Protein AF-A0A7J6KFY4-F1 (afdb_monomer)

Radius of gyration: 64.36 Å; Cα contacts (8 Å, |Δi|>4): 20; chains: 1; bounding box: 101×99×225 Å

Foldseek 3Di:
DDDDDDDDDDDDDDDDDDDDDDDDDDDDDDDDDDDDDDDDDDPDDVVPDPPVPDPPDDDDDDDDDDPPDPPDPVVVVVCPPPDPVNVVVVVVVVVVCVVPPPPPDCVVVDDDDDDPPDDDDDDPPDPPDDPPPDDDDDDPDDDPDDPPDDDPPDPDDDDDDPDDDDDDDDDPPNPDDPVVVCVVVCCVVVVVVVVVVVVVVVVVVVVVVVVVVVVVVVVVVVVVVVVVVVVVVVVVVVVVVVVVVVVVVVVVVVVVVVVVVVVVVVVVVVVCCVVCVVVVVVCCVVVPVPPPDPVVVVVCVVPPVPPVVVVVVVVVVVVPVVVVVVVVVVVVVVVVVVVVVVVVVVVVVVVVVVVVVVVVVVVVVVVVVVVVVVVVVVVVVVVVVVVVVVVVVVVVVVVVVVVVVVVVVVVVVVVVVPPPPPDPDD

Secondary structure (DSSP, 8-state):
---PPPP----------------PPPPPPPPPP----------SSGGG--GGG-TT----S-----------THHHHHTTS-SHHHHHHHHHHHHHHHHTS-S--GGGSSPPPPPTT--------S-------S------------TT-PPPPPPPP-PPP--------PPTTTT--HHHHHHHHHHHHHHHHHHHHHHHHHHHHHHHHHHHHHHHHHHHHHHHHHHHHHHHHHHHHHHHHHHHHHHHHHHHHHHHHHHHHHHHHHHHHHHHHHHHHHHHHHHHHHHSTTS--HHHHHHHHTTSTTHHHHHHHHHHHTTHHHHHHHHHHHHHHHHHHHHHHHHHHHHHHHHHHHHHHHHHHHHHHHHHHHHHHHHHHHHHHHHHHHHHHHHHHHHHHHHHHHHHHHHHHHHHHHTTSSSSS-----

InterPro domains:
  IPR009290 Radial spoke 3 [PF06098] (114-294)
  IPR009290 Radial spoke 3 [PTHR21648] (41-414)

Solvent-accessible surface area (backbone atoms only — not comparable to full-atom values): 27171 Å² total; per-residue (Å²): 135,91,83,85,88,82,89,81,85,85,81,89,83,88,87,86,80,90,84,92,78,92,79,81,90,82,82,83,79,81,82,84,83,76,92,77,80,95,76,84,88,86,83,88,68,80,88,69,65,64,68,92,72,40,94,86,59,91,71,84,93,80,80,84,74,89,74,76,74,80,86,52,78,70,61,66,64,56,61,74,49,91,46,75,65,38,55,51,51,51,51,52,52,47,53,48,51,60,73,68,49,63,95,75,50,73,80,76,75,49,80,76,81,63,58,91,96,54,78,85,75,89,74,86,80,67,86,82,78,78,79,76,88,67,78,77,82,83,74,90,75,85,75,85,79,66,95,80,70,81,77,77,81,79,78,82,88,72,80,80,80,86,72,87,84,81,88,86,81,87,57,95,70,76,81,70,52,67,81,66,66,45,48,66,58,49,50,51,53,53,50,51,52,51,52,49,54,53,52,52,53,50,51,52,52,51,52,53,52,51,51,53,52,51,52,52,49,51,51,51,50,51,52,52,51,53,52,49,55,54,50,50,56,52,48,50,52,51,49,54,48,50,51,52,51,49,52,51,51,52,55,50,49,52,51,49,54,53,50,50,52,51,49,52,50,50,52,49,50,52,53,47,49,56,50,49,52,54,49,49,52,47,49,44,50,72,78,35,85,75,77,47,60,75,77,55,48,61,62,46,60,80,73,50,75,71,65,56,63,56,55,50,52,58,63,59,59,66,54,50,64,58,50,50,49,54,51,49,52,52,49,52,51,52,50,52,55,53,50,52,54,52,53,49,53,50,49,54,52,50,51,53,53,52,48,53,49,51,61,49,51,55,50,52,52,49,55,54,49,54,54,52,51,51,50,52,51,48,53,52,51,51,53,51,50,54,52,52,52,52,53,50,52,51,50,52,51,51,54,51,52,51,54,51,49,50,52,50,51,54,49,58,57,56,66,63,73,75,75,80,83,84,87,86,89,135

pLDDT: mean 71.97, std 19.94, range [31.88, 98.62]

Structure (mmCIF, N/CA/C/O backbone):
data_AF-A0A7J6KFY4-F1
#
_entry.id   AF-A0A7J6KFY4-F1
#
loop_
_atom_site.group_PDB
_atom_site.id
_atom_site.type_symbol
_atom_site.label_atom_id
_atom_site.label_alt_id
_atom_site.label_comp_id
_atom_site.label_asym_id
_atom_site.label_entity_id
_atom_site.label_seq_id
_atom_site.pdbx_PDB_ins_code
_atom_site.Cartn_x
_atom_site.Cartn_y
_atom_site.Cartn_z
_atom_site.occupancy
_atom_site.B_iso_or_equiv
_atom_site.auth_seq_id
_atom_site.auth_comp_id
_atom_site.auth_asym_id
_atom_site.auth_atom_id
_atom_site.pdbx_PDB_model_num
ATOM 1 N N . MET A 1 1 ? 10.165 49.748 -43.721 1.00 38.38 1 MET A N 1
ATOM 2 C CA . MET A 1 1 ? 11.042 50.764 -43.099 1.00 38.38 1 MET A CA 1
ATOM 3 C C . MET A 1 1 ? 11.227 50.404 -41.637 1.00 38.38 1 MET A C 1
ATOM 5 O O . MET A 1 1 ? 10.241 50.209 -40.942 1.00 38.38 1 MET A O 1
ATOM 9 N N . TYR A 1 2 ? 12.480 50.231 -41.225 1.00 40.00 2 TYR A N 1
ATOM 10 C CA . TYR A 1 2 ? 12.904 49.868 -39.872 1.00 40.00 2 TYR A CA 1
ATOM 11 C C . TYR A 1 2 ? 12.446 50.881 -38.814 1.00 40.00 2 TYR A C 1
ATOM 13 O O . TYR A 1 2 ? 12.588 52.084 -39.029 1.00 40.00 2 TYR A O 1
ATOM 21 N N . ARG A 1 3 ? 12.060 50.402 -37.624 1.00 37.38 3 ARG A N 1
ATOM 22 C CA . ARG A 1 3 ? 12.378 51.102 -36.370 1.00 37.38 3 ARG A CA 1
ATOM 23 C C . ARG A 1 3 ? 12.471 50.133 -35.188 1.00 37.38 3 ARG A C 1
ATOM 25 O O . ARG A 1 3 ? 11.569 49.344 -34.943 1.00 37.38 3 ARG A O 1
ATOM 32 N N . GLN A 1 4 ? 13.621 50.200 -34.523 1.00 40.97 4 GLN A N 1
ATOM 33 C CA . GLN A 1 4 ? 14.041 49.423 -33.356 1.00 40.97 4 GLN A CA 1
ATOM 34 C C . GLN A 1 4 ? 13.293 49.843 -32.074 1.00 40.97 4 GLN A C 1
ATOM 36 O O . GLN A 1 4 ? 12.854 50.994 -31.994 1.00 40.97 4 GLN A O 1
ATOM 41 N N . PRO A 1 5 ? 13.224 48.982 -31.041 1.00 49.00 5 PRO A N 1
ATOM 42 C CA . PRO A 1 5 ? 12.802 49.374 -29.701 1.00 49.00 5 PRO A CA 1
ATOM 43 C C . PRO A 1 5 ? 13.987 49.904 -28.872 1.00 49.00 5 PRO A C 1
ATOM 45 O O . PRO A 1 5 ? 15.062 49.305 -28.849 1.00 49.00 5 PRO A O 1
ATOM 48 N N . GLN A 1 6 ? 13.781 51.029 -28.179 1.00 43.06 6 GLN A N 1
ATOM 49 C CA . GLN A 1 6 ? 14.731 51.582 -27.211 1.00 43.06 6 GLN A CA 1
ATOM 50 C C . GLN A 1 6 ? 14.418 51.114 -25.786 1.00 43.06 6 GLN A C 1
ATOM 52 O O . GLN A 1 6 ? 13.265 51.094 -25.356 1.00 43.06 6 GLN A O 1
ATOM 57 N N . TYR A 1 7 ? 15.480 50.767 -25.061 1.00 39.88 7 TYR A N 1
ATOM 58 C CA . TYR A 1 7 ? 15.482 50.442 -23.639 1.00 39.88 7 TYR A CA 1
ATOM 59 C C . TYR A 1 7 ? 15.285 51.706 -22.791 1.00 39.88 7 TYR A C 1
ATOM 61 O O . TYR A 1 7 ? 16.017 52.681 -22.948 1.00 39.88 7 TYR A O 1
ATOM 69 N N . GLY A 1 8 ? 14.322 51.669 -21.868 1.00 39.16 8 GLY A N 1
ATOM 70 C CA . GLY A 1 8 ? 14.077 52.714 -20.873 1.00 39.16 8 GLY A CA 1
ATOM 71 C C . GLY A 1 8 ? 14.492 52.263 -19.473 1.00 39.16 8 GLY A C 1
ATOM 72 O O . GLY A 1 8 ? 13.906 51.348 -18.898 1.00 39.16 8 GLY A O 1
ATOM 73 N N . THR A 1 9 ? 15.508 52.925 -18.930 1.00 41.81 9 THR A N 1
ATOM 74 C CA . THR A 1 9 ? 16.041 52.799 -17.569 1.00 41.81 9 THR A CA 1
ATOM 75 C C . THR A 1 9 ? 15.045 53.300 -16.518 1.00 41.81 9 THR A C 1
ATOM 77 O O . THR A 1 9 ? 14.577 54.435 -16.607 1.00 41.81 9 THR A O 1
ATOM 80 N N . ARG A 1 10 ? 14.753 52.500 -15.482 1.00 39.12 10 ARG A N 1
ATOM 81 C CA . ARG A 1 10 ? 13.972 52.939 -14.311 1.00 39.12 10 ARG A CA 1
ATOM 82 C C . ARG A 1 10 ? 14.882 53.536 -13.237 1.00 39.12 10 ARG A C 1
ATOM 84 O O . ARG A 1 10 ? 15.698 52.836 -12.642 1.00 39.12 10 ARG A O 1
ATOM 91 N N . GLY A 1 11 ? 14.697 54.833 -12.998 1.00 36.47 11 GLY A N 1
ATOM 92 C CA . GLY A 1 11 ? 15.251 55.579 -11.874 1.00 36.47 11 GLY A CA 1
ATOM 93 C C . GLY A 1 11 ? 14.524 55.292 -10.557 1.00 36.47 11 GLY A C 1
ATOM 94 O O . GLY A 1 11 ? 13.346 54.937 -10.533 1.00 36.47 11 GLY A O 1
ATOM 95 N N . LYS A 1 12 ? 15.267 55.454 -9.460 1.00 40.50 12 LYS A N 1
ATOM 96 C CA . LYS A 1 12 ? 14.772 55.475 -8.081 1.00 40.50 12 LYS A CA 1
ATOM 97 C C . LYS A 1 12 ? 14.278 56.880 -7.723 1.00 40.50 12 LYS A C 1
ATOM 99 O O . LYS A 1 12 ? 14.956 57.856 -8.029 1.00 40.50 12 LYS A O 1
ATOM 104 N N . GLY A 1 13 ? 13.172 56.961 -6.990 1.00 31.88 13 GLY A N 1
ATOM 105 C CA . GLY A 1 13 ? 12.715 58.162 -6.289 1.00 31.88 13 GLY A CA 1
ATOM 106 C C . GLY A 1 13 ? 11.472 57.868 -5.435 1.00 31.88 13 GLY A C 1
ATOM 107 O O . GLY A 1 13 ? 10.737 56.952 -5.791 1.00 31.88 13 GLY A O 1
ATOM 108 N N . PRO A 1 14 ? 11.282 58.552 -4.291 1.00 54.41 14 PRO A N 1
ATOM 109 C CA . PRO A 1 14 ? 10.673 58.003 -3.075 1.00 54.41 14 PRO A CA 1
ATOM 110 C C . PRO A 1 14 ? 9.254 58.548 -2.814 1.00 54.41 14 PRO A C 1
ATOM 112 O O . PRO A 1 14 ? 8.714 59.256 -3.652 1.00 54.41 14 PRO A O 1
ATOM 115 N N . TRP A 1 15 ? 8.718 58.241 -1.626 1.00 35.22 15 TRP A N 1
ATOM 116 C CA . TRP A 1 15 ? 7.489 58.721 -0.962 1.00 35.22 15 TRP A CA 1
ATOM 117 C C . TRP A 1 15 ? 6.371 57.678 -0.888 1.00 35.22 15 TRP A C 1
ATOM 119 O O . TRP A 1 15 ? 5.811 57.232 -1.885 1.00 35.22 15 TRP A O 1
ATOM 129 N N . GLY A 1 16 ? 6.105 57.260 0.353 1.00 34.91 16 GLY A N 1
ATOM 130 C CA . GLY A 1 16 ? 5.068 56.303 0.715 1.00 34.91 16 GLY A CA 1
ATOM 131 C C . GLY A 1 16 ? 3.692 56.948 0.837 1.00 34.91 16 GLY A C 1
ATOM 132 O O . GLY A 1 16 ? 3.618 58.157 0.999 1.00 34.91 16 GLY A O 1
ATOM 133 N N . VAL A 1 17 ? 2.646 56.114 0.847 1.00 33.38 17 VAL A N 1
ATOM 134 C CA . VAL A 1 17 ? 1.502 56.164 1.778 1.00 33.38 17 VAL A CA 1
ATOM 135 C C . VAL A 1 17 ? 0.825 54.780 1.795 1.00 33.38 17 VAL A C 1
ATOM 137 O O . VAL A 1 17 ? 0.537 54.199 0.757 1.00 33.38 17 VAL A O 1
ATOM 140 N N . SER A 1 18 ? 0.627 54.282 3.018 1.00 38.62 18 SER A N 1
ATOM 141 C CA . SER A 1 18 ? -0.426 53.394 3.539 1.00 38.62 18 SER A CA 1
ATOM 142 C C . SER A 1 18 ? -1.333 52.626 2.562 1.00 38.62 18 SER A C 1
ATOM 144 O O . SER A 1 18 ? -2.162 53.213 1.873 1.00 38.62 18 SER A O 1
ATOM 146 N N . SER A 1 19 ? -1.336 51.295 2.682 1.00 35.75 19 SER A N 1
ATOM 147 C CA . SER A 1 19 ? -2.587 50.529 2.640 1.00 35.75 19 SER A CA 1
ATOM 148 C C . SER A 1 19 ? -2.515 49.353 3.613 1.00 35.75 19 SER A C 1
ATOM 150 O O . SER A 1 19 ? -1.509 48.653 3.730 1.00 35.75 19 SER A O 1
ATOM 152 N N . LYS A 1 20 ? -3.586 49.223 4.389 1.00 44.66 20 LYS A N 1
ATOM 153 C CA . LYS A 1 20 ? -3.815 48.231 5.427 1.00 44.66 20 LYS A 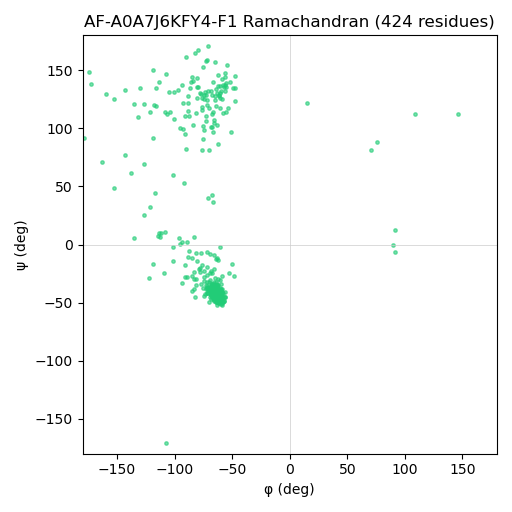CA 1
ATOM 154 C C . LYS A 1 20 ? -5.050 47.462 4.983 1.00 44.66 20 LYS A C 1
ATOM 156 O O . LYS A 1 20 ? -6.153 47.923 5.235 1.00 44.66 20 LYS A O 1
ATOM 161 N N . ALA A 1 21 ? -4.844 46.372 4.259 1.00 42.97 21 ALA A N 1
ATOM 162 C CA . ALA A 1 21 ? -5.786 45.278 4.046 1.00 42.97 21 ALA A CA 1
ATOM 163 C C . ALA A 1 21 ? -5.026 44.165 3.307 1.00 42.97 21 ALA A C 1
ATOM 165 O O . ALA A 1 21 ? -4.238 44.453 2.412 1.00 42.97 21 ALA A O 1
ATOM 166 N N . ASP A 1 22 ? -5.264 42.928 3.732 1.00 48.41 22 ASP A N 1
ATOM 167 C CA . ASP A 1 22 ? -4.882 41.665 3.091 1.00 48.41 22 ASP A CA 1
ATOM 168 C C . ASP A 1 22 ? -3.410 41.215 3.181 1.00 48.41 22 ASP A C 1
ATOM 170 O O . ASP A 1 22 ? -2.590 41.406 2.285 1.00 48.41 22 ASP A O 1
ATOM 174 N N . GLN A 1 23 ? -3.102 40.486 4.263 1.00 42.72 23 GLN A N 1
ATOM 175 C CA . GLN A 1 23 ? -2.054 39.459 4.271 1.00 42.72 23 GLN A CA 1
ATOM 176 C C . GLN A 1 23 ? -2.597 38.142 4.867 1.00 42.72 23 GLN A C 1
ATOM 178 O O . GLN A 1 23 ? -3.244 38.184 5.917 1.00 42.72 23 GLN A O 1
ATOM 183 N N . PRO A 1 24 ? -2.327 36.979 4.240 1.00 48.06 24 PRO A N 1
ATOM 184 C CA . PRO A 1 24 ? -2.677 35.658 4.768 1.00 48.06 24 PRO A CA 1
ATOM 185 C C . PRO A 1 24 ? -1.779 35.257 5.961 1.00 48.06 24 PRO A C 1
ATOM 187 O O . PRO A 1 24 ? -0.670 35.785 6.101 1.00 48.06 24 PRO A O 1
ATOM 190 N N . PRO A 1 25 ? -2.216 34.325 6.835 1.00 44.72 25 PRO A N 1
ATOM 191 C CA . PRO A 1 25 ? -1.468 33.958 8.037 1.00 44.72 25 PRO A CA 1
ATOM 192 C C . PRO A 1 25 ? -0.115 33.305 7.709 1.00 44.72 25 PRO A C 1
ATOM 194 O O . PRO A 1 25 ? -0.006 32.418 6.865 1.00 44.72 25 PRO A O 1
ATOM 197 N N . SER A 1 26 ? 0.931 33.755 8.410 1.00 36.41 26 SER A N 1
ATOM 198 C CA . SER A 1 26 ? 2.316 33.328 8.217 1.00 36.41 26 SER A CA 1
ATOM 199 C C . SER A 1 26 ? 2.623 31.988 8.896 1.00 36.41 26 SER A C 1
ATOM 201 O O . SER A 1 26 ? 2.450 31.802 10.102 1.00 36.41 26 SER A O 1
ATOM 203 N N . ILE A 1 27 ? 3.141 31.053 8.101 1.00 43.16 27 ILE A N 1
ATOM 204 C CA . ILE A 1 27 ? 3.706 29.779 8.551 1.00 43.16 27 ILE A CA 1
ATOM 205 C C . ILE A 1 27 ? 5.052 30.054 9.236 1.00 43.16 27 ILE A C 1
ATOM 207 O O . ILE A 1 27 ? 5.961 30.664 8.664 1.00 43.16 27 ILE A O 1
ATOM 211 N N . LYS A 1 28 ? 5.190 29.608 10.488 1.00 39.12 28 LYS A N 1
ATOM 212 C CA . LYS A 1 28 ? 6.434 29.707 11.261 1.00 39.12 28 LYS A CA 1
ATOM 213 C C . LYS A 1 28 ? 7.483 28.756 10.674 1.00 39.12 28 LYS A C 1
ATOM 215 O O . LYS A 1 28 ? 7.311 27.544 10.701 1.00 39.12 28 LYS A O 1
ATOM 220 N N . ARG A 1 29 ? 8.593 29.321 10.187 1.00 34.44 29 ARG A N 1
ATOM 221 C CA . ARG A 1 29 ? 9.814 28.590 9.815 1.00 34.44 29 ARG A CA 1
ATOM 222 C C . ARG A 1 29 ? 10.447 27.937 11.048 1.00 34.44 29 ARG A C 1
ATOM 224 O O . ARG A 1 29 ? 10.783 28.627 12.012 1.00 34.44 29 ARG A O 1
ATOM 231 N N . VAL A 1 30 ? 10.644 26.623 10.980 1.00 37.16 30 VAL A N 1
ATOM 232 C CA . VAL A 1 30 ? 11.525 25.861 11.874 1.00 37.16 30 VAL A CA 1
ATOM 233 C C . VAL A 1 30 ? 12.972 26.268 11.580 1.00 37.16 30 VAL A C 1
ATOM 235 O O . VAL A 1 30 ? 13.373 26.387 10.423 1.00 37.16 30 VAL A O 1
ATOM 238 N N . ARG A 1 31 ? 13.736 26.564 12.636 1.00 31.94 31 ARG A N 1
ATOM 239 C CA . ARG A 1 31 ? 15.144 26.970 12.558 1.00 31.94 31 ARG A CA 1
ATOM 240 C C . ARG A 1 31 ? 16.021 25.759 12.238 1.00 31.94 31 ARG A C 1
ATOM 242 O O . ARG A 1 31 ? 15.953 24.761 12.948 1.00 31.94 31 ARG A O 1
ATOM 249 N N . ALA A 1 32 ? 16.862 25.897 11.219 1.00 34.94 32 ALA A N 1
ATOM 250 C CA . ALA A 1 32 ? 17.987 25.013 10.958 1.00 34.94 32 ALA A CA 1
ATOM 251 C C . ALA A 1 32 ? 19.118 25.271 11.976 1.00 34.94 32 ALA A C 1
ATOM 253 O O . ALA A 1 32 ? 19.501 26.419 12.203 1.00 34.94 32 ALA A O 1
ATOM 254 N N . PHE A 1 33 ? 19.630 24.197 12.573 1.00 33.19 33 PHE A N 1
ATOM 255 C CA . PHE A 1 33 ? 21.019 24.044 13.023 1.00 33.19 33 PHE A CA 1
ATOM 256 C C . PHE A 1 33 ? 21.672 23.200 11.914 1.00 33.19 33 PHE A C 1
ATOM 258 O O . PHE A 1 33 ? 21.049 22.236 11.486 1.00 33.19 33 PHE A O 1
ATOM 265 N N . GLY A 1 34 ? 22.824 23.478 11.321 1.00 35.28 34 GLY A N 1
ATOM 266 C CA . GLY A 1 34 ? 24.022 24.200 11.719 1.00 35.28 34 GLY A CA 1
ATOM 267 C C . GLY A 1 34 ? 25.146 23.437 11.010 1.00 35.28 34 GLY A C 1
ATOM 268 O O . GLY A 1 34 ? 25.336 22.257 11.296 1.00 35.28 34 GLY A O 1
ATOM 269 N N . ASP A 1 35 ? 25.795 24.069 10.034 1.00 34.47 35 ASP A N 1
ATOM 270 C CA . ASP A 1 35 ? 26.927 23.501 9.301 1.00 34.47 35 ASP A CA 1
ATOM 271 C C . ASP A 1 35 ? 28.067 23.189 10.280 1.00 34.47 35 ASP A C 1
ATOM 273 O O . ASP A 1 35 ? 28.413 24.035 11.108 1.00 34.47 35 ASP A O 1
ATOM 277 N N . ASN A 1 36 ? 28.651 21.990 10.198 1.00 36.66 36 ASN A N 1
ATOM 278 C CA . ASN A 1 36 ? 29.903 21.684 10.881 1.00 36.66 36 ASN A CA 1
ATOM 279 C C . ASN A 1 36 ? 30.940 21.259 9.843 1.00 36.66 36 ASN A C 1
ATOM 281 O O . ASN A 1 36 ? 30.796 20.240 9.165 1.00 36.66 36 ASN A O 1
ATOM 285 N N . GLU A 1 37 ? 31.955 22.104 9.716 1.00 31.98 37 GLU A N 1
ATOM 286 C CA . GLU A 1 37 ? 33.152 21.865 8.934 1.00 31.98 37 GLU A CA 1
ATOM 287 C C . GLU A 1 37 ? 33.965 20.695 9.504 1.00 31.98 37 GLU A C 1
ATOM 289 O O . GLU A 1 37 ? 33.883 20.316 10.674 1.00 31.98 37 GLU A O 1
ATOM 294 N N . VAL A 1 38 ? 34.762 20.128 8.609 1.00 37.91 38 VAL A N 1
ATOM 295 C CA . VAL A 1 38 ? 35.663 18.997 8.785 1.00 37.91 38 VAL A CA 1
ATOM 296 C C . VAL A 1 38 ? 36.629 19.222 9.952 1.00 37.91 38 VAL A C 1
ATOM 298 O O . VAL A 1 38 ? 37.512 20.068 9.875 1.00 37.91 38 VAL A O 1
ATOM 301 N N . ASN A 1 39 ? 36.539 18.374 10.975 1.00 31.92 39 ASN A N 1
ATOM 302 C CA . ASN A 1 39 ? 37.688 17.966 11.777 1.00 31.92 39 ASN A CA 1
ATOM 303 C C . ASN A 1 39 ? 37.621 16.452 11.974 1.00 31.92 39 ASN A C 1
ATOM 305 O O . ASN A 1 39 ? 36.622 15.905 12.438 1.00 31.92 39 ASN A O 1
ATOM 309 N N . GLY A 1 40 ? 38.674 15.784 11.506 1.00 35.72 40 GLY A N 1
ATOM 310 C CA . GLY A 1 40 ? 38.828 14.341 11.562 1.00 35.72 40 GLY A CA 1
ATOM 311 C C . GLY A 1 40 ? 39.083 13.817 12.973 1.00 35.72 40 GLY A C 1
ATOM 312 O O . GLY A 1 40 ? 39.363 14.569 13.898 1.00 35.72 40 GLY A O 1
ATOM 313 N N . SER A 1 41 ? 39.025 12.487 13.045 1.00 42.38 41 SER A N 1
ATOM 314 C CA . SER A 1 41 ? 39.258 11.605 14.192 1.00 42.38 41 SER A CA 1
ATOM 315 C C . SER A 1 41 ? 38.200 11.641 15.292 1.00 42.38 41 SER A C 1
ATOM 317 O O . SER A 1 41 ? 38.412 12.239 16.334 1.00 42.38 41 SER A O 1
ATOM 319 N N . GLU A 1 42 ? 37.110 10.904 15.070 1.00 32.16 42 GLU A N 1
ATOM 320 C CA . GLU A 1 42 ? 36.465 10.067 16.095 1.00 32.16 42 GLU A CA 1
ATOM 321 C C . GLU A 1 42 ? 35.525 9.070 15.393 1.00 32.16 42 GLU A C 1
ATOM 323 O O . GLU A 1 42 ? 34.300 9.179 15.385 1.00 32.16 42 GLU A O 1
ATOM 328 N N . SER A 1 43 ? 36.127 8.097 14.705 1.00 37.34 43 SER A N 1
ATOM 329 C CA . SER A 1 43 ? 35.425 6.911 14.226 1.00 37.34 43 SER A CA 1
ATOM 330 C C . SER A 1 43 ? 35.375 5.842 15.325 1.00 37.34 43 SER A C 1
ATOM 332 O O . SER A 1 43 ? 36.337 5.634 16.061 1.00 37.34 43 SER A O 1
ATOM 334 N N . ALA A 1 44 ? 34.249 5.123 15.350 1.00 36.88 44 ALA A N 1
ATOM 335 C CA . ALA A 1 44 ? 34.083 3.757 15.862 1.00 36.88 44 ALA A CA 1
ATOM 336 C C . ALA A 1 44 ? 33.677 3.495 17.332 1.00 36.88 44 ALA A C 1
ATOM 338 O O . ALA A 1 44 ? 33.679 2.332 17.724 1.00 36.88 44 ALA A O 1
ATOM 339 N N . THR A 1 45 ? 33.217 4.473 18.125 1.00 43.28 45 THR A N 1
ATOM 340 C CA . THR A 1 45 ? 32.655 4.178 19.475 1.00 43.28 45 THR A CA 1
ATOM 341 C C . THR A 1 45 ? 31.189 4.575 19.687 1.00 43.28 45 THR A C 1
ATOM 343 O O . THR A 1 45 ? 30.546 4.038 20.583 1.00 43.28 45 THR A O 1
ATOM 346 N N . SER A 1 46 ? 30.607 5.430 18.836 1.00 44.41 46 SER A N 1
ATOM 347 C CA . SER A 1 46 ? 29.182 5.819 18.935 1.00 44.41 46 SER A CA 1
ATOM 348 C C . SER A 1 46 ? 28.211 4.778 18.341 1.00 44.41 46 SER A C 1
ATOM 350 O O . SER A 1 46 ? 27.016 4.800 18.614 1.00 44.41 46 SER A O 1
ATOM 352 N N . ALA A 1 47 ? 28.724 3.816 17.564 1.00 44.75 47 ALA A N 1
ATOM 353 C CA . ALA A 1 47 ? 27.937 2.737 16.954 1.00 44.75 47 ALA A CA 1
ATOM 354 C C . ALA A 1 47 ? 27.669 1.541 17.896 1.00 44.75 47 ALA A C 1
ATOM 356 O O . ALA A 1 47 ? 27.115 0.535 17.467 1.00 44.75 47 ALA A O 1
ATOM 357 N N . LEU A 1 48 ? 28.052 1.644 19.174 1.00 49.84 48 LEU A N 1
ATOM 358 C CA . LEU A 1 48 ? 27.730 0.674 20.227 1.00 49.84 48 LEU A CA 1
ATOM 359 C C . LEU A 1 48 ? 26.875 1.323 21.328 1.00 49.84 48 LEU A C 1
ATOM 361 O O . LEU A 1 48 ? 27.122 1.143 22.519 1.00 49.84 48 LEU A O 1
ATOM 365 N N . SER A 1 49 ? 25.865 2.109 20.950 1.00 52.69 49 SER A N 1
ATOM 366 C CA . SER A 1 49 ? 24.777 2.424 21.875 1.00 52.69 49 SER A CA 1
ATOM 367 C C . SER A 1 49 ? 23.881 1.188 22.007 1.00 52.69 49 SER A C 1
ATOM 369 O O . SER A 1 49 ? 23.435 0.605 21.021 1.00 52.69 49 SER A O 1
ATOM 371 N N . ASN A 1 50 ? 23.662 0.734 23.243 1.00 58.09 50 ASN A N 1
ATOM 372 C CA . ASN A 1 50 ? 22.844 -0.445 23.518 1.00 58.09 50 ASN A CA 1
ATOM 373 C C . ASN A 1 50 ? 21.424 -0.251 22.959 1.00 58.09 50 ASN A C 1
ATOM 375 O O . ASN A 1 50 ? 20.653 0.553 23.487 1.00 58.09 50 ASN A O 1
ATOM 379 N N . LEU A 1 51 ? 21.069 -1.050 21.948 1.00 57.84 51 LEU A N 1
ATOM 380 C CA . LEU A 1 51 ? 19.735 -1.117 21.327 1.00 57.84 51 LEU A CA 1
ATOM 381 C C . LEU A 1 51 ? 18.603 -1.335 22.351 1.00 57.84 51 LEU A C 1
ATOM 383 O O . LEU A 1 51 ? 17.480 -0.904 22.124 1.00 57.84 51 LEU A O 1
ATOM 387 N N . LEU A 1 52 ? 18.910 -1.920 23.516 1.00 50.47 52 LEU A N 1
ATOM 388 C CA . LEU A 1 52 ? 17.985 -2.085 24.650 1.00 50.47 52 LEU A CA 1
ATOM 389 C C . LEU A 1 52 ? 17.539 -0.773 25.322 1.00 50.47 52 LEU A C 1
ATOM 391 O O . LEU A 1 52 ? 16.672 -0.803 26.189 1.00 50.47 52 LEU A O 1
ATOM 395 N N . THR A 1 53 ? 18.142 0.365 24.977 1.00 51.66 53 THR A N 1
ATOM 396 C CA . THR A 1 53 ? 17.766 1.689 25.512 1.00 51.66 53 THR A CA 1
ATOM 397 C C . THR A 1 53 ? 17.205 2.627 24.447 1.00 51.66 53 THR A C 1
ATOM 399 O O . THR A 1 53 ? 16.971 3.805 24.726 1.00 51.66 53 THR A O 1
ATOM 402 N N . ASP A 1 54 ? 16.981 2.120 23.232 1.00 56.62 54 ASP A N 1
ATOM 403 C CA . ASP A 1 54 ? 16.368 2.898 22.167 1.00 56.62 54 ASP A CA 1
ATOM 404 C C . ASP A 1 54 ? 14.853 3.014 22.391 1.00 56.62 54 ASP A C 1
ATOM 406 O O . ASP A 1 54 ? 14.138 2.039 22.607 1.00 56.62 54 ASP A O 1
ATOM 410 N N . LYS A 1 55 ? 14.359 4.246 22.318 1.00 54.81 55 LYS A N 1
ATOM 411 C CA . LYS A 1 55 ? 12.965 4.648 22.561 1.00 54.81 55 LYS A CA 1
ATOM 412 C C . LYS A 1 55 ? 11.964 4.066 21.556 1.00 54.81 55 LYS A C 1
ATOM 414 O O . LYS A 1 55 ? 10.764 4.195 21.771 1.00 54.81 55 LYS A O 1
ATOM 419 N N . HIS A 1 56 ? 12.444 3.491 20.455 1.00 56.12 56 HIS A N 1
ATOM 420 C CA . HIS A 1 56 ? 11.614 2.867 19.422 1.00 56.12 56 HIS A CA 1
ATOM 421 C C . HIS A 1 56 ? 11.573 1.333 19.521 1.00 56.12 56 HIS A C 1
ATOM 423 O O . HIS A 1 56 ? 10.879 0.697 18.732 1.00 56.12 56 HIS A O 1
ATOM 429 N N . VAL A 1 57 ? 12.300 0.732 20.470 1.00 57.25 57 VAL A N 1
ATOM 430 C CA . VAL A 1 57 ? 12.338 -0.721 20.672 1.00 57.25 57 VAL A CA 1
ATOM 431 C C . VAL A 1 57 ? 11.428 -1.085 21.844 1.00 57.25 57 VAL A C 1
ATOM 433 O O . VAL A 1 57 ? 11.745 -0.823 23.002 1.00 57.25 57 VAL A O 1
ATOM 436 N N . TYR A 1 58 ? 10.287 -1.704 21.544 1.00 48.03 58 TYR A N 1
ATOM 437 C CA . TYR A 1 58 ? 9.363 -2.243 22.542 1.00 48.03 58 TYR A CA 1
ATOM 438 C C . TYR A 1 58 ? 9.699 -3.718 22.796 1.00 48.03 58 TYR A C 1
ATOM 440 O O . TYR A 1 58 ? 9.344 -4.589 22.008 1.00 48.03 58 TYR A O 1
ATOM 448 N N . GLY A 1 59 ? 10.433 -3.992 23.877 1.00 49.44 59 GLY A N 1
ATOM 449 C CA . GLY A 1 59 ? 10.733 -5.345 24.357 1.00 49.44 59 GLY A CA 1
ATOM 450 C C . GLY A 1 59 ? 9.951 -5.684 25.629 1.00 49.44 59 GLY A C 1
ATOM 451 O O . GLY A 1 59 ? 9.695 -4.808 26.455 1.00 49.44 59 GLY A O 1
ATOM 452 N N . SER A 1 60 ? 9.583 -6.958 25.788 1.00 45.25 60 SER A N 1
ATOM 453 C CA . SER A 1 60 ? 8.852 -7.509 26.938 1.00 45.25 60 SER A CA 1
ATOM 454 C C . SER A 1 60 ? 9.500 -7.163 28.290 1.00 45.25 60 SER A C 1
ATOM 456 O O . SER A 1 60 ? 10.720 -7.208 28.457 1.00 45.25 60 SER A O 1
ATOM 458 N N . SER A 1 61 ? 8.660 -6.850 29.272 1.00 49.50 61 SER A N 1
ATOM 459 C CA . SER A 1 61 ? 8.898 -6.073 30.496 1.00 49.50 61 SER A CA 1
ATOM 460 C C . SER A 1 61 ? 9.759 -6.699 31.615 1.00 49.50 61 SER A C 1
ATOM 462 O O . SER A 1 61 ? 9.434 -6.525 32.789 1.00 49.50 61 SER A O 1
ATOM 464 N N . LEU A 1 62 ? 10.858 -7.403 31.322 1.00 41.34 62 LEU A N 1
ATOM 465 C CA . LEU A 1 62 ? 11.652 -8.098 32.361 1.00 41.34 62 LEU A CA 1
ATOM 466 C C . LEU A 1 62 ? 13.072 -7.561 32.608 1.00 41.34 62 LEU A C 1
ATOM 468 O O . LEU A 1 62 ? 13.825 -8.152 33.378 1.00 41.34 62 LEU A O 1
ATOM 472 N N . ILE A 1 63 ? 13.447 -6.407 32.047 1.00 46.06 63 ILE A N 1
ATOM 473 C CA . ILE A 1 63 ? 14.730 -5.750 32.364 1.00 46.06 63 ILE A CA 1
ATOM 474 C C . ILE A 1 63 ? 14.485 -4.297 32.789 1.00 46.06 63 ILE A C 1
ATOM 476 O O . ILE A 1 63 ? 14.855 -3.347 32.107 1.00 46.06 63 ILE A O 1
ATOM 480 N N . SER A 1 64 ? 13.877 -4.113 33.961 1.00 39.72 64 SER A N 1
ATOM 481 C CA . SER A 1 64 ? 13.905 -2.830 34.671 1.00 39.72 64 SER A CA 1
ATOM 482 C C . SER A 1 64 ? 15.109 -2.818 35.610 1.00 39.72 64 SER A C 1
ATOM 484 O O . SER A 1 64 ? 15.047 -3.333 36.723 1.00 39.72 64 SER A O 1
ATOM 486 N N . ARG A 1 65 ? 16.238 -2.251 35.167 1.00 40.38 65 ARG A N 1
ATOM 487 C CA . ARG A 1 65 ? 17.315 -1.855 36.089 1.00 40.38 65 ARG A CA 1
ATOM 488 C C . ARG A 1 65 ? 17.046 -0.439 36.574 1.00 40.38 65 ARG A C 1
ATOM 490 O O . ARG A 1 65 ? 17.013 0.493 35.776 1.00 40.38 65 ARG A O 1
ATOM 497 N N . ASP A 1 66 ? 16.940 -0.294 37.891 1.00 37.03 66 ASP A N 1
ATOM 498 C CA . ASP A 1 66 ? 16.988 0.976 38.610 1.00 37.03 66 ASP A CA 1
ATOM 499 C C . ASP A 1 66 ? 18.217 1.802 38.198 1.00 37.03 66 ASP A C 1
ATOM 501 O O . ASP A 1 66 ? 19.316 1.656 38.738 1.00 37.03 66 ASP A O 1
ATOM 505 N N . THR A 1 67 ? 18.043 2.734 37.263 1.00 39.28 67 THR A N 1
ATOM 506 C CA . THR A 1 67 ? 18.998 3.823 37.067 1.00 39.28 67 THR A CA 1
ATOM 507 C C . THR A 1 67 ? 18.566 4.991 37.939 1.00 39.28 67 THR A C 1
ATOM 509 O O . THR A 1 67 ? 17.929 5.934 37.470 1.00 39.28 67 THR A O 1
ATOM 512 N N . ARG A 1 68 ? 18.919 4.960 39.229 1.00 34.78 68 ARG A N 1
ATOM 513 C CA . ARG A 1 68 ? 18.915 6.192 40.030 1.00 34.78 68 ARG A CA 1
ATOM 514 C C . ARG A 1 68 ? 19.909 7.156 39.371 1.00 34.78 68 ARG A C 1
ATOM 516 O O . ARG A 1 68 ? 21.096 6.824 39.297 1.00 34.78 68 ARG A O 1
ATOM 523 N N . PRO A 1 69 ? 19.484 8.327 38.864 1.00 43.91 69 PRO A N 1
ATOM 524 C CA . PRO A 1 69 ? 20.429 9.270 38.298 1.00 43.91 69 PRO A CA 1
ATOM 525 C C . PRO A 1 69 ? 21.340 9.749 39.428 1.00 43.91 69 PRO A C 1
ATOM 527 O O . PRO A 1 69 ? 20.865 10.181 40.480 1.00 43.91 69 PRO A O 1
ATOM 530 N N . LYS A 1 70 ? 22.661 9.662 39.228 1.00 39.78 70 LYS A N 1
ATOM 531 C CA . LYS A 1 70 ? 23.631 10.282 40.137 1.00 39.78 70 LYS A CA 1
ATOM 532 C C . LYS A 1 70 ? 23.272 11.762 40.231 1.00 39.78 70 LYS A C 1
ATOM 534 O O . LYS A 1 70 ? 23.327 12.483 39.234 1.00 39.78 70 LYS A O 1
ATOM 539 N N . PHE A 1 71 ? 22.849 12.175 41.422 1.00 37.72 71 PHE A N 1
ATOM 540 C CA . PHE A 1 71 ? 22.428 13.530 41.751 1.00 37.72 71 PHE A CA 1
ATOM 541 C C . PHE A 1 71 ? 23.618 14.478 41.565 1.00 37.72 71 PHE A C 1
ATOM 543 O O . PHE A 1 71 ? 24.408 14.706 42.478 1.00 37.72 71 PHE A O 1
ATOM 550 N N . SER A 1 72 ? 23.812 14.973 40.342 1.00 48.22 72 SER A N 1
ATOM 551 C CA . SER A 1 72 ? 24.851 15.957 40.069 1.00 48.22 72 SER A CA 1
ATOM 552 C C . SER A 1 72 ? 24.347 17.334 40.488 1.00 48.22 72 SER A C 1
ATOM 554 O O . SER A 1 72 ? 23.229 17.740 40.159 1.00 48.22 72 SER A O 1
ATOM 556 N N . GLN A 1 73 ? 25.212 18.080 41.173 1.00 51.19 73 GLN A N 1
ATOM 557 C CA . GLN A 1 73 ? 25.014 19.476 41.582 1.00 51.19 73 GLN A CA 1
ATOM 558 C C . GLN A 1 73 ? 24.565 20.397 40.421 1.00 51.19 73 GLN A C 1
ATOM 560 O O . GLN A 1 73 ? 23.995 21.459 40.651 1.00 51.19 73 GLN A O 1
ATOM 565 N N . SER A 1 74 ? 24.737 19.965 39.163 1.00 50.25 74 SER A N 1
ATOM 566 C CA . SER A 1 74 ? 24.302 20.682 37.959 1.00 50.25 74 SER A CA 1
ATOM 567 C C . SER A 1 74 ? 22.776 20.764 37.767 1.00 50.25 74 SER A C 1
ATOM 569 O O . SER A 1 74 ? 22.304 21.671 37.078 1.00 50.25 74 SER A O 1
ATOM 571 N N . PHE A 1 75 ? 21.988 19.860 38.368 1.00 50.44 75 PHE A N 1
ATOM 572 C CA . PHE A 1 75 ? 20.523 19.863 38.234 1.00 50.44 75 PHE A CA 1
ATOM 573 C C . PHE A 1 75 ? 19.868 20.967 39.077 1.00 50.44 75 PHE A C 1
ATOM 575 O O . PHE A 1 75 ? 18.948 21.641 38.614 1.00 50.44 75 PHE A O 1
ATOM 582 N N . LEU A 1 76 ? 20.397 21.227 40.277 1.00 50.16 76 LEU A N 1
ATOM 583 C CA . LEU A 1 76 ? 19.904 22.288 41.162 1.00 50.16 76 LEU A CA 1
ATOM 584 C C . LEU A 1 76 ? 20.127 23.690 40.566 1.00 50.16 76 LEU A C 1
ATOM 586 O O . LEU A 1 76 ? 19.259 24.552 40.695 1.00 50.16 76 LEU A O 1
ATOM 590 N N . SER A 1 77 ? 21.213 23.903 39.815 1.00 52.62 77 SER A N 1
ATOM 591 C CA . SER A 1 77 ? 21.496 25.192 39.159 1.00 52.62 77 SER A CA 1
ATOM 592 C C . SER A 1 77 ? 20.511 25.547 38.032 1.00 52.62 77 SER A C 1
ATOM 594 O O . SER A 1 77 ? 20.292 26.729 37.753 1.00 52.62 77 SER A O 1
ATOM 596 N N . ARG A 1 78 ? 19.858 24.553 37.407 1.00 51.44 78 ARG A N 1
ATOM 597 C CA . ARG A 1 78 ? 18.856 24.785 36.346 1.00 51.44 78 ARG A CA 1
ATOM 598 C C . ARG A 1 78 ? 17.484 25.197 36.887 1.00 51.44 78 ARG A C 1
ATOM 600 O O . ARG A 1 78 ? 16.722 25.826 36.160 1.00 51.44 78 ARG A O 1
ATOM 607 N N . LEU A 1 79 ? 17.176 24.914 38.156 1.00 49.38 79 LEU A N 1
ATOM 608 C CA . LEU A 1 79 ? 15.912 25.332 38.780 1.00 49.38 79 LEU A CA 1
ATOM 609 C C . LEU A 1 79 ? 15.872 26.822 39.159 1.00 49.38 79 LEU A C 1
ATOM 611 O O . LEU A 1 79 ? 14.781 27.360 39.358 1.00 49.38 79 LEU A O 1
ATOM 615 N N . ASN A 1 80 ? 17.027 27.490 39.235 1.00 54.59 80 ASN A N 1
ATOM 616 C CA . ASN A 1 80 ? 17.123 28.895 39.646 1.00 54.59 80 ASN A CA 1
ATOM 617 C C . ASN A 1 80 ? 16.894 29.896 38.500 1.00 54.59 80 ASN A C 1
ATOM 619 O O . ASN A 1 80 ? 16.681 31.079 38.754 1.00 54.59 80 ASN A O 1
ATOM 623 N N . HIS A 1 81 ? 16.876 29.444 37.242 1.00 55.03 81 HIS A N 1
ATOM 624 C CA . HIS A 1 81 ? 16.583 30.300 36.094 1.00 55.03 81 HIS A CA 1
ATOM 625 C C . HIS A 1 81 ? 15.073 30.271 35.824 1.00 55.03 81 HIS A C 1
ATOM 627 O O . HIS A 1 81 ? 14.521 29.248 35.425 1.00 55.03 81 HIS A O 1
ATOM 633 N N . GLY A 1 82 ? 14.394 31.395 36.081 1.00 56.00 82 GLY A N 1
ATOM 634 C CA . GLY A 1 82 ? 12.931 31.566 36.085 1.00 56.00 82 GLY A CA 1
ATOM 635 C C . GLY A 1 82 ? 12.201 31.418 34.738 1.00 56.00 82 GLY A C 1
ATOM 636 O O . GLY A 1 82 ? 11.235 32.137 34.485 1.00 56.00 82 GLY A O 1
ATOM 637 N N . GLY A 1 83 ? 12.635 30.499 33.876 1.00 66.00 83 GLY A N 1
ATOM 638 C CA . GLY A 1 83 ? 12.012 30.184 32.594 1.00 66.00 83 GLY A CA 1
ATOM 639 C C . GLY A 1 83 ? 10.778 29.276 32.699 1.00 66.00 83 GLY A C 1
ATOM 640 O O . GLY A 1 83 ? 10.497 28.652 33.727 1.00 66.00 83 GLY A O 1
ATOM 641 N N . ALA A 1 84 ? 10.034 29.174 31.593 1.00 61.75 84 ALA A N 1
ATOM 642 C CA . ALA A 1 84 ? 8.835 28.336 31.469 1.00 61.75 84 ALA A CA 1
ATOM 643 C C . ALA A 1 84 ? 9.104 26.837 31.725 1.00 61.75 84 ALA A C 1
ATOM 645 O O . ALA A 1 84 ? 8.224 26.112 32.194 1.00 61.75 84 ALA A O 1
ATOM 646 N N . GLU A 1 85 ? 10.332 26.385 31.472 1.00 61.28 85 GLU A N 1
ATOM 647 C CA . GLU A 1 85 ? 10.772 25.003 31.666 1.00 61.28 85 GLU A CA 1
ATOM 648 C C . GLU A 1 85 ? 10.892 24.633 33.156 1.00 61.28 85 GLU A C 1
ATOM 650 O O . GLU A 1 85 ? 10.373 23.602 33.583 1.00 61.28 85 GLU A O 1
ATOM 655 N N . ALA A 1 86 ? 11.427 25.535 33.989 1.00 67.56 86 ALA A N 1
ATOM 656 C CA . ALA A 1 86 ? 11.486 25.357 35.443 1.00 67.56 86 ALA A CA 1
ATOM 657 C C . ALA A 1 86 ? 10.083 25.277 36.076 1.00 67.56 86 ALA A C 1
ATOM 659 O O . ALA A 1 86 ? 9.854 24.504 37.007 1.00 67.56 86 ALA A O 1
ATOM 660 N N . ARG A 1 87 ? 9.105 26.025 35.537 1.00 71.12 87 ARG A N 1
ATOM 661 C CA . ARG A 1 87 ? 7.697 25.955 35.976 1.00 71.12 87 ARG A CA 1
ATOM 662 C C . ARG A 1 87 ? 7.043 24.622 35.604 1.00 71.12 87 ARG A C 1
ATOM 664 O O . ARG A 1 87 ? 6.294 24.075 36.411 1.00 71.12 87 ARG A O 1
ATOM 671 N N . ARG A 1 88 ? 7.344 24.076 34.417 1.00 73.81 88 ARG A N 1
ATOM 672 C CA . ARG A 1 88 ? 6.884 22.736 34.006 1.00 73.81 88 ARG A CA 1
ATOM 673 C C . ARG A 1 88 ? 7.469 21.645 34.898 1.00 73.81 88 ARG A C 1
ATOM 675 O O . ARG A 1 88 ? 6.719 20.785 35.349 1.00 73.81 88 ARG A O 1
ATOM 682 N N . ILE A 1 89 ? 8.764 21.714 35.207 1.00 71.19 89 ILE A N 1
ATOM 683 C CA . ILE A 1 89 ? 9.436 20.751 36.092 1.00 71.19 89 ILE A CA 1
ATOM 684 C C . ILE A 1 89 ? 8.850 20.815 37.511 1.00 71.19 89 ILE A C 1
ATOM 686 O O . ILE A 1 89 ? 8.536 19.772 38.081 1.00 71.19 89 ILE A O 1
ATOM 690 N N . LYS A 1 90 ? 8.594 22.018 38.051 1.00 73.94 90 LYS A N 1
ATOM 691 C CA . LYS A 1 90 ? 7.917 22.185 39.351 1.00 73.94 90 LYS A CA 1
ATOM 692 C C . LYS A 1 90 ? 6.507 21.584 39.370 1.00 73.94 90 LYS A C 1
ATOM 694 O O . LYS A 1 90 ? 6.192 20.866 40.311 1.00 73.94 90 LYS A O 1
ATOM 699 N N . ARG A 1 91 ? 5.687 21.802 38.330 1.00 76.31 91 ARG A N 1
ATOM 700 C CA . ARG A 1 91 ? 4.351 21.173 38.232 1.00 76.31 91 ARG A CA 1
ATOM 701 C C . ARG A 1 91 ? 4.428 19.651 38.164 1.00 76.31 91 ARG A C 1
ATOM 703 O O . ARG A 1 91 ? 3.600 18.976 38.760 1.00 76.31 91 ARG A O 1
ATOM 710 N N . ARG A 1 92 ? 5.416 19.111 37.445 1.00 75.25 92 ARG A N 1
ATOM 711 C CA . ARG A 1 92 ? 5.608 17.661 37.312 1.00 75.25 92 ARG A CA 1
ATOM 712 C C . ARG A 1 92 ? 6.018 17.028 38.645 1.00 75.25 92 ARG A C 1
ATOM 714 O O . ARG A 1 92 ? 5.482 15.990 39.005 1.00 75.25 92 ARG A O 1
ATOM 721 N N . LEU A 1 93 ? 6.892 17.696 39.403 1.00 74.00 93 LEU A N 1
ATOM 722 C CA . LEU A 1 93 ? 7.268 17.303 40.765 1.00 74.00 93 LEU A CA 1
ATOM 723 C C . LEU A 1 93 ? 6.109 17.432 41.766 1.00 74.00 93 LEU A C 1
ATOM 725 O O . LEU A 1 93 ? 5.998 16.593 42.651 1.00 74.00 93 LEU A O 1
ATOM 729 N N . GLN A 1 94 ? 5.245 18.445 41.633 1.00 74.50 94 GLN A N 1
ATOM 730 C CA . GLN A 1 94 ? 4.036 18.575 42.458 1.00 74.50 94 GLN A CA 1
ATOM 731 C C . GLN A 1 94 ? 3.035 17.450 42.179 1.00 74.50 94 GLN A C 1
ATOM 733 O O . GLN A 1 94 ? 2.646 16.772 43.118 1.00 74.50 94 GLN A O 1
ATOM 738 N N . LYS A 1 95 ? 2.720 17.169 40.906 1.00 74.31 95 LYS A N 1
ATOM 739 C CA . LYS A 1 95 ? 1.857 16.034 40.535 1.00 74.31 95 LYS A CA 1
ATOM 740 C C . LYS A 1 95 ? 2.424 14.686 40.981 1.00 74.31 95 LYS A C 1
ATOM 742 O O . LYS A 1 95 ? 1.669 13.831 41.416 1.00 74.31 95 LYS A O 1
ATOM 747 N N . ALA A 1 96 ? 3.742 14.496 40.894 1.00 69.75 96 ALA A N 1
ATOM 748 C CA . ALA A 1 96 ? 4.384 13.283 41.399 1.00 69.75 96 ALA A CA 1
ATOM 749 C C . ALA A 1 96 ? 4.272 13.178 42.930 1.00 69.75 96 ALA A C 1
ATOM 751 O O . ALA A 1 96 ? 3.946 12.116 43.437 1.00 69.75 96 ALA A O 1
ATOM 752 N N . LYS A 1 97 ? 4.463 14.282 43.668 1.00 67.81 97 LYS A N 1
ATOM 753 C CA . LYS A 1 97 ? 4.242 14.316 45.123 1.00 67.81 97 LYS A CA 1
ATOM 754 C C . LYS A 1 97 ? 2.786 14.071 45.519 1.00 67.81 97 LYS A C 1
ATOM 756 O O . LYS A 1 97 ? 2.561 13.462 46.552 1.00 67.81 97 LYS A O 1
ATOM 761 N N . GLU A 1 98 ? 1.825 14.546 44.731 1.00 65.50 98 GLU A N 1
ATOM 762 C CA . GLU A 1 98 ? 0.396 14.278 44.937 1.00 65.50 98 GLU A CA 1
ATOM 763 C C . GLU A 1 98 ? 0.047 12.814 44.632 1.00 65.50 98 GLU A C 1
ATOM 765 O O . GLU A 1 98 ? -0.735 12.222 45.362 1.00 65.50 98 GLU A O 1
ATOM 770 N N . ALA A 1 99 ? 0.669 12.210 43.614 1.00 62.59 99 ALA A N 1
ATOM 771 C CA . ALA A 1 99 ? 0.464 10.804 43.257 1.00 62.59 99 ALA A CA 1
ATOM 772 C C . ALA A 1 99 ? 1.148 9.813 44.220 1.00 62.59 99 ALA A C 1
ATOM 774 O O . ALA A 1 99 ? 0.688 8.688 44.358 1.00 62.59 99 ALA A O 1
ATOM 775 N N . THR A 1 100 ? 2.244 10.214 44.876 1.00 57.78 100 THR A N 1
ATOM 776 C CA . THR A 1 100 ? 2.930 9.430 45.928 1.00 57.78 100 THR A CA 1
ATOM 777 C C . THR A 1 100 ? 2.493 9.840 47.340 1.00 57.78 100 THR A C 1
ATOM 779 O O . THR A 1 100 ? 3.070 9.384 48.321 1.00 57.78 100 THR A O 1
ATOM 782 N N . ALA A 1 101 ? 1.510 10.733 47.477 1.00 59.31 101 ALA A N 1
ATOM 783 C CA . ALA A 1 101 ? 0.908 10.997 48.774 1.00 59.31 101 ALA A CA 1
ATOM 784 C C . ALA A 1 101 ? 0.040 9.790 49.139 1.00 59.31 101 ALA A C 1
ATOM 786 O O . ALA A 1 101 ? -0.984 9.552 48.501 1.00 59.31 101 ALA A O 1
ATOM 787 N N . ASP A 1 102 ? 0.468 9.030 50.146 1.00 55.06 102 ASP A N 1
ATOM 788 C CA . ASP A 1 102 ? -0.281 7.887 50.658 1.00 55.06 102 ASP A CA 1
ATOM 789 C C . ASP A 1 102 ? -1.751 8.275 50.931 1.00 55.06 102 ASP A C 1
ATOM 791 O O . ASP A 1 102 ? -2.011 9.313 51.556 1.00 55.06 102 ASP A O 1
ATOM 795 N N . PRO A 1 103 ? -2.736 7.449 50.526 1.00 57.28 103 PRO A N 1
ATOM 796 C CA . PRO A 1 103 ? -4.155 7.694 50.812 1.00 57.28 103 PRO A CA 1
ATOM 797 C C . PRO A 1 103 ? -4.475 7.669 52.322 1.00 57.28 103 PRO A C 1
ATOM 799 O O . PRO A 1 103 ? -5.548 8.116 52.742 1.00 57.28 103 PRO A O 1
ATOM 802 N N . PHE A 1 104 ? -3.521 7.213 53.140 1.00 51.41 104 PHE A N 1
ATOM 803 C CA . PHE A 1 104 ? -3.544 7.183 54.600 1.00 51.41 104 PHE A CA 1
ATOM 804 C C . PHE A 1 104 ? -2.724 8.327 55.208 1.00 51.41 104 PHE A C 1
ATOM 806 O O . PHE A 1 104 ? -1.781 8.119 55.970 1.00 51.41 104 PHE A O 1
ATOM 813 N N . LYS A 1 105 ? -3.089 9.574 54.894 1.00 55.69 105 LYS A N 1
ATOM 814 C CA . LYS A 1 105 ? -2.603 10.717 55.678 1.00 55.69 105 LYS A CA 1
ATOM 815 C C . LYS A 1 105 ? -2.955 10.520 57.165 1.00 55.69 105 LYS A C 1
ATOM 817 O O . LYS A 1 105 ? -4.101 10.171 57.461 1.00 55.69 105 LYS A O 1
ATOM 822 N N . PRO A 1 106 ? -2.051 10.851 58.107 1.00 52.34 106 PRO A N 1
ATOM 823 C CA . PRO A 1 106 ? -2.317 10.748 59.546 1.00 52.34 106 PRO A CA 1
ATOM 824 C C . PRO A 1 106 ? -3.459 11.663 60.023 1.00 52.34 106 PRO A C 1
ATOM 826 O O . PRO A 1 106 ? -3.991 11.462 61.106 1.00 52.34 106 PRO A O 1
ATOM 829 N N . GLU A 1 107 ? -3.898 12.626 59.205 1.00 54.41 107 GLU A N 1
ATOM 830 C CA . GLU A 1 107 ? -5.069 13.473 59.478 1.00 54.41 107 GLU A CA 1
ATOM 831 C C . GLU A 1 107 ? -6.401 12.698 59.492 1.00 54.41 107 GLU A C 1
ATOM 833 O O . GLU A 1 107 ? -7.355 13.169 60.101 1.00 54.41 107 GLU A O 1
ATOM 838 N N . ARG A 1 108 ? -6.484 11.510 58.867 1.00 49.75 108 ARG A N 1
ATOM 839 C CA . ARG A 1 108 ? -7.684 10.645 58.920 1.00 49.75 108 ARG A CA 1
ATOM 840 C C . ARG A 1 108 ? -7.699 9.667 60.098 1.00 49.75 108 ARG A C 1
ATOM 842 O O . ARG A 1 108 ? -8.731 9.059 60.348 1.00 49.75 108 ARG A O 1
ATOM 849 N N . LEU A 1 109 ? -6.581 9.520 60.812 1.00 50.16 109 LEU A N 1
ATOM 850 C CA . LEU A 1 109 ? -6.489 8.708 62.033 1.00 50.16 109 LEU A CA 1
ATOM 851 C C . LEU A 1 109 ? -6.722 9.537 63.306 1.00 50.16 109 LEU A C 1
ATOM 853 O O . LEU A 1 109 ? -6.617 9.012 64.412 1.00 50.16 109 LEU A O 1
ATOM 857 N N . LEU A 1 110 ? -7.021 10.832 63.168 1.00 63.47 110 LEU A N 1
ATOM 858 C CA . LEU A 1 110 ? -7.411 11.669 64.294 1.00 63.47 110 LEU A CA 1
ATOM 859 C C . LEU A 1 110 ? -8.887 11.460 64.624 1.00 63.47 110 LEU A C 1
ATOM 861 O O . LEU A 1 110 ? -9.730 11.320 63.737 1.00 63.47 110 LEU A O 1
ATOM 865 N N . THR A 1 111 ? -9.192 11.496 65.922 1.00 62.94 111 THR A N 1
ATOM 866 C CA . THR A 1 111 ? -10.562 11.623 66.413 1.00 62.94 111 THR A CA 1
ATOM 867 C C . THR A 1 111 ? -11.270 12.760 65.661 1.00 62.94 111 THR A C 1
ATOM 869 O O . THR A 1 111 ? -10.667 13.821 65.465 1.00 62.94 111 THR A O 1
ATOM 872 N N . PRO A 1 112 ? -12.519 12.550 65.200 1.00 74.06 112 PRO A N 1
ATOM 873 C CA . PRO A 1 112 ? -13.247 13.529 64.391 1.00 74.06 112 PRO A CA 1
ATOM 874 C C . PRO A 1 112 ? -13.317 14.887 65.100 1.00 74.06 112 PRO A C 1
ATOM 876 O O . PRO A 1 112 ? -13.229 14.952 66.319 1.00 74.06 112 PRO A O 1
ATOM 879 N N . ALA A 1 113 ? -13.456 15.993 64.367 1.00 69.44 113 ALA A N 1
ATOM 880 C CA . ALA A 1 113 ? -13.481 17.318 64.989 1.00 69.44 113 ALA A CA 1
ATOM 881 C C . ALA A 1 113 ? -14.677 17.478 65.962 1.00 69.44 113 ALA A C 1
ATOM 883 O O . ALA A 1 113 ? -15.758 16.949 65.683 1.00 69.44 113 ALA A O 1
ATOM 884 N N . PRO A 1 114 ? -14.525 18.235 67.068 1.00 76.25 114 PRO A N 1
ATOM 885 C CA . PRO A 1 114 ? -15.629 18.517 67.975 1.00 76.25 114 PRO A CA 1
ATOM 886 C C . PRO A 1 114 ? -16.801 19.177 67.253 1.00 76.25 114 PRO A C 1
ATOM 888 O O . PRO A 1 114 ? -16.623 20.123 66.483 1.00 76.25 114 PRO A O 1
ATOM 891 N N . VAL A 1 115 ? -18.013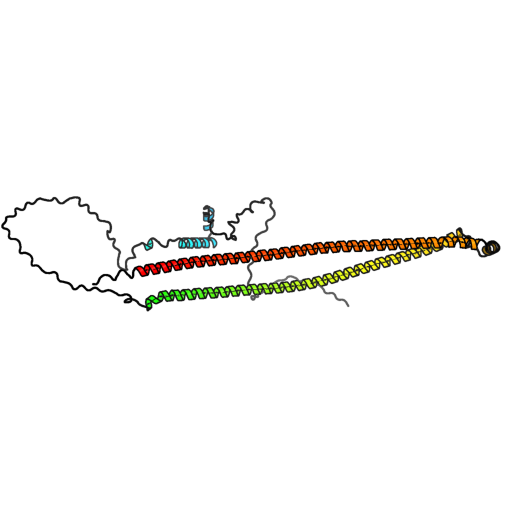 18.709 67.552 1.00 77.25 115 VAL A N 1
ATOM 892 C CA . VAL A 1 115 ? -19.254 19.344 67.092 1.00 77.25 115 VAL A CA 1
ATOM 893 C C . VAL A 1 115 ? -19.271 20.809 67.541 1.00 77.25 115 VAL A C 1
ATOM 895 O O . VAL A 1 115 ? -18.912 21.117 68.680 1.00 77.25 115 VAL A O 1
ATOM 898 N N . SER A 1 116 ? -19.696 21.711 66.648 1.00 66.44 116 SER A N 1
ATOM 899 C CA . SER A 1 116 ? -19.724 23.160 66.889 1.00 66.44 116 SER A CA 1
ATOM 900 C C . SER A 1 116 ? -20.352 23.503 68.248 1.00 66.44 116 SER A C 1
ATOM 902 O O . SER A 1 116 ? -21.474 23.096 68.547 1.00 66.44 116 SER A O 1
ATOM 904 N N . GLY A 1 117 ? -19.605 24.230 69.086 1.00 79.25 117 GLY A N 1
ATOM 905 C CA . GLY A 1 117 ? -20.017 24.611 70.442 1.00 79.25 117 GLY A CA 1
ATOM 906 C C . GLY A 1 117 ? -19.638 23.624 71.555 1.00 79.25 117 GLY A C 1
ATOM 907 O O . GLY A 1 117 ? -19.920 23.904 72.718 1.00 79.25 117 GLY A O 1
ATOM 908 N N . ARG A 1 118 ? -18.979 22.500 71.244 1.00 77.94 118 ARG A N 1
ATOM 909 C CA . ARG A 1 118 ? -18.448 21.544 72.231 1.00 77.94 118 ARG A CA 1
ATOM 910 C C . ARG A 1 118 ? -16.928 21.428 72.110 1.00 77.94 118 ARG A C 1
ATOM 912 O O . ARG A 1 118 ? -16.370 21.606 71.034 1.00 77.94 118 ARG A O 1
ATOM 919 N N . GLN A 1 119 ? -16.255 21.135 73.220 1.00 78.31 119 GLN A N 1
ATOM 920 C CA . GLN A 1 119 ? -14.815 20.868 73.253 1.00 78.31 119 GLN A CA 1
ATOM 921 C C . GLN A 1 119 ? -14.586 19.407 73.634 1.00 78.31 119 GLN A C 1
ATOM 923 O O . GLN A 1 119 ? -15.295 18.866 74.482 1.00 78.31 119 GLN A O 1
ATOM 928 N N . HIS A 1 120 ? -13.615 18.761 72.995 1.00 81.19 120 HIS A N 1
ATOM 929 C CA . HIS A 1 120 ? -13.209 17.410 73.367 1.00 81.19 120 HIS A CA 1
ATOM 930 C C . HIS A 1 120 ? -12.468 17.433 74.702 1.00 81.19 120 HIS A C 1
ATOM 932 O O . HIS A 1 120 ? -11.567 18.246 74.900 1.00 81.19 120 HIS A O 1
ATOM 938 N N . ILE A 1 121 ? -12.849 16.531 75.604 1.00 79.19 121 ILE A N 1
ATOM 939 C CA . ILE A 1 121 ? -12.176 16.307 76.883 1.00 79.19 121 ILE A CA 1
ATOM 940 C C . ILE A 1 121 ? -11.390 15.006 76.759 1.00 79.19 121 ILE A C 1
ATOM 942 O O . ILE A 1 121 ? -11.920 13.999 76.292 1.00 79.19 121 ILE A O 1
ATOM 946 N N . GLN A 1 122 ? -10.124 15.033 77.162 1.00 74.69 122 GLN A N 1
ATOM 947 C CA . GLN A 1 122 ? -9.304 13.830 77.248 1.00 74.69 122 GLN A CA 1
ATOM 948 C C . GLN A 1 122 ? -9.727 13.048 78.495 1.00 74.69 122 GLN A C 1
ATOM 950 O O . GLN A 1 122 ? -9.613 13.550 79.612 1.00 74.69 122 GLN A O 1
ATOM 955 N N . LEU A 1 123 ? -10.262 11.844 78.297 1.00 76.56 123 LEU A N 1
ATOM 956 C CA . LEU A 1 123 ? -10.509 10.897 79.381 1.00 76.56 123 LEU A CA 1
ATOM 957 C C . LEU A 1 123 ? -9.233 10.093 79.618 1.00 76.56 123 LEU A C 1
ATOM 959 O O . LEU A 1 123 ? -8.555 9.711 78.665 1.00 76.56 123 LEU A O 1
ATOM 963 N N . GLN A 1 124 ? -8.904 9.833 80.881 1.00 76.31 124 GLN A N 1
ATOM 964 C CA . GLN A 1 124 ? -7.763 8.993 81.220 1.00 76.31 124 GLN A CA 1
ATOM 965 C C . GLN A 1 124 ? -8.129 7.529 80.959 1.00 76.31 124 GLN A C 1
ATOM 967 O O . GLN A 1 124 ? -8.702 6.858 81.808 1.00 76.31 124 GLN A O 1
ATOM 972 N N . THR A 1 125 ? -7.853 7.069 79.740 1.00 67.94 125 THR A N 1
ATOM 973 C CA . THR A 1 125 ? -7.999 5.668 79.309 1.00 67.94 125 THR A CA 1
ATOM 974 C C . THR A 1 125 ? -6.740 4.841 79.557 1.00 67.94 125 THR A C 1
ATOM 976 O O . THR A 1 125 ? -6.692 3.673 79.185 1.00 67.94 125 THR A O 1
ATOM 979 N N . GLU A 1 126 ? -5.709 5.440 80.153 1.00 75.38 126 GLU A N 1
ATOM 980 C CA . GLU A 1 126 ? -4.553 4.700 80.650 1.00 75.38 126 GLU A CA 1
ATOM 981 C C . GLU A 1 126 ? -4.990 3.813 81.821 1.00 75.38 126 GLU A C 1
ATOM 983 O O . GLU A 1 126 ? -5.810 4.215 82.649 1.00 75.38 126 GLU A O 1
ATOM 988 N N . GLU A 1 127 ? -4.462 2.594 81.870 1.00 73.19 127 GLU A N 1
ATOM 989 C CA . GLU A 1 127 ? -4.761 1.631 82.923 1.00 73.19 127 GLU A CA 1
ATOM 990 C C . GLU A 1 127 ? -4.277 2.180 84.276 1.00 73.19 127 GLU A C 1
ATOM 992 O O . GLU A 1 127 ? -3.084 2.198 84.581 1.00 73.19 127 GLU A O 1
ATOM 997 N N . HIS A 1 128 ? -5.211 2.684 85.087 1.00 70.00 128 HIS A N 1
ATOM 998 C CA . HIS A 1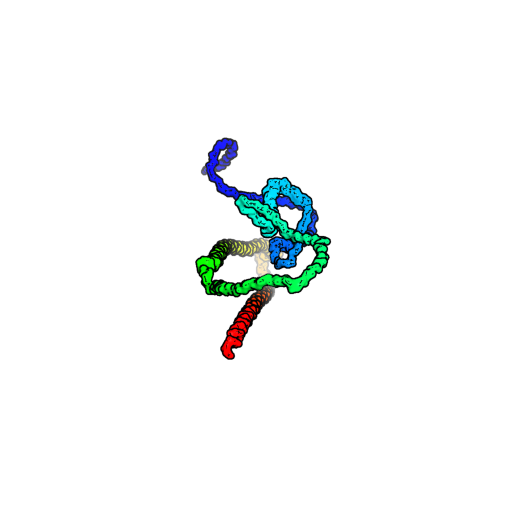 128 ? -4.941 3.176 86.439 1.00 70.00 128 HIS A CA 1
ATOM 999 C C . HIS A 1 128 ? -4.763 1.999 87.401 1.00 70.00 128 HIS A C 1
ATOM 1001 O O . HIS A 1 128 ? -5.681 1.604 88.122 1.00 70.00 128 HIS A O 1
ATOM 1007 N N . LEU A 1 129 ? -3.565 1.421 87.404 1.00 74.25 129 LEU A N 1
ATOM 1008 C CA . LEU A 1 129 ? -3.171 0.395 88.364 1.00 74.25 129 LEU A CA 1
ATOM 1009 C C . LEU A 1 129 ? -2.880 1.051 89.720 1.00 74.25 129 LEU A C 1
ATOM 1011 O O . LEU A 1 129 ? -1.824 1.641 89.939 1.00 74.25 129 LEU A O 1
ATOM 1015 N N . ILE A 1 130 ? -3.832 0.949 90.649 1.00 72.75 130 ILE A N 1
ATOM 1016 C CA . ILE A 1 130 ? -3.597 1.277 92.057 1.00 72.75 130 ILE A CA 1
ATOM 1017 C C . ILE A 1 130 ? -2.986 0.041 92.712 1.00 72.75 130 ILE A C 1
ATOM 1019 O O . ILE A 1 130 ? -3.684 -0.921 93.034 1.00 72.75 130 ILE A O 1
ATOM 1023 N N . GLU A 1 131 ? -1.676 0.066 92.929 1.00 71.25 131 GLU A N 1
ATOM 1024 C CA . GLU A 1 131 ? -1.008 -0.943 93.742 1.00 71.25 131 GLU A CA 1
ATOM 1025 C C . GLU A 1 131 ? -1.490 -0.816 95.198 1.00 71.25 131 GLU A C 1
ATOM 1027 O O . GLU A 1 131 ? -1.111 0.101 95.933 1.00 71.25 131 GLU A O 1
ATOM 1032 N N . LEU A 1 132 ? -2.355 -1.738 95.634 1.00 71.56 132 LEU A N 1
ATOM 1033 C CA . LEU A 1 132 ? -2.746 -1.879 97.039 1.00 71.56 132 LEU A CA 1
ATOM 1034 C C . LEU A 1 132 ? -1.550 -2.416 97.841 1.00 71.56 132 LEU A C 1
ATOM 1036 O O . LEU A 1 132 ? -1.437 -3.607 98.113 1.00 71.56 132 LEU A O 1
ATOM 1040 N N . THR A 1 133 ? -0.636 -1.524 98.219 1.00 68.44 133 THR A N 1
ATOM 1041 C CA . THR A 1 133 ? 0.620 -1.859 98.919 1.00 68.44 133 THR A CA 1
ATOM 1042 C C . THR A 1 133 ? 0.432 -2.278 100.382 1.00 68.44 133 THR A C 1
ATOM 1044 O O . THR A 1 133 ? 1.385 -2.715 101.025 1.00 68.44 133 THR A O 1
ATOM 1047 N N . GLN A 1 134 ? -0.786 -2.184 100.924 1.00 68.75 134 GLN A N 1
ATOM 1048 C CA . GLN A 1 134 ? -1.106 -2.578 102.295 1.00 68.75 134 GLN A CA 1
ATOM 1049 C C . GLN A 1 134 ? -2.359 -3.454 102.314 1.00 68.75 134 GLN A C 1
ATOM 1051 O O . GLN A 1 134 ? -3.469 -2.975 102.091 1.00 68.75 134 GLN A O 1
ATOM 1056 N N . HIS A 1 135 ? -2.195 -4.744 102.611 1.00 67.38 135 HIS A N 1
ATOM 1057 C CA . HIS A 1 135 ? -3.320 -5.557 103.061 1.00 67.38 135 HIS A CA 1
ATOM 1058 C C . HIS A 1 135 ? -3.855 -4.961 104.366 1.00 67.38 135 HIS A C 1
ATOM 1060 O O . HIS A 1 135 ? -3.089 -4.694 105.298 1.00 67.38 135 HIS A O 1
ATOM 1066 N N . ALA A 1 136 ? -5.166 -4.710 104.418 1.00 68.75 136 ALA A N 1
ATOM 1067 C CA . ALA A 1 136 ? -5.822 -4.274 105.641 1.00 68.75 136 ALA A CA 1
ATOM 1068 C C . ALA A 1 136 ? -5.534 -5.306 106.738 1.00 68.75 136 ALA A C 1
ATOM 1070 O O . ALA A 1 136 ? -5.638 -6.509 106.515 1.00 68.75 136 ALA A O 1
ATOM 1071 N N . ARG A 1 137 ? -5.116 -4.838 107.916 1.00 69.44 137 ARG A N 1
ATOM 1072 C CA . ARG A 1 137 ? -4.758 -5.718 109.029 1.00 69.44 137 ARG A CA 1
ATOM 1073 C C . ARG A 1 137 ? -6.014 -6.454 109.491 1.00 69.44 137 ARG A C 1
ATOM 1075 O O . ARG A 1 137 ? -6.893 -5.849 110.098 1.00 69.44 137 ARG A O 1
ATOM 1082 N N . GLU A 1 138 ? -6.098 -7.741 109.184 1.00 68.38 138 GLU A N 1
ATOM 1083 C CA . GLU A 1 138 ? -7.170 -8.604 109.666 1.00 68.38 138 GLU A CA 1
ATOM 1084 C C . GLU A 1 138 ? -7.025 -8.751 111.186 1.00 68.38 138 GLU A C 1
ATOM 1086 O O . GLU A 1 138 ? -6.029 -9.274 111.691 1.00 68.38 138 GLU A O 1
ATOM 1091 N N . PHE A 1 139 ? -7.992 -8.223 111.934 1.00 70.44 139 PHE A N 1
ATOM 1092 C CA . PHE A 1 139 ? -8.092 -8.462 113.368 1.00 70.44 139 PHE A CA 1
ATOM 1093 C C . PHE A 1 139 ? -9.009 -9.663 113.584 1.00 70.44 139 PHE A C 1
ATOM 1095 O O . PHE A 1 139 ? -10.171 -9.639 113.183 1.00 70.44 139 PHE A O 1
ATOM 1102 N N . MET A 1 140 ? -8.496 -10.700 114.244 1.00 59.03 140 MET A N 1
ATOM 1103 C CA . MET A 1 140 ? -9.326 -11.773 114.787 1.00 59.03 140 MET A CA 1
ATOM 1104 C C . MET A 1 140 ? -10.148 -11.189 115.939 1.00 59.03 140 MET A C 1
ATOM 1106 O O . MET A 1 140 ? -9.631 -10.955 117.030 1.00 59.03 140 MET A O 1
ATOM 1110 N N . ALA A 1 141 ? -11.415 -10.885 115.670 1.00 70.56 141 ALA A N 1
ATOM 1111 C CA . ALA A 1 141 ? -12.401 -10.575 116.692 1.00 70.56 141 ALA A CA 1
ATOM 1112 C C . ALA A 1 141 ? -13.165 -11.865 117.002 1.00 70.56 141 ALA A C 1
ATOM 1114 O O . ALA A 1 141 ? -14.047 -12.271 116.249 1.00 70.56 141 ALA A O 1
ATOM 1115 N N . GLU A 1 142 ? -12.804 -12.531 118.095 1.00 67.62 142 GLU A N 1
ATOM 1116 C CA . GLU A 1 142 ? -13.586 -13.648 118.617 1.00 67.62 142 GLU A CA 1
ATOM 1117 C C . GLU A 1 142 ? -14.868 -13.084 119.241 1.00 67.62 142 GLU A C 1
ATOM 1119 O O . GLU A 1 142 ? -14.848 -12.447 120.294 1.00 67.62 142 GLU A O 1
ATOM 1124 N N . THR A 1 143 ? -16.003 -13.261 118.571 1.00 65.00 143 THR A N 1
ATOM 1125 C CA . THR A 1 143 ? -17.317 -12.942 119.130 1.00 65.00 143 THR A CA 1
ATOM 1126 C C . THR A 1 143 ? -17.837 -14.148 119.905 1.00 65.00 143 THR A C 1
ATOM 1128 O O . THR A 1 143 ? -18.189 -15.173 119.328 1.00 65.00 143 THR A O 1
ATOM 1131 N N . GLN A 1 144 ? -17.903 -14.028 121.233 1.00 67.50 144 GLN A N 1
ATOM 1132 C CA . GLN A 1 144 ? -18.569 -15.005 122.094 1.00 67.50 144 GLN A CA 1
ATOM 1133 C C . GLN A 1 144 ? -20.080 -14.970 121.817 1.00 67.50 144 GLN A C 1
ATOM 1135 O O . GLN A 1 144 ? -20.805 -14.104 122.305 1.00 67.50 144 GLN A O 1
ATOM 1140 N N . THR A 1 145 ? -20.557 -15.888 120.979 1.00 57.06 145 THR A N 1
ATOM 1141 C CA . THR A 1 145 ? -21.982 -16.089 120.706 1.00 57.06 145 THR A CA 1
ATOM 1142 C C . THR A 1 145 ? -22.633 -16.790 121.894 1.00 57.06 145 THR A C 1
ATOM 1144 O O . THR A 1 145 ? -22.539 -18.009 122.031 1.00 57.06 145 THR A O 1
ATOM 1147 N N . GLU A 1 146 ? -23.289 -16.024 122.765 1.00 69.50 146 GLU A N 1
ATOM 1148 C CA . GLU A 1 146 ? -24.170 -16.579 123.793 1.00 69.50 146 GLU A CA 1
ATOM 1149 C C . GLU A 1 146 ? -25.363 -17.302 123.115 1.00 69.50 146 GLU A C 1
ATOM 1151 O O . GLU A 1 146 ? -26.001 -16.704 122.243 1.00 69.50 146 GLU A O 1
ATOM 1156 N N . PRO A 1 147 ? -25.712 -18.554 123.486 1.00 68.12 147 PRO A N 1
ATOM 1157 C CA . PRO A 1 147 ? -26.726 -19.385 122.804 1.00 68.12 147 PRO A CA 1
ATOM 1158 C C . PRO A 1 147 ? -28.164 -18.839 122.756 1.00 68.12 147 PRO A C 1
ATOM 1160 O O . PRO A 1 147 ? -29.049 -19.490 122.207 1.00 68.12 147 PRO A O 1
ATOM 1163 N N . TRP A 1 148 ? -28.415 -17.681 123.363 1.00 61.53 148 TRP A N 1
ATOM 1164 C CA . TRP A 1 148 ? -29.747 -17.147 123.652 1.00 61.53 148 TRP A CA 1
ATOM 1165 C C . TRP A 1 148 ? -30.126 -15.949 122.771 1.00 61.53 148 TRP A C 1
ATOM 1167 O O . TRP A 1 148 ? -31.101 -15.262 123.065 1.00 61.53 148 TRP A O 1
ATOM 1177 N N . MET A 1 149 ? -29.360 -15.650 121.716 1.00 68.12 149 MET A N 1
ATOM 1178 C CA . MET A 1 149 ? -29.767 -14.634 120.744 1.00 68.12 149 MET A CA 1
ATOM 1179 C C . MET A 1 149 ? -30.750 -15.221 119.727 1.00 68.12 149 MET A C 1
ATOM 1181 O O . MET A 1 149 ? -30.385 -16.060 118.903 1.00 68.12 149 MET A O 1
ATOM 1185 N N . ASP A 1 150 ? -31.995 -14.744 119.776 1.00 73.81 150 ASP A N 1
ATOM 1186 C CA . ASP A 1 150 ? -33.037 -15.103 118.817 1.00 73.81 150 ASP A CA 1
ATOM 1187 C C . ASP A 1 150 ? -32.639 -14.693 117.393 1.00 73.81 150 ASP A C 1
ATOM 1189 O O . ASP A 1 150 ? -32.249 -13.554 117.116 1.00 73.81 150 ASP A O 1
ATOM 1193 N N . LYS A 1 151 ? -32.760 -15.645 116.462 1.00 75.50 151 LYS A N 1
ATOM 1194 C CA . LYS A 1 151 ? -32.516 -15.414 115.036 1.00 75.50 151 LYS A CA 1
ATOM 1195 C C . LYS A 1 151 ? -33.529 -14.381 114.513 1.00 75.50 151 LYS A C 1
ATOM 1197 O O . LYS A 1 151 ? -34.717 -14.513 114.818 1.00 75.50 151 LYS A O 1
ATOM 1202 N N . PRO A 1 152 ? -33.119 -13.390 113.695 1.00 78.12 152 PRO A N 1
ATOM 1203 C CA . PRO A 1 152 ? -34.075 -12.486 113.067 1.00 78.12 152 PRO A CA 1
ATOM 1204 C C . PRO A 1 152 ? -35.108 -13.287 112.255 1.00 78.12 152 PRO A C 1
ATOM 1206 O O . PRO A 1 152 ? -34.770 -14.345 111.705 1.00 78.12 152 PRO A O 1
ATOM 1209 N N . PRO A 1 153 ? -36.363 -12.807 112.171 1.00 81.62 153 PRO A N 1
ATOM 1210 C CA . PRO A 1 153 ? -37.414 -13.504 111.444 1.00 81.62 153 PRO A CA 1
ATOM 1211 C C . PRO A 1 153 ? -36.973 -13.747 110.001 1.00 81.62 153 PRO A C 1
ATOM 1213 O O . PRO A 1 153 ? -36.391 -12.875 109.352 1.00 81.62 153 PRO A O 1
ATOM 1216 N N . THR A 1 154 ? -37.219 -14.960 109.507 1.00 79.00 154 THR A N 1
ATOM 1217 C CA . THR A 1 154 ? -36.814 -15.351 108.154 1.00 79.00 154 THR A CA 1
ATOM 1218 C C . THR A 1 154 ? -37.532 -14.442 107.149 1.00 79.00 154 THR A C 1
ATOM 1220 O O . THR A 1 154 ? -38.748 -14.271 107.273 1.00 79.00 154 THR A O 1
ATOM 1223 N N . PRO A 1 155 ? -36.822 -13.811 106.192 1.00 81.44 155 PRO A N 1
ATOM 1224 C CA . PRO A 1 155 ? -37.449 -12.894 105.246 1.00 81.44 155 PRO A CA 1
ATOM 1225 C C . PRO A 1 155 ? -38.550 -13.615 104.462 1.00 81.44 155 PRO A C 1
ATOM 1227 O O . PRO A 1 155 ? -38.369 -14.756 104.037 1.00 81.44 155 PRO A O 1
ATOM 1230 N N . MET A 1 156 ? -39.699 -12.956 104.280 1.00 80.19 156 MET A N 1
ATOM 1231 C CA . MET A 1 156 ? -40.824 -13.544 103.550 1.00 80.19 156 MET A CA 1
ATOM 1232 C C . MET A 1 156 ? -40.420 -13.873 102.108 1.00 80.19 156 MET A C 1
ATOM 1234 O O . MET A 1 156 ? -39.947 -13.000 101.376 1.00 80.19 156 MET A O 1
ATOM 1238 N N . PHE A 1 157 ? -40.634 -15.127 101.702 1.00 80.25 157 PHE A N 1
ATOM 1239 C CA . PHE A 1 157 ? -40.400 -15.584 100.336 1.00 80.25 157 PHE A CA 1
ATOM 1240 C C . PHE A 1 157 ? -41.341 -14.856 99.368 1.00 80.25 157 PHE A C 1
ATOM 1242 O O . PHE A 1 157 ? -42.563 -14.962 99.478 1.00 80.25 157 PHE A O 1
ATOM 1249 N N . ARG A 1 158 ? -40.767 -14.112 98.418 1.00 79.19 158 ARG A N 1
ATOM 1250 C CA . ARG A 1 158 ? -41.478 -13.566 97.257 1.00 79.19 158 ARG A CA 1
ATOM 1251 C C . ARG A 1 158 ? -41.098 -14.409 96.034 1.00 79.19 158 ARG A C 1
ATOM 1253 O O . ARG A 1 158 ? -39.927 -14.365 95.660 1.00 79.19 158 ARG A O 1
ATOM 1260 N N . PRO A 1 159 ? -42.038 -15.153 95.421 1.00 82.25 159 PRO A N 1
ATOM 1261 C CA . PRO A 1 159 ? -41.790 -15.825 94.149 1.00 82.25 159 PRO A CA 1
ATOM 1262 C C . PRO A 1 159 ? -41.330 -14.814 93.091 1.00 82.25 159 PRO A C 1
ATOM 1264 O O . PRO A 1 159 ? -41.790 -13.666 93.093 1.00 82.25 159 PRO A O 1
ATOM 1267 N N . HIS A 1 160 ? -40.424 -15.228 92.206 1.00 75.31 160 HIS A N 1
ATOM 1268 C CA . HIS A 1 160 ? -40.013 -14.414 91.063 1.00 75.31 160 HIS A CA 1
ATOM 1269 C C . HIS A 1 160 ? -41.239 -14.130 90.182 1.00 75.31 160 HIS A C 1
ATOM 1271 O O . HIS A 1 160 ? -42.061 -15.020 89.969 1.00 75.31 160 HIS A O 1
ATOM 1277 N N . ARG A 1 161 ? -41.405 -12.886 89.718 1.00 66.88 161 ARG A N 1
ATOM 1278 C CA . ARG A 1 161 ? -42.458 -12.572 88.745 1.00 66.88 161 ARG A CA 1
ATOM 1279 C C . ARG A 1 161 ? -42.034 -13.181 87.412 1.00 66.88 161 ARG A C 1
ATOM 1281 O O . ARG A 1 161 ? -40.977 -12.823 86.914 1.00 66.88 161 ARG A O 1
ATOM 1288 N N . GLU A 1 162 ? -42.831 -14.091 86.863 1.00 67.88 162 GLU A N 1
ATOM 1289 C CA . GLU A 1 162 ? -42.660 -14.562 85.487 1.00 67.88 162 GLU A CA 1
ATOM 1290 C C . GLU A 1 162 ? -42.996 -13.393 84.551 1.00 67.88 162 GLU A C 1
ATOM 1292 O O . GLU A 1 162 ? -44.160 -13.025 84.380 1.00 67.88 162 GLU A O 1
ATOM 1297 N N . GLU A 1 163 ? -41.972 -12.724 84.028 1.00 69.50 163 GLU A N 1
ATOM 1298 C CA . GLU A 1 163 ? -42.146 -11.719 82.984 1.00 69.50 163 GLU A CA 1
ATOM 1299 C C . GLU A 1 163 ? -42.354 -12.443 81.650 1.00 69.50 163 GLU A C 1
ATOM 1301 O O . GLU A 1 163 ? -41.615 -13.362 81.305 1.00 69.50 163 GLU A O 1
ATOM 1306 N N . VAL A 1 164 ? -43.397 -12.064 80.907 1.00 77.69 164 VAL A N 1
ATOM 1307 C CA . VAL A 1 164 ? -43.700 -12.668 79.604 1.00 77.69 164 VAL A CA 1
ATOM 1308 C C . VAL A 1 164 ? -42.592 -12.289 78.623 1.00 77.69 164 VAL A C 1
ATOM 1310 O O . VAL A 1 164 ? -42.460 -11.124 78.250 1.00 77.69 164 VAL A O 1
ATOM 1313 N N . HIS A 1 165 ? -41.797 -13.269 78.203 1.00 74.19 165 HIS A N 1
ATOM 1314 C CA . HIS A 1 165 ? -40.772 -13.077 77.183 1.00 74.19 165 HIS A CA 1
ATOM 1315 C C . HIS A 1 165 ? -41.419 -13.006 75.790 1.00 74.19 165 HIS A C 1
ATOM 1317 O O . HIS A 1 165 ? -42.170 -13.899 75.403 1.00 74.19 165 HIS A O 1
ATOM 1323 N N . VAL A 1 166 ? -41.126 -11.941 75.037 1.00 82.62 166 VAL A N 1
ATOM 1324 C CA . VAL A 1 166 ? -41.565 -11.750 73.645 1.00 82.62 166 VAL A CA 1
ATOM 1325 C C . VAL A 1 166 ? -40.318 -11.684 72.770 1.00 82.62 166 VAL A C 1
ATOM 1327 O O . VAL A 1 166 ? -39.470 -10.818 72.978 1.00 82.62 166 VAL A O 1
ATOM 1330 N N . ALA A 1 167 ? -40.201 -12.598 71.808 1.00 81.81 167 ALA A N 1
ATOM 1331 C CA . ALA A 1 167 ? -39.176 -12.543 70.773 1.00 81.81 167 ALA A CA 1
ATOM 1332 C C . ALA A 1 167 ? -39.767 -11.902 69.513 1.00 81.81 167 ALA A C 1
ATOM 1334 O O . ALA A 1 167 ? -40.864 -12.256 69.085 1.00 81.81 167 ALA A O 1
ATOM 1335 N N . THR A 1 168 ? -39.040 -10.957 68.924 1.00 82.38 168 THR A N 1
ATOM 1336 C CA . THR A 1 168 ? -39.372 -10.344 67.634 1.00 82.38 168 THR A CA 1
ATOM 1337 C C . THR A 1 168 ? -38.270 -10.690 66.645 1.00 82.38 168 THR A C 1
ATOM 1339 O O . THR A 1 168 ? -37.121 -10.316 66.876 1.00 82.38 168 THR A O 1
ATOM 1342 N N . GLN A 1 169 ? -38.619 -11.392 65.569 1.00 89.50 169 GLN A N 1
ATOM 1343 C CA . GLN A 1 169 ? -37.708 -11.757 64.486 1.00 89.50 169 GLN A CA 1
ATOM 1344 C C . GLN A 1 169 ? -38.176 -11.087 63.193 1.00 89.50 169 GLN A C 1
ATOM 1346 O O . GLN A 1 169 ? -39.365 -11.115 62.886 1.00 89.50 169 GLN A O 1
ATOM 1351 N N . ILE A 1 170 ? -37.236 -10.504 62.451 1.00 89.75 170 ILE A N 1
ATOM 1352 C CA . ILE A 1 170 ? -37.461 -10.014 61.089 1.00 89.75 170 ILE A CA 1
ATOM 1353 C C . ILE A 1 170 ? -37.185 -11.187 60.148 1.00 89.75 170 ILE A C 1
ATOM 1355 O O . ILE A 1 170 ? -36.149 -11.847 60.279 1.00 89.75 170 ILE A O 1
ATOM 1359 N N . LEU A 1 171 ? -38.139 -11.480 59.268 1.00 89.44 171 LEU A N 1
ATOM 1360 C CA . LEU A 1 171 ? -38.042 -12.566 58.295 1.00 89.44 171 LEU A CA 1
ATOM 1361 C C . LEU A 1 171 ? -37.410 -12.066 56.993 1.00 89.44 171 LEU A C 1
ATOM 1363 O O . LEU A 1 171 ? -37.395 -10.865 56.710 1.00 89.44 171 LEU A O 1
ATOM 1367 N N . ASP A 1 172 ? -36.911 -12.996 56.187 1.00 88.19 172 ASP A N 1
ATOM 1368 C CA . ASP A 1 172 ? -36.314 -12.669 54.896 1.00 88.19 172 ASP A CA 1
ATOM 1369 C C . ASP A 1 172 ? -37.334 -11.956 53.995 1.00 88.19 172 ASP A C 1
ATOM 1371 O O . ASP A 1 172 ? -38.446 -12.435 53.770 1.00 88.19 172 ASP A O 1
ATOM 1375 N N . GLY A 1 173 ? -36.955 -10.774 53.501 1.00 85.94 173 GLY A N 1
ATOM 1376 C CA . GLY A 1 173 ? -37.798 -9.928 52.652 1.00 85.94 173 GLY A CA 1
ATOM 1377 C C . GLY A 1 173 ? -38.663 -8.892 53.382 1.00 85.94 173 GLY A C 1
ATOM 1378 O O . GLY A 1 173 ? -39.236 -8.038 52.714 1.00 85.94 173 GLY A O 1
ATOM 1379 N N . ASP A 1 174 ? -38.719 -8.890 54.718 1.00 85.50 174 ASP A N 1
ATOM 1380 C CA . ASP A 1 174 ? -39.549 -7.944 55.495 1.00 85.50 174 ASP A CA 1
ATOM 1381 C C . ASP A 1 174 ? -38.999 -6.496 55.482 1.00 85.50 174 ASP A C 1
ATOM 1383 O O . ASP A 1 174 ? -39.728 -5.533 55.711 1.00 85.50 174 ASP A O 1
ATOM 1387 N N . LEU A 1 175 ? -37.710 -6.323 55.158 1.00 88.81 175 LEU A N 1
ATOM 1388 C CA . LEU A 1 175 ? -37.035 -5.020 55.024 1.00 88.81 175 LEU A CA 1
ATOM 1389 C C . LEU A 1 175 ? -36.612 -4.679 53.585 1.00 88.81 175 LEU A C 1
ATOM 1391 O O . LEU A 1 175 ? -35.894 -3.704 53.381 1.00 88.81 175 LEU A O 1
ATOM 1395 N N . PHE A 1 176 ? -36.997 -5.483 52.593 1.00 91.56 176 PHE A N 1
ATOM 1396 C CA . PHE A 1 176 ? -36.563 -5.263 51.215 1.00 91.56 176 PHE A CA 1
ATOM 1397 C C . PHE A 1 176 ? -37.322 -4.096 50.570 1.00 91.56 176 PHE A C 1
ATOM 1399 O O . PHE A 1 176 ? -38.538 -4.174 50.383 1.00 91.56 176 PHE A O 1
ATOM 1406 N N . ASP A 1 177 ? -36.592 -3.050 50.176 1.00 93.25 177 ASP A N 1
ATOM 1407 C CA . ASP A 1 177 ? -37.110 -1.964 49.343 1.00 93.25 177 ASP A CA 1
ATOM 1408 C C . ASP A 1 177 ? -36.548 -2.068 47.921 1.00 93.25 177 ASP A C 1
ATOM 1410 O O . ASP A 1 177 ? -35.361 -1.861 47.664 1.00 93.25 177 ASP A O 1
ATOM 1414 N N . PHE A 1 178 ? -37.427 -2.377 46.969 1.00 93.62 178 PHE A N 1
ATOM 1415 C CA . PHE A 1 178 ? -37.049 -2.507 45.567 1.00 93.62 178 PHE A CA 1
ATOM 1416 C C . PHE A 1 178 ? -36.513 -1.197 44.978 1.00 93.62 178 PHE A C 1
ATOM 1418 O O . PHE A 1 178 ? -35.630 -1.238 44.122 1.00 93.62 178 PHE A O 1
ATOM 1425 N N . GLU A 1 179 ? -37.041 -0.044 45.402 1.00 94.38 179 GLU A N 1
ATOM 1426 C CA . GLU A 1 179 ? -36.644 1.249 44.840 1.00 94.38 179 GLU A CA 1
ATOM 1427 C C . GLU A 1 179 ? -35.212 1.628 45.227 1.00 94.38 179 GLU A C 1
ATOM 1429 O O . GLU A 1 179 ? -34.537 2.275 44.430 1.00 94.38 179 GLU A O 1
ATOM 1434 N N . GLU A 1 180 ? -34.727 1.197 46.395 1.00 93.69 180 GLU A N 1
ATOM 1435 C CA . GLU A 1 180 ? -33.348 1.423 46.847 1.00 93.69 180 GLU A CA 1
ATOM 1436 C C . GLU A 1 180 ? -32.384 0.387 46.246 1.00 93.69 180 GLU A C 1
ATOM 1438 O O . GLU A 1 180 ? -31.338 0.743 45.698 1.00 93.69 180 GLU A O 1
ATOM 1443 N N . GLU A 1 181 ? -32.771 -0.889 46.253 1.00 92.75 181 GLU A N 1
ATOM 1444 C CA . GLU A 1 181 ? -31.901 -2.001 45.849 1.00 92.75 181 GLU A CA 1
ATOM 1445 C C . GLU A 1 181 ? -31.696 -2.110 44.327 1.00 92.75 181 GLU A C 1
ATOM 1447 O O . GLU A 1 181 ? -30.698 -2.661 43.856 1.00 92.75 181 GLU A O 1
ATOM 1452 N N . VAL A 1 182 ? -32.607 -1.563 43.513 1.00 96.44 182 VAL A N 1
ATOM 1453 C CA . VAL A 1 182 ? -32.468 -1.575 42.045 1.00 96.44 182 VAL A CA 1
ATOM 1454 C C . VAL A 1 182 ? -31.483 -0.516 41.528 1.00 96.44 182 VAL A C 1
ATOM 1456 O O . VAL A 1 182 ? -30.961 -0.643 40.415 1.00 96.44 182 VAL A O 1
ATOM 1459 N N . VAL A 1 183 ? -31.197 0.527 42.315 1.00 96.44 183 VAL A N 1
ATOM 1460 C CA . VAL A 1 183 ? -30.373 1.672 41.885 1.00 96.44 183 VAL A CA 1
ATOM 1461 C C . VAL A 1 183 ? -28.944 1.263 41.509 1.00 96.44 183 VAL A C 1
ATOM 1463 O O . VAL A 1 183 ? -28.522 1.627 40.408 1.00 96.44 183 VAL A O 1
ATOM 1466 N N . PRO A 1 184 ? -28.205 0.469 42.311 1.00 97.06 184 PRO A N 1
ATOM 1467 C CA . PRO A 1 184 ? -26.846 0.052 41.958 1.00 97.06 184 PRO A CA 1
ATOM 1468 C C . PRO A 1 184 ? -26.808 -0.812 40.692 1.00 97.06 184 PRO A C 1
ATOM 1470 O O . PRO A 1 184 ? -25.890 -0.702 39.880 1.00 97.06 184 PRO A O 1
ATOM 1473 N N . ILE A 1 185 ? -27.830 -1.650 40.492 1.00 96.56 185 ILE A N 1
ATOM 1474 C CA . ILE A 1 185 ? -27.947 -2.515 39.312 1.00 96.56 185 ILE A CA 1
ATOM 1475 C C . ILE A 1 185 ? -28.150 -1.658 38.058 1.00 96.56 185 ILE A C 1
ATOM 1477 O O . ILE A 1 185 ? -27.461 -1.847 37.053 1.00 96.56 185 ILE A O 1
ATOM 1481 N N . LEU A 1 186 ? -29.063 -0.686 38.118 1.00 97.25 186 LEU A N 1
ATOM 1482 C CA . LEU A 1 186 ? -29.316 0.228 37.006 1.00 97.25 186 LEU A CA 1
ATOM 1483 C C . LEU A 1 186 ? -28.110 1.118 36.707 1.00 97.25 186 LEU A C 1
ATOM 1485 O O . LEU A 1 186 ? -27.800 1.324 35.536 1.00 97.25 186 LEU A O 1
ATOM 1489 N N . GLU A 1 187 ? -27.408 1.610 37.726 1.00 96.62 187 GLU A N 1
ATOM 1490 C CA . GLU A 1 187 ? -26.210 2.433 37.546 1.00 96.62 187 GLU A CA 1
ATOM 1491 C C . GLU A 1 187 ? -25.120 1.673 36.782 1.00 96.62 187 GLU A C 1
ATOM 1493 O O . GLU A 1 187 ? -24.562 2.197 35.816 1.00 96.62 187 GLU A O 1
ATOM 1498 N N . VAL A 1 188 ? -24.876 0.410 37.142 1.00 98.12 188 VAL A N 1
ATOM 1499 C CA . VAL A 1 188 ? -23.894 -0.433 36.449 1.00 98.12 188 VAL A CA 1
ATOM 1500 C C . VAL A 1 188 ? -24.332 -0.739 35.019 1.00 98.12 188 VAL A C 1
ATOM 1502 O O . VAL A 1 188 ? -23.517 -0.629 34.103 1.00 98.12 188 VAL A O 1
ATOM 1505 N N . ILE A 1 189 ? -25.602 -1.090 34.791 1.00 98.19 189 ILE A N 1
ATOM 1506 C CA . ILE A 1 189 ? -26.099 -1.415 33.444 1.00 98.19 189 ILE A CA 1
ATOM 1507 C C . ILE A 1 189 ? -26.027 -0.187 32.536 1.00 98.19 189 ILE A C 1
ATOM 1509 O O . ILE A 1 189 ? -25.488 -0.266 31.433 1.00 98.19 189 ILE A O 1
ATOM 1513 N N . VAL A 1 190 ? -26.533 0.958 32.994 1.00 98.31 190 VAL A N 1
ATOM 1514 C CA . VAL A 1 190 ? -26.520 2.199 32.211 1.00 98.31 190 VAL A CA 1
ATOM 1515 C C . VAL A 1 190 ? -25.085 2.661 31.976 1.00 98.31 190 VAL A C 1
ATOM 1517 O O . VAL A 1 190 ? -24.739 2.996 30.845 1.00 98.31 190 VAL A O 1
ATOM 1520 N N . GLY A 1 191 ? -24.235 2.621 33.005 1.00 98.38 191 GLY A N 1
ATOM 1521 C CA . GLY A 1 191 ? -22.817 2.947 32.883 1.00 98.38 191 GLY A CA 1
ATOM 1522 C C . GLY A 1 191 ? -22.125 2.075 31.840 1.00 98.38 191 GLY A C 1
ATOM 1523 O O . GLY A 1 191 ? -21.485 2.598 30.930 1.00 98.38 191 GLY A O 1
ATOM 1524 N N . LYS A 1 192 ? -22.331 0.754 31.900 1.00 98.25 192 LYS A N 1
ATOM 1525 C CA . LYS A 1 192 ? -21.686 -0.184 30.981 1.00 98.25 192 LYS A CA 1
ATOM 1526 C C . LYS A 1 192 ? -22.162 -0.023 29.541 1.00 98.25 192 LYS A C 1
ATOM 1528 O O . LYS A 1 192 ? -21.337 -0.045 28.632 1.00 98.25 192 LYS A O 1
ATOM 1533 N N . VAL A 1 193 ? -23.465 0.172 29.335 1.00 98.44 193 VAL A N 1
ATOM 1534 C CA . VAL A 1 193 ? -24.040 0.398 28.002 1.00 98.44 193 VAL A CA 1
ATOM 1535 C C . VAL A 1 193 ? -23.512 1.701 27.409 1.00 98.44 193 VAL A C 1
ATOM 1537 O O . VAL A 1 193 ? -23.122 1.717 26.245 1.00 98.44 193 VAL A O 1
ATOM 1540 N N . LEU A 1 194 ? -23.446 2.783 28.189 1.00 98.44 194 LEU A N 1
ATOM 1541 C CA . LEU A 1 194 ? -22.920 4.063 27.711 1.00 98.44 194 LEU A CA 1
ATOM 1542 C C . LEU A 1 194 ? -21.427 3.990 27.388 1.00 98.44 194 LEU A C 1
ATOM 1544 O O . LEU A 1 194 ? -21.019 4.483 26.340 1.00 98.44 194 LEU A O 1
ATOM 1548 N N . GLU A 1 195 ? -20.624 3.363 28.249 1.00 97.75 195 GLU A N 1
ATOM 1549 C CA . GLU A 1 195 ? -19.200 3.144 27.981 1.00 97.75 195 GLU A CA 1
ATOM 1550 C C . GLU A 1 195 ? -18.998 2.348 26.692 1.00 97.75 195 GLU A C 1
ATOM 1552 O O . GLU A 1 195 ? -18.260 2.793 25.817 1.00 97.75 195 GLU A O 1
ATOM 1557 N N . GLN A 1 196 ? -19.704 1.225 26.542 1.00 98.38 196 GLN A N 1
ATOM 1558 C CA . GLN A 1 196 ? -19.626 0.395 25.344 1.00 98.38 196 GLN A CA 1
ATOM 1559 C C . GLN A 1 196 ? -20.042 1.176 24.090 1.00 98.38 196 GLN A C 1
ATOM 1561 O O . GLN A 1 196 ? -19.311 1.177 23.105 1.00 98.38 196 GLN A O 1
ATOM 1566 N N . SER A 1 197 ? -21.152 1.916 24.155 1.00 98.38 197 SER A N 1
ATOM 1567 C CA . SER A 1 197 ? -21.646 2.726 23.033 1.00 98.38 197 SER A CA 1
ATOM 1568 C C . SER A 1 197 ? -20.627 3.782 22.597 1.00 98.38 197 SER A C 1
ATOM 1570 O O . SER A 1 197 ? -20.441 4.023 21.409 1.00 98.38 197 SER A O 1
ATOM 1572 N N . ILE A 1 198 ? -19.966 4.442 23.554 1.00 98.31 198 ILE A N 1
ATOM 1573 C CA . ILE A 1 198 ? -18.951 5.459 23.253 1.00 98.31 198 ILE A CA 1
ATOM 1574 C C . ILE A 1 198 ? -17.724 4.813 22.609 1.00 98.31 198 ILE A C 1
ATOM 1576 O O . ILE A 1 198 ? -17.194 5.362 21.645 1.00 98.31 198 ILE A O 1
ATOM 1580 N N . THR A 1 199 ? -17.271 3.670 23.126 1.00 98.38 199 THR A N 1
ATOM 1581 C CA . THR A 1 199 ? -16.127 2.949 22.560 1.00 98.38 199 THR A CA 1
ATOM 1582 C C . THR A 1 199 ? -16.413 2.488 21.133 1.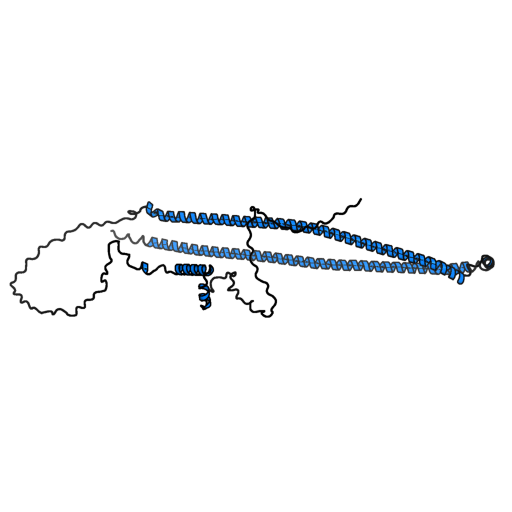00 98.38 199 THR A C 1
ATOM 1584 O O . THR A 1 199 ? -15.610 2.770 20.251 1.00 98.38 199 THR A O 1
ATOM 1587 N N . GLU A 1 200 ? -17.577 1.891 20.879 1.00 98.31 200 GLU A N 1
ATOM 1588 C CA . GLU A 1 200 ? -17.971 1.424 19.544 1.00 98.31 200 GLU A CA 1
ATOM 1589 C C . GLU A 1 200 ? -18.039 2.578 18.533 1.00 98.31 200 GLU A C 1
ATOM 1591 O O . GLU A 1 200 ? -17.468 2.491 17.448 1.00 98.31 200 GLU A O 1
ATOM 1596 N N . VAL A 1 201 ? -18.657 3.707 18.902 1.00 98.62 201 VAL A N 1
ATOM 1597 C CA . VAL A 1 201 ? -18.741 4.878 18.012 1.00 98.62 201 VAL A CA 1
ATOM 1598 C C . VAL A 1 201 ? -17.355 5.454 17.703 1.00 98.62 201 VAL A C 1
ATOM 1600 O O . VAL A 1 201 ? -17.092 5.844 16.566 1.00 98.62 201 VAL A O 1
ATOM 1603 N N . LEU A 1 202 ? -16.451 5.501 18.686 1.00 98.38 202 LEU A N 1
ATOM 1604 C CA . LEU A 1 202 ? -15.078 5.962 18.459 1.00 98.38 202 LEU A CA 1
ATOM 1605 C C . LEU A 1 202 ? -14.316 5.023 17.518 1.00 98.38 202 LEU A C 1
ATOM 1607 O O . LEU A 1 202 ? -13.640 5.496 16.607 1.00 98.38 202 LEU A O 1
ATOM 1611 N N . GLU A 1 203 ? -14.454 3.712 17.701 1.00 98.25 203 GLU A N 1
ATOM 1612 C CA . GLU A 1 203 ? -13.839 2.711 16.827 1.00 98.25 203 GLU A CA 1
ATOM 1613 C C . GLU A 1 203 ? -14.365 2.821 15.387 1.00 98.25 203 GLU A C 1
ATOM 1615 O O . GLU A 1 203 ? -13.579 2.809 14.436 1.00 98.25 203 GLU A O 1
ATOM 1620 N N . GLU A 1 204 ? -15.674 3.010 15.202 1.00 98.06 204 GLU A N 1
ATOM 1621 C CA . GLU A 1 204 ? -16.276 3.236 13.884 1.00 98.06 204 GLU A CA 1
ATOM 1622 C C . GLU A 1 204 ? -15.734 4.504 13.204 1.00 98.06 204 GLU A C 1
ATOM 1624 O O . GLU A 1 204 ? -15.407 4.488 12.010 1.00 98.06 204 GLU A O 1
ATOM 1629 N N . GLU A 1 205 ? -15.599 5.606 13.947 1.00 98.12 205 GLU A N 1
ATOM 1630 C CA . GLU A 1 205 ? -15.040 6.854 13.424 1.00 98.12 205 GLU A CA 1
ATOM 1631 C C . GLU A 1 205 ? -13.559 6.712 13.044 1.00 98.12 205 GLU A C 1
ATOM 1633 O O . GLU A 1 205 ? -13.140 7.212 11.991 1.00 98.12 205 GLU A O 1
ATOM 1638 N N . GLU A 1 206 ? -12.768 6.007 13.855 1.00 97.81 206 GLU A N 1
ATOM 1639 C CA . GLU A 1 206 ? -11.361 5.722 13.568 1.00 97.81 206 GLU A CA 1
ATOM 1640 C C . GLU A 1 206 ? -11.209 4.851 12.315 1.00 97.81 206 GLU A C 1
ATOM 1642 O O . GLU A 1 206 ? -10.430 5.193 11.417 1.00 97.81 206 GLU A O 1
ATOM 1647 N N . LEU A 1 207 ? -12.001 3.782 12.189 1.00 98.25 207 LEU A N 1
ATOM 1648 C CA . LEU A 1 207 ? -12.018 2.928 10.999 1.00 98.25 207 LEU A CA 1
ATOM 1649 C C . LEU A 1 207 ? -12.408 3.721 9.745 1.00 98.25 207 LEU A C 1
ATOM 1651 O O . LEU A 1 207 ? -11.746 3.607 8.708 1.00 98.25 207 LEU A O 1
ATOM 1655 N N . ALA A 1 208 ? -13.423 4.583 9.836 1.00 98.19 208 ALA A N 1
ATOM 1656 C CA . ALA A 1 208 ? -13.832 5.447 8.732 1.00 98.19 208 ALA A CA 1
ATOM 1657 C C . ALA A 1 208 ? -12.743 6.467 8.352 1.00 98.19 208 ALA A C 1
ATOM 1659 O O . ALA A 1 208 ? -12.580 6.798 7.173 1.00 98.19 208 ALA A O 1
ATOM 1660 N N . ALA A 1 209 ? -11.985 6.982 9.323 1.00 98.25 209 ALA A N 1
ATOM 1661 C CA . ALA A 1 209 ? -10.861 7.877 9.067 1.00 98.25 209 ALA A CA 1
ATOM 1662 C C . ALA A 1 209 ? -9.700 7.151 8.369 1.00 98.25 209 ALA A C 1
ATOM 1664 O O . ALA A 1 209 ? -9.150 7.679 7.399 1.00 98.25 209 ALA A O 1
ATOM 1665 N N . ILE A 1 210 ? -9.365 5.934 8.808 1.00 98.19 210 ILE A N 1
ATOM 1666 C CA . ILE A 1 210 ? -8.325 5.100 8.189 1.00 98.19 210 ILE A CA 1
ATOM 1667 C C . ILE A 1 210 ? -8.701 4.760 6.744 1.00 98.19 210 ILE A C 1
ATOM 1669 O O . ILE A 1 210 ? -7.879 4.937 5.845 1.00 98.19 210 ILE A O 1
ATOM 1673 N N . GLN A 1 211 ? -9.946 4.344 6.495 1.00 98.38 211 GLN A N 1
ATOM 1674 C CA . GLN A 1 211 ? -10.425 4.046 5.141 1.00 98.38 211 GLN A CA 1
ATOM 1675 C C . GLN A 1 211 ? -10.317 5.263 4.218 1.00 98.38 211 GLN A C 1
ATOM 1677 O O . GLN A 1 211 ? -9.806 5.151 3.107 1.00 98.38 211 GLN A O 1
ATOM 1682 N N . LYS A 1 212 ? -10.709 6.455 4.688 1.00 98.38 212 LYS A N 1
ATOM 1683 C CA . LYS A 1 212 ? -10.555 7.695 3.907 1.00 98.38 212 LYS A CA 1
ATOM 1684 C C . LYS A 1 212 ? -9.095 7.982 3.557 1.00 98.38 212 LYS A C 1
ATOM 1686 O O . LYS A 1 212 ? -8.814 8.378 2.430 1.00 98.38 212 LYS A O 1
ATOM 1691 N N . GLN A 1 213 ? -8.172 7.771 4.495 1.00 97.88 213 GLN A N 1
ATOM 1692 C CA . GLN A 1 213 ? -6.742 7.962 4.240 1.00 97.88 213 GLN A CA 1
ATOM 1693 C C . GLN A 1 213 ? -6.194 6.953 3.223 1.00 97.88 213 GLN A C 1
ATOM 1695 O O . GLN A 1 213 ? -5.422 7.339 2.345 1.00 97.88 213 GLN A O 1
ATOM 1700 N N . GLN A 1 214 ? -6.602 5.684 3.311 1.00 98.12 214 GLN A N 1
ATOM 1701 C CA . GLN A 1 214 ? -6.224 4.649 2.344 1.00 98.12 214 GLN A CA 1
ATOM 1702 C C . GLN A 1 214 ? -6.749 4.984 0.944 1.00 98.12 214 GLN A C 1
ATOM 1704 O O . GLN A 1 214 ? -5.978 5.010 -0.011 1.00 98.12 214 GLN A O 1
ATOM 1709 N N . ASP A 1 215 ? -8.022 5.359 0.841 1.00 98.31 215 ASP A N 1
ATOM 1710 C CA . ASP A 1 215 ? -8.648 5.801 -0.403 1.00 98.31 215 ASP A CA 1
ATOM 1711 C C . ASP A 1 215 ? -7.913 6.987 -1.044 1.00 98.31 215 ASP A C 1
ATOM 1713 O O . ASP A 1 215 ? -7.703 7.032 -2.257 1.00 98.31 215 ASP A O 1
ATOM 1717 N N . GLU A 1 216 ? -7.553 7.993 -0.246 1.00 98.31 216 GLU A N 1
ATOM 1718 C CA . GLU A 1 216 ? -6.806 9.161 -0.716 1.00 98.31 216 GLU A CA 1
ATOM 1719 C C . GLU A 1 216 ? -5.410 8.778 -1.211 1.00 98.31 216 GLU A C 1
ATOM 1721 O O . GLU A 1 216 ? -4.983 9.250 -2.270 1.00 98.31 216 GLU A O 1
ATOM 1726 N N . PHE A 1 217 ? -4.727 7.890 -0.487 1.00 98.31 217 PHE A N 1
ATOM 1727 C CA . PHE A 1 217 ? -3.424 7.368 -0.878 1.00 98.31 217 PHE A CA 1
ATOM 1728 C C . PHE A 1 217 ? -3.499 6.581 -2.190 1.00 98.31 217 PHE A C 1
ATOM 1730 O O . PHE A 1 217 ? -2.710 6.830 -3.103 1.00 98.31 217 PHE A O 1
ATOM 1737 N N . ASP A 1 218 ? -4.481 5.693 -2.335 1.00 98.25 218 ASP A N 1
ATOM 1738 C CA . ASP A 1 218 ? -4.657 4.894 -3.545 1.00 98.25 218 ASP A CA 1
ATOM 1739 C C . ASP A 1 218 ? -5.026 5.762 -4.746 1.00 98.25 218 ASP A C 1
ATOM 1741 O O . ASP A 1 218 ? -4.493 5.570 -5.842 1.00 98.25 218 ASP A O 1
ATOM 1745 N N . ARG A 1 219 ? -5.871 6.782 -4.554 1.00 97.88 219 ARG A N 1
ATOM 1746 C CA . ARG A 1 219 ? -6.165 7.774 -5.600 1.00 97.88 219 ARG A CA 1
ATOM 1747 C C . ARG A 1 219 ? -4.904 8.509 -6.038 1.00 97.88 219 ARG A C 1
ATOM 1749 O O . ARG A 1 219 ? -4.669 8.624 -7.240 1.00 97.88 219 ARG A O 1
ATOM 1756 N N . ALA A 1 220 ? -4.086 8.982 -5.097 1.00 98.19 220 ALA A N 1
ATOM 1757 C CA . ALA A 1 220 ? -2.826 9.648 -5.415 1.00 98.19 220 ALA A CA 1
ATOM 1758 C C . ALA A 1 220 ? -1.877 8.709 -6.176 1.00 98.19 220 ALA A C 1
ATOM 1760 O O . ALA A 1 220 ? -1.384 9.065 -7.246 1.00 98.19 220 ALA A O 1
ATOM 1761 N N . ARG A 1 221 ? -1.715 7.472 -5.696 1.00 98.38 221 ARG A N 1
ATOM 1762 C CA . ARG A 1 221 ? -0.884 6.443 -6.330 1.00 98.38 221 ARG A CA 1
ATOM 1763 C C . ARG A 1 221 ? -1.346 6.113 -7.750 1.00 98.38 221 ARG A C 1
ATOM 1765 O O . ARG A 1 221 ? -0.519 5.979 -8.649 1.00 98.38 221 ARG A O 1
ATOM 1772 N N . MET A 1 222 ? -2.654 5.986 -7.976 1.00 98.12 222 MET A N 1
ATOM 1773 C CA . MET A 1 222 ? -3.207 5.741 -9.311 1.00 98.12 222 MET A CA 1
ATOM 1774 C C . MET A 1 222 ? -2.930 6.908 -10.261 1.00 98.12 222 MET A C 1
ATOM 1776 O O . MET A 1 222 ? -2.561 6.682 -11.412 1.00 98.12 222 MET A O 1
ATOM 1780 N N . LEU A 1 223 ? -3.072 8.150 -9.791 1.00 98.31 223 LEU A N 1
ATOM 1781 C CA . LEU A 1 223 ? -2.765 9.338 -10.590 1.00 98.31 223 LEU A CA 1
ATOM 1782 C C . LEU A 1 223 ? -1.279 9.404 -10.960 1.00 98.31 223 LEU A C 1
ATOM 1784 O O . LEU A 1 223 ? -0.950 9.675 -12.115 1.00 98.31 223 LEU A O 1
ATOM 1788 N N . GLU A 1 224 ? -0.392 9.108 -10.010 1.00 97.56 224 GLU A N 1
ATOM 1789 C CA . GLU A 1 224 ? 1.048 9.023 -10.260 1.00 97.56 224 GLU A CA 1
ATOM 1790 C C . GLU A 1 224 ? 1.375 7.934 -11.286 1.00 97.56 224 GLU A C 1
ATOM 1792 O O . GLU A 1 224 ? 2.109 8.192 -12.240 1.00 97.56 224 GLU A O 1
ATOM 1797 N N . LEU A 1 225 ? 0.777 6.746 -11.156 1.00 98.38 225 LEU A N 1
ATOM 1798 C CA . LEU A 1 225 ? 0.980 5.644 -12.096 1.00 98.38 225 LEU A CA 1
ATOM 1799 C C . LEU A 1 225 ? 0.547 6.018 -13.520 1.00 98.38 225 LEU A C 1
ATOM 1801 O O . LEU A 1 225 ? 1.266 5.734 -14.478 1.00 98.38 225 LEU A O 1
ATOM 1805 N N . ILE A 1 226 ? -0.606 6.674 -13.667 1.00 98.19 226 ILE A N 1
ATOM 1806 C CA . ILE A 1 226 ? -1.107 7.135 -14.968 1.00 98.19 226 ILE A CA 1
ATOM 1807 C C . ILE A 1 226 ? -0.137 8.143 -15.596 1.00 98.19 226 ILE A C 1
ATOM 1809 O O . ILE A 1 226 ? 0.150 8.062 -16.794 1.00 98.19 226 ILE A O 1
ATOM 1813 N N . GLU A 1 227 ? 0.395 9.082 -14.811 1.00 97.12 227 GLU A N 1
ATOM 1814 C CA . GLU A 1 227 ? 1.347 10.069 -15.326 1.00 97.12 227 GLU A CA 1
ATOM 1815 C C . GLU A 1 227 ? 2.685 9.419 -15.710 1.00 97.12 227 GLU A C 1
ATOM 1817 O O . GLU A 1 227 ? 3.224 9.725 -16.775 1.00 97.12 227 GLU A O 1
ATOM 1822 N N . VAL A 1 228 ? 3.182 8.457 -14.925 1.00 98.12 228 VAL A N 1
ATOM 1823 C CA . VAL A 1 228 ? 4.381 7.675 -15.274 1.00 98.12 228 VAL A CA 1
ATOM 1824 C C . VAL A 1 228 ? 4.179 6.940 -16.599 1.00 98.12 228 VAL A C 1
ATOM 1826 O O . VAL A 1 228 ? 4.980 7.114 -17.516 1.00 98.12 228 VAL A O 1
ATOM 1829 N N . GLN A 1 229 ? 3.070 6.215 -16.766 1.00 97.69 229 GLN A N 1
ATOM 1830 C CA . GLN A 1 229 ? 2.767 5.505 -18.016 1.00 97.69 229 GLN A CA 1
ATOM 1831 C C . GLN A 1 229 ? 2.694 6.452 -19.220 1.00 97.69 229 GLN A C 1
ATOM 1833 O O . GLN A 1 229 ? 3.157 6.136 -20.321 1.00 97.69 229 GLN A O 1
ATOM 1838 N N . ARG A 1 230 ? 2.130 7.647 -19.027 1.00 98.19 230 ARG A N 1
ATOM 1839 C CA . ARG A 1 230 ? 2.070 8.680 -20.064 1.00 98.19 230 ARG A CA 1
ATOM 1840 C C . ARG A 1 230 ? 3.467 9.163 -20.463 1.00 98.19 230 ARG A C 1
ATOM 1842 O O . ARG A 1 230 ? 3.724 9.342 -21.661 1.00 98.19 230 ARG A O 1
ATOM 1849 N N . LEU A 1 231 ? 4.353 9.386 -19.493 1.00 98.12 231 LEU A N 1
ATOM 1850 C CA . LEU A 1 231 ? 5.736 9.806 -19.726 1.00 98.12 231 LEU A CA 1
ATOM 1851 C C . LEU A 1 231 ? 6.550 8.701 -20.406 1.00 98.12 231 LEU A C 1
ATOM 1853 O O . LEU A 1 231 ? 7.204 8.974 -21.414 1.00 98.12 231 LEU A O 1
ATOM 1857 N N . GLU A 1 232 ? 6.428 7.457 -19.948 1.00 97.62 232 GLU A N 1
ATOM 1858 C CA . GLU A 1 232 ? 7.065 6.284 -20.554 1.00 97.62 232 GLU A CA 1
ATOM 1859 C C . GLU A 1 232 ? 6.637 6.104 -22.015 1.00 97.62 232 GLU A C 1
ATOM 1861 O O . GLU A 1 232 ? 7.472 5.953 -22.909 1.00 97.62 232 GLU A O 1
ATOM 1866 N N . ALA A 1 233 ? 5.338 6.214 -22.311 1.00 97.81 233 ALA A N 1
ATOM 1867 C CA . ALA A 1 233 ? 4.836 6.139 -23.681 1.00 97.81 233 ALA A CA 1
ATOM 1868 C C . ALA A 1 233 ? 5.346 7.297 -24.562 1.00 97.81 233 ALA A C 1
ATOM 1870 O O . ALA A 1 233 ? 5.525 7.140 -25.775 1.00 97.81 233 ALA A O 1
ATOM 1871 N N . ALA A 1 234 ? 5.571 8.484 -23.992 1.00 97.56 234 ALA A N 1
ATOM 1872 C CA . ALA A 1 234 ? 6.176 9.606 -24.705 1.00 97.56 234 ALA A CA 1
ATOM 1873 C C . ALA A 1 234 ? 7.681 9.404 -24.945 1.00 97.56 234 ALA A C 1
ATOM 1875 O O . ALA A 1 234 ? 8.179 9.750 -26.017 1.00 97.56 234 ALA A O 1
ATOM 1876 N N . GLU A 1 235 ? 8.406 8.837 -23.984 1.00 96.31 235 GLU A N 1
ATOM 1877 C CA . GLU A 1 235 ? 9.818 8.478 -24.131 1.00 96.31 235 GLU A CA 1
ATOM 1878 C C . GLU A 1 235 ? 10.027 7.383 -25.159 1.00 96.31 235 GLU A C 1
ATOM 1880 O O . GLU A 1 235 ? 10.851 7.557 -26.055 1.00 96.31 235 GLU A O 1
ATOM 1885 N N . LYS A 1 236 ? 9.214 6.329 -25.118 1.00 97.94 236 LYS A N 1
ATOM 1886 C CA . LYS A 1 236 ? 9.260 5.248 -26.098 1.00 97.94 236 LYS A CA 1
ATOM 1887 C C . LYS A 1 236 ? 9.084 5.769 -27.524 1.00 97.94 236 LYS A C 1
ATOM 1889 O O . LYS A 1 236 ? 9.882 5.451 -28.399 1.00 97.94 236 LYS A O 1
ATOM 1894 N N . ARG A 1 237 ? 8.114 6.663 -27.757 1.00 97.31 237 ARG A N 1
ATOM 1895 C CA . ARG A 1 237 ? 7.931 7.309 -29.072 1.00 97.31 237 ARG A CA 1
ATOM 1896 C C . ARG A 1 237 ? 9.155 8.115 -29.510 1.00 97.31 237 ARG A C 1
ATOM 1898 O O . ARG A 1 237 ? 9.530 8.059 -30.679 1.00 97.31 237 ARG A O 1
ATOM 1905 N N . ARG A 1 238 ? 9.782 8.858 -28.590 1.00 97.56 238 ARG A N 1
ATOM 1906 C CA . ARG A 1 238 ? 11.009 9.618 -28.883 1.00 97.56 238 ARG A CA 1
ATOM 1907 C C . ARG A 1 238 ? 12.167 8.684 -29.228 1.00 97.56 238 ARG A C 1
ATOM 1909 O O . ARG A 1 238 ? 12.861 8.936 -30.206 1.00 97.56 238 ARG A O 1
ATOM 1916 N N . GLN A 1 239 ? 12.342 7.604 -28.470 1.00 97.44 239 GLN A N 1
ATOM 1917 C CA . GLN A 1 239 ? 13.373 6.597 -28.713 1.00 97.44 239 GLN A CA 1
ATOM 1918 C C . GLN A 1 239 ? 13.184 5.936 -30.082 1.00 97.44 239 GLN A C 1
ATOM 1920 O O . GLN A 1 239 ? 14.095 5.985 -30.906 1.00 97.44 239 GLN A O 1
ATOM 1925 N N . GLU A 1 240 ? 11.977 5.458 -30.389 1.00 97.81 240 GLU A N 1
ATOM 1926 C CA . GLU A 1 240 ? 11.641 4.876 -31.693 1.00 97.81 240 GLU A CA 1
ATOM 1927 C C . GLU A 1 240 ? 11.919 5.849 -32.852 1.00 97.81 240 GLU A C 1
ATOM 1929 O O . GLU A 1 240 ? 12.440 5.452 -33.897 1.00 97.81 240 GLU A O 1
ATOM 1934 N N . GLU A 1 241 ? 11.613 7.141 -32.692 1.00 97.38 241 GLU A N 1
ATOM 1935 C CA . GLU A 1 241 ? 11.944 8.141 -33.709 1.00 97.38 241 GLU A CA 1
ATOM 1936 C C . GLU A 1 241 ? 13.461 8.334 -33.850 1.00 97.38 241 GLU A C 1
ATOM 1938 O O . GLU A 1 241 ? 13.971 8.352 -34.974 1.00 97.38 241 GLU A O 1
ATOM 1943 N N . THR A 1 242 ? 14.203 8.429 -32.743 1.00 97.69 242 THR A N 1
ATOM 1944 C CA . THR A 1 242 ? 15.668 8.560 -32.788 1.00 97.69 242 THR A CA 1
ATOM 1945 C C . THR A 1 242 ? 16.338 7.348 -33.431 1.00 97.69 242 THR A C 1
ATOM 1947 O O . THR A 1 242 ? 17.220 7.522 -34.273 1.00 97.69 242 THR A O 1
ATOM 1950 N N . GLU A 1 243 ? 15.875 6.134 -33.132 1.00 97.25 243 GLU A N 1
ATOM 1951 C CA . GLU A 1 243 ? 16.360 4.896 -33.743 1.00 97.25 243 GLU A CA 1
ATOM 1952 C C . GLU A 1 243 ? 16.075 4.867 -35.246 1.00 97.25 243 GLU A C 1
ATOM 1954 O O . GLU A 1 243 ? 16.965 4.567 -36.045 1.00 97.25 243 GLU A O 1
ATOM 1959 N N . ARG A 1 244 ? 14.866 5.269 -35.666 1.00 97.81 244 ARG A N 1
ATOM 1960 C CA . ARG A 1 244 ? 14.526 5.397 -37.093 1.00 97.81 244 ARG A CA 1
ATOM 1961 C C . ARG A 1 244 ? 15.433 6.399 -37.801 1.00 97.81 244 ARG A C 1
ATOM 1963 O O . ARG A 1 244 ? 15.879 6.132 -38.918 1.00 97.81 244 ARG A O 1
ATOM 1970 N N . ARG A 1 245 ? 15.725 7.544 -37.178 1.00 97.50 245 ARG A N 1
ATOM 1971 C CA . ARG A 1 245 ? 16.632 8.558 -37.740 1.00 97.50 245 ARG A CA 1
ATOM 1972 C C . ARG A 1 245 ? 18.067 8.052 -37.828 1.00 97.50 245 ARG A C 1
ATOM 1974 O O . ARG A 1 245 ? 18.713 8.273 -38.851 1.00 97.50 245 ARG A O 1
ATOM 1981 N N . LEU A 1 246 ? 18.541 7.340 -36.809 1.00 98.12 246 LEU A N 1
ATOM 1982 C CA . LEU A 1 246 ? 19.863 6.720 -36.804 1.00 98.12 246 LEU A CA 1
ATOM 1983 C C . LEU A 1 246 ? 19.989 5.690 -37.934 1.00 98.12 246 LEU A C 1
ATOM 1985 O O . LEU A 1 246 ? 20.942 5.748 -38.708 1.00 98.12 246 LEU A O 1
ATOM 1989 N N . ALA A 1 247 ? 19.000 4.804 -38.082 1.00 97.50 247 ALA A N 1
ATOM 1990 C CA . ALA A 1 247 ? 18.979 3.794 -39.135 1.00 97.50 247 ALA A CA 1
ATOM 1991 C C . ALA A 1 247 ? 18.977 4.427 -40.539 1.00 97.50 247 ALA A C 1
ATOM 1993 O O . ALA A 1 247 ? 19.729 4.004 -41.417 1.00 97.50 247 ALA A O 1
ATOM 1994 N N . GLN A 1 248 ? 18.191 5.491 -40.746 1.00 97.12 248 GLN A N 1
ATOM 1995 C CA . GLN A 1 248 ? 18.199 6.254 -42.001 1.00 97.12 248 GLN A CA 1
ATOM 1996 C C . GLN A 1 248 ? 19.561 6.905 -42.272 1.00 97.12 248 GLN A C 1
ATOM 1998 O O . GLN A 1 248 ? 20.052 6.852 -43.400 1.00 97.12 248 GLN A O 1
ATOM 2003 N N . ALA A 1 249 ? 20.183 7.504 -41.252 1.00 97.38 249 ALA A N 1
ATOM 2004 C CA . ALA A 1 249 ? 21.492 8.135 -41.378 1.00 97.38 249 ALA A CA 1
ATOM 2005 C C . ALA A 1 249 ? 22.584 7.115 -41.737 1.00 97.38 249 ALA A C 1
ATOM 2007 O O . ALA A 1 249 ? 23.388 7.376 -42.633 1.00 97.38 249 ALA A O 1
ATOM 2008 N N . GLN A 1 250 ? 22.574 5.940 -41.100 1.00 97.19 250 GLN A N 1
ATOM 2009 C CA . GLN A 1 250 ? 23.489 4.838 -41.406 1.00 97.19 250 GLN A CA 1
ATOM 2010 C C . GLN A 1 250 ? 23.306 4.337 -42.843 1.00 97.19 250 GLN A C 1
ATOM 2012 O O . GLN A 1 250 ? 24.272 4.302 -43.604 1.00 97.19 250 GLN A O 1
ATOM 2017 N N . ALA A 1 251 ? 22.068 4.049 -43.259 1.00 97.06 251 ALA A N 1
ATOM 2018 C CA . ALA A 1 251 ? 21.775 3.615 -44.625 1.00 97.06 251 ALA A CA 1
ATOM 2019 C C . ALA A 1 251 ? 22.225 4.657 -45.666 1.00 97.06 251 ALA A C 1
ATOM 2021 O O . ALA A 1 251 ? 22.817 4.327 -46.696 1.00 97.06 251 ALA A O 1
ATOM 2022 N N . TRP A 1 252 ? 22.008 5.943 -45.388 1.00 97.00 252 TRP A N 1
ATOM 2023 C CA . TRP A 1 252 ? 22.469 7.016 -46.264 1.00 97.00 252 TRP A CA 1
ATOM 2024 C C . TRP A 1 252 ? 23.995 7.133 -46.310 1.00 97.00 252 TRP A C 1
ATOM 2026 O O . TRP A 1 252 ? 24.563 7.390 -47.373 1.00 97.00 252 TRP A O 1
ATOM 2036 N N . GLN A 1 253 ? 24.676 6.916 -45.184 1.00 96.88 253 GLN A N 1
ATOM 2037 C CA . GLN A 1 253 ? 26.134 6.880 -45.126 1.00 96.88 253 GLN A CA 1
ATOM 2038 C C . GLN A 1 253 ? 26.701 5.716 -45.949 1.00 96.88 253 GLN A C 1
ATOM 2040 O O . GLN A 1 253 ? 27.660 5.916 -46.694 1.00 96.88 253 GLN A O 1
ATOM 2045 N N . GLU A 1 254 ? 26.092 4.533 -45.894 1.00 96.44 254 GLU A N 1
ATOM 2046 C CA . GLU A 1 254 ? 26.474 3.400 -46.744 1.00 96.44 254 GLU A CA 1
ATOM 2047 C C . GLU A 1 254 ? 26.297 3.730 -48.228 1.00 96.44 254 GLU A C 1
ATOM 2049 O O . GLU A 1 254 ? 27.226 3.549 -49.022 1.00 96.44 254 GLU A O 1
ATOM 2054 N N . ILE A 1 255 ? 25.148 4.300 -48.604 1.00 97.56 255 ILE A N 1
ATOM 2055 C CA . ILE A 1 255 ? 24.892 4.741 -49.980 1.00 97.56 255 ILE A CA 1
ATOM 2056 C C . ILE A 1 255 ? 25.968 5.738 -50.414 1.00 97.56 255 ILE A C 1
ATOM 2058 O O . ILE A 1 255 ? 26.589 5.535 -51.455 1.00 97.56 255 ILE A O 1
ATOM 2062 N N . LYS A 1 256 ? 26.272 6.754 -49.601 1.00 97.12 256 LYS A N 1
ATOM 2063 C CA . LYS A 1 256 ? 27.345 7.720 -49.874 1.00 97.12 256 LYS A CA 1
ATOM 2064 C C . LYS A 1 256 ? 28.709 7.077 -50.073 1.00 97.12 256 LYS A C 1
ATOM 2066 O O . LYS A 1 256 ? 29.436 7.450 -50.987 1.00 97.12 256 LYS A O 1
ATOM 2071 N N . LEU A 1 257 ? 29.080 6.129 -49.217 1.00 97.25 257 LEU A N 1
ATOM 2072 C CA . LEU A 1 257 ? 30.360 5.436 -49.336 1.00 97.25 257 LEU A CA 1
ATOM 2073 C C . LEU A 1 257 ? 30.418 4.628 -50.634 1.00 97.25 257 LEU A C 1
ATOM 2075 O O . LEU A 1 257 ? 31.438 4.639 -51.324 1.00 97.25 257 LEU A O 1
ATOM 2079 N N . THR A 1 258 ? 29.327 3.953 -51.003 1.00 96.00 258 THR A N 1
ATOM 2080 C CA . THR A 1 258 ? 29.270 3.185 -52.254 1.00 96.00 258 THR A CA 1
ATOM 2081 C C . THR A 1 258 ? 29.299 4.083 -53.489 1.00 96.00 258 THR A C 1
ATOM 2083 O O . THR A 1 258 ? 30.017 3.771 -54.439 1.00 96.00 258 THR A O 1
ATOM 2086 N N . THR A 1 259 ? 28.581 5.210 -53.490 1.00 96.00 259 THR A N 1
ATOM 2087 C CA . THR A 1 259 ? 28.589 6.166 -54.606 1.00 96.00 259 THR A CA 1
ATOM 2088 C C . THR A 1 259 ? 29.949 6.834 -54.746 1.00 96.00 259 THR A C 1
ATOM 2090 O O . THR A 1 259 ? 30.474 6.892 -55.855 1.00 96.00 259 THR A O 1
ATOM 2093 N N . TYR A 1 260 ? 30.570 7.237 -53.636 1.00 97.06 260 TYR A N 1
ATOM 2094 C CA . TYR A 1 260 ? 31.918 7.800 -53.628 1.00 97.06 260 TYR A CA 1
ATOM 2095 C C . TYR A 1 260 ? 32.953 6.810 -54.177 1.00 97.06 260 TYR A C 1
ATOM 2097 O O . TYR A 1 260 ? 33.741 7.163 -55.049 1.00 97.06 260 TYR A O 1
ATOM 2105 N N . ARG A 1 261 ? 32.908 5.538 -53.755 1.00 96.69 261 ARG A N 1
ATOM 2106 C CA . ARG A 1 261 ? 33.780 4.484 -54.306 1.00 96.69 261 ARG A CA 1
ATOM 2107 C C . ARG A 1 261 ? 33.584 4.291 -55.810 1.00 96.69 261 ARG A C 1
ATOM 2109 O O . ARG A 1 261 ? 34.568 4.143 -56.528 1.00 96.69 261 ARG A O 1
ATOM 2116 N N . LYS A 1 262 ? 32.337 4.303 -56.294 1.00 96.44 262 LYS A N 1
ATOM 2117 C CA . LYS A 1 262 ? 32.034 4.209 -57.732 1.00 96.44 262 LYS A CA 1
ATOM 2118 C C . LYS A 1 262 ? 32.582 5.411 -58.502 1.00 96.44 262 LYS A C 1
ATOM 2120 O O . LYS A 1 262 ? 33.175 5.215 -59.555 1.00 96.44 262 LYS A O 1
ATOM 2125 N N . MET A 1 263 ? 32.427 6.621 -57.965 1.00 96.19 263 MET A N 1
ATOM 2126 C CA . MET A 1 263 ? 32.979 7.844 -58.553 1.00 96.19 263 MET A CA 1
ATOM 2127 C C . MET A 1 263 ? 34.505 7.757 -58.659 1.00 96.19 263 MET A C 1
ATOM 2129 O O . MET A 1 263 ? 35.038 7.879 -59.755 1.00 96.19 263 MET A O 1
ATOM 2133 N N . LEU A 1 264 ? 35.191 7.412 -57.563 1.00 97.12 264 LEU 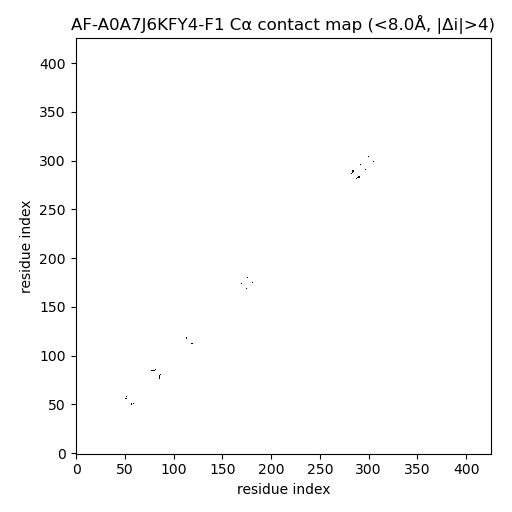A N 1
ATOM 2134 C CA . LEU A 1 264 ? 36.644 7.232 -57.563 1.00 97.12 264 LEU A CA 1
ATOM 2135 C C . LEU A 1 264 ? 37.110 6.171 -58.567 1.00 97.12 264 LEU A C 1
ATOM 2137 O O . LEU A 1 264 ? 38.110 6.373 -59.250 1.00 97.12 264 LEU A O 1
ATOM 2141 N N . ALA A 1 265 ? 36.398 5.047 -58.679 1.00 95.56 265 ALA A N 1
ATOM 2142 C CA . ALA A 1 265 ? 36.721 4.009 -59.655 1.00 95.56 265 ALA A CA 1
ATOM 2143 C C . ALA A 1 265 ? 36.545 4.502 -61.101 1.00 95.56 265 ALA A C 1
ATOM 2145 O O . ALA A 1 265 ? 37.369 4.182 -61.956 1.00 95.56 265 ALA A O 1
ATOM 2146 N N . MET A 1 266 ? 35.505 5.297 -61.374 1.00 93.94 266 MET A N 1
ATOM 2147 C CA . MET A 1 266 ? 35.274 5.907 -62.687 1.00 93.94 266 MET A CA 1
ATOM 2148 C C . MET A 1 266 ? 36.349 6.938 -63.030 1.00 93.94 266 MET A C 1
ATOM 2150 O O . MET A 1 266 ? 36.872 6.904 -64.143 1.00 93.94 266 MET A O 1
ATOM 2154 N N . ASP A 1 267 ? 36.718 7.798 -62.082 1.00 94.75 267 ASP A N 1
ATOM 2155 C CA . ASP A 1 267 ? 37.786 8.785 -62.254 1.00 94.75 267 ASP A CA 1
ATOM 2156 C C . ASP A 1 267 ? 39.128 8.088 -62.500 1.00 94.75 267 ASP A C 1
ATOM 2158 O O . ASP A 1 267 ? 39.832 8.401 -63.464 1.00 94.75 267 ASP A O 1
ATOM 2162 N N . PHE A 1 268 ? 39.449 7.070 -61.694 1.00 93.62 268 PHE A N 1
ATOM 2163 C CA . PHE A 1 268 ? 40.643 6.250 -61.874 1.00 93.62 268 PHE A CA 1
ATOM 2164 C C . PHE A 1 268 ? 40.654 5.570 -63.247 1.00 93.62 268 PHE A C 1
ATOM 2166 O O . PHE A 1 268 ? 41.636 5.679 -63.980 1.00 93.62 268 PHE A O 1
ATOM 2173 N N . ALA A 1 269 ? 39.553 4.929 -63.648 1.00 92.31 269 ALA A N 1
ATOM 2174 C CA . ALA A 1 269 ? 39.440 4.289 -64.955 1.00 92.31 269 ALA A CA 1
ATOM 2175 C C . ALA A 1 269 ? 39.539 5.298 -66.111 1.00 92.31 269 ALA A C 1
ATOM 2177 O O . ALA A 1 269 ? 40.114 4.977 -67.150 1.00 92.31 269 ALA A O 1
ATOM 2178 N N . ALA A 1 270 ? 39.008 6.514 -65.959 1.00 90.25 270 ALA A N 1
ATOM 2179 C CA . ALA A 1 270 ? 39.109 7.566 -66.966 1.00 90.25 270 ALA A CA 1
ATOM 2180 C C . ALA A 1 270 ? 40.553 8.064 -67.132 1.00 90.25 270 ALA A C 1
ATOM 2182 O O . ALA A 1 270 ? 41.018 8.216 -68.265 1.00 90.25 270 ALA A O 1
ATOM 2183 N N . VAL A 1 271 ? 41.275 8.271 -66.025 1.00 89.50 271 VAL A N 1
ATOM 2184 C CA . VAL A 1 271 ? 42.698 8.650 -66.034 1.00 89.50 271 VAL A CA 1
ATOM 2185 C C . VAL A 1 271 ? 43.545 7.540 -66.649 1.00 89.50 271 VAL A C 1
ATOM 2187 O O . VAL A 1 271 ? 44.304 7.805 -67.582 1.00 89.50 271 VAL A O 1
ATOM 2190 N N . GLN A 1 272 ? 43.364 6.295 -66.198 1.00 86.50 272 GLN A N 1
ATOM 2191 C CA . GLN A 1 272 ? 44.093 5.146 -66.735 1.00 86.50 272 GLN A CA 1
ATOM 2192 C C . GLN A 1 272 ? 43.795 4.938 -68.217 1.00 86.50 272 GLN A C 1
ATOM 2194 O O . GLN A 1 272 ? 44.719 4.776 -68.994 1.00 86.50 272 GLN A O 1
ATOM 2199 N N . ARG A 1 273 ? 42.537 5.035 -68.668 1.00 83.19 273 ARG A N 1
ATOM 2200 C CA . ARG A 1 273 ? 42.206 4.904 -70.097 1.00 83.19 273 ARG A CA 1
ATOM 2201 C C . ARG A 1 273 ? 42.916 5.952 -70.951 1.00 83.19 273 ARG A C 1
ATOM 2203 O O . ARG A 1 273 ? 43.432 5.611 -72.010 1.00 83.19 273 ARG A O 1
ATOM 2210 N N . ARG A 1 274 ? 42.962 7.213 -70.506 1.00 81.62 274 ARG A N 1
ATOM 2211 C CA . ARG A 1 274 ? 43.698 8.274 -71.214 1.00 81.62 274 ARG A CA 1
ATOM 2212 C C . ARG A 1 274 ? 45.194 7.949 -71.275 1.00 81.62 274 ARG A C 1
ATOM 2214 O O . ARG A 1 274 ? 45.751 7.950 -72.370 1.00 81.62 274 ARG A O 1
ATOM 2221 N N . GLY A 1 275 ? 45.802 7.592 -70.143 1.00 80.25 275 GLY A N 1
ATOM 2222 C CA . GLY A 1 275 ? 47.222 7.234 -70.055 1.00 80.25 275 GLY A CA 1
ATOM 2223 C C . GLY A 1 275 ? 47.582 5.984 -70.860 1.00 80.25 275 GLY A C 1
ATOM 2224 O O . GLY A 1 275 ? 48.451 6.042 -71.721 1.00 80.25 275 GLY A O 1
ATOM 2225 N N . CYS A 1 276 ? 46.865 4.880 -70.658 1.00 80.00 276 CYS A N 1
ATOM 2226 C CA . CYS A 1 276 ? 47.048 3.627 -71.382 1.00 80.00 276 CYS A CA 1
ATOM 2227 C C . CYS A 1 276 ? 46.760 3.769 -72.875 1.00 80.00 276 CYS A C 1
ATOM 2229 O O . CYS A 1 276 ? 47.441 3.122 -73.646 1.00 80.00 276 CYS A O 1
ATOM 2231 N N . SER A 1 277 ? 45.814 4.605 -73.324 1.00 77.75 277 SER A N 1
ATOM 2232 C CA . SER A 1 277 ? 45.622 4.814 -74.770 1.00 77.75 277 SER A CA 1
ATOM 2233 C C . SER A 1 277 ? 46.844 5.467 -75.417 1.00 77.75 277 SER A C 1
ATOM 2235 O O . SER A 1 277 ? 47.284 5.025 -76.470 1.00 77.75 277 SER A O 1
ATOM 2237 N N . GLN A 1 278 ? 47.441 6.468 -74.765 1.00 79.44 278 GLN A N 1
ATOM 2238 C CA . GLN A 1 278 ? 48.641 7.137 -75.267 1.00 79.44 278 GLN A CA 1
ATOM 2239 C C . GLN A 1 278 ? 49.877 6.245 -75.146 1.00 79.44 278 GLN A C 1
ATOM 2241 O O . GLN A 1 278 ? 50.660 6.175 -76.087 1.00 79.44 278 GLN A O 1
ATOM 2246 N N . MET A 1 279 ? 50.029 5.536 -74.024 1.00 78.38 279 MET A N 1
ATOM 2247 C CA . MET A 1 279 ? 51.132 4.599 -73.806 1.00 78.38 279 MET A CA 1
ATOM 2248 C C . MET A 1 279 ? 51.023 3.382 -74.717 1.00 78.38 279 MET A C 1
ATOM 2250 O O . MET A 1 279 ? 52.009 3.045 -75.342 1.00 78.38 279 MET A O 1
ATOM 2254 N N . ALA A 1 280 ? 49.843 2.787 -74.897 1.00 77.62 280 ALA A N 1
ATOM 2255 C CA . ALA A 1 280 ? 49.646 1.679 -75.828 1.00 77.62 280 ALA A CA 1
ATOM 2256 C C . ALA A 1 280 ? 49.820 2.122 -77.281 1.00 77.62 280 ALA A C 1
ATOM 2258 O O . ALA A 1 280 ? 50.405 1.380 -78.053 1.00 77.62 280 ALA A O 1
ATOM 2259 N N . LEU A 1 281 ? 49.364 3.319 -77.678 1.00 78.19 281 LEU A N 1
ATOM 2260 C CA . LEU A 1 281 ? 49.654 3.850 -79.017 1.00 78.19 281 LEU A CA 1
ATOM 2261 C C . LEU A 1 281 ? 51.152 4.106 -79.212 1.00 78.19 281 LEU A C 1
ATOM 2263 O O . LEU A 1 281 ? 51.668 3.851 -80.295 1.00 78.19 281 LEU A O 1
ATOM 2267 N N . ARG A 1 282 ? 51.851 4.573 -78.174 1.00 76.19 282 ARG A N 1
ATOM 2268 C CA . ARG A 1 282 ? 53.299 4.785 -78.195 1.00 76.19 282 ARG A CA 1
ATOM 2269 C C . ARG A 1 282 ? 54.071 3.466 -78.231 1.00 76.19 282 ARG A C 1
ATOM 2271 O O . ARG A 1 282 ? 54.914 3.300 -79.098 1.00 76.19 282 ARG A O 1
ATOM 2278 N N . GLU A 1 283 ? 53.758 2.523 -77.352 1.00 77.56 283 GLU A N 1
ATOM 2279 C CA . GLU A 1 283 ? 54.346 1.184 -77.320 1.00 77.56 283 GLU A CA 1
ATOM 2280 C C . GLU A 1 283 ? 54.020 0.412 -78.594 1.00 77.56 283 GLU A C 1
ATOM 2282 O O . GLU A 1 283 ? 54.899 -0.253 -79.121 1.00 77.56 283 GLU A O 1
ATOM 2287 N N . LEU A 1 284 ? 52.807 0.514 -79.149 1.00 70.62 284 LEU A N 1
ATOM 2288 C CA . LEU A 1 284 ? 52.497 -0.067 -80.457 1.00 70.62 284 LEU A CA 1
ATOM 2289 C C . LEU A 1 284 ? 53.293 0.611 -81.559 1.00 70.62 284 LEU A C 1
ATOM 2291 O O . LEU A 1 284 ? 53.781 -0.109 -82.407 1.00 70.62 284 LEU A O 1
ATOM 2295 N N . ALA A 1 285 ? 53.456 1.937 -81.552 1.00 69.56 285 ALA A N 1
ATOM 2296 C CA . ALA A 1 285 ? 54.287 2.632 -82.535 1.00 69.56 285 ALA A CA 1
ATOM 2297 C C . ALA A 1 285 ? 55.784 2.287 -82.414 1.00 69.56 285 ALA A C 1
ATOM 2299 O O . ALA A 1 285 ? 56.478 2.270 -83.426 1.00 69.56 285 ALA A O 1
ATOM 2300 N N . GLU A 1 286 ? 56.279 2.017 -81.202 1.00 71.50 286 GLU A N 1
ATOM 2301 C CA . GLU A 1 286 ? 57.683 1.678 -80.927 1.00 71.50 286 GLU A CA 1
ATOM 2302 C C . GLU A 1 286 ? 57.986 0.176 -81.123 1.00 71.50 286 GLU A C 1
ATOM 2304 O O . GLU A 1 286 ? 59.036 -0.173 -81.657 1.00 71.50 286 GLU A O 1
ATOM 2309 N N . SER A 1 287 ? 57.087 -0.724 -80.707 1.00 67.62 287 SER A N 1
ATOM 2310 C CA . SER A 1 287 ? 57.275 -2.187 -80.762 1.00 67.62 287 SER A CA 1
ATOM 2311 C C . SER A 1 287 ? 56.794 -2.814 -82.065 1.00 67.62 287 SER A C 1
ATOM 2313 O O . SER A 1 287 ? 57.315 -3.847 -82.490 1.00 67.62 287 SER A O 1
ATOM 2315 N N . ALA A 1 288 ? 55.810 -2.200 -82.715 1.00 57.41 288 ALA A N 1
ATOM 2316 C CA . ALA A 1 288 ? 55.269 -2.673 -83.964 1.00 57.41 288 ALA A CA 1
ATOM 2317 C C . ALA A 1 288 ? 55.322 -1.532 -84.980 1.00 57.41 288 ALA A C 1
ATOM 2319 O O . ALA A 1 288 ? 54.701 -0.488 -84.829 1.00 57.41 288 ALA A O 1
ATOM 2320 N N . ASN A 1 289 ? 56.017 -1.736 -86.091 1.00 60.91 289 ASN A N 1
ATOM 2321 C CA . ASN A 1 289 ? 55.994 -0.813 -87.227 1.00 60.91 289 ASN A CA 1
ATOM 2322 C C . ASN A 1 289 ? 54.602 -0.784 -87.925 1.00 60.91 289 ASN A C 1
ATOM 2324 O O . ASN A 1 289 ? 54.513 -0.843 -89.148 1.00 60.91 289 ASN A O 1
ATOM 2328 N N . LEU A 1 290 ? 53.494 -0.759 -87.175 1.00 58.66 290 LEU A N 1
ATOM 2329 C CA . LEU A 1 290 ? 52.117 -0.719 -87.662 1.00 58.66 290 LEU A CA 1
ATOM 2330 C C . LEU A 1 290 ? 51.667 0.710 -87.996 1.00 58.66 290 LEU A C 1
ATOM 2332 O O . LEU A 1 290 ? 50.884 0.885 -88.926 1.00 58.66 290 LEU A O 1
ATOM 2336 N N . PHE A 1 291 ? 52.194 1.735 -87.315 1.00 56.75 291 PHE A N 1
ATOM 2337 C CA . PHE A 1 291 ? 51.973 3.148 -87.667 1.00 56.75 291 PHE A CA 1
ATOM 2338 C C . PHE A 1 291 ? 53.068 3.663 -88.600 1.00 56.75 291 PHE A C 1
ATOM 2340 O O . PHE A 1 291 ? 53.726 4.671 -88.362 1.00 56.75 291 PHE A O 1
ATOM 2347 N N . MET A 1 292 ? 53.275 2.933 -89.685 1.00 56.56 292 MET A N 1
ATOM 2348 C CA . MET A 1 292 ? 54.131 3.369 -90.774 1.00 56.56 292 MET A CA 1
ATOM 2349 C C . MET A 1 292 ? 53.355 4.365 -91.641 1.00 56.56 292 MET A C 1
ATOM 2351 O O . MET A 1 292 ? 52.184 4.136 -91.949 1.00 56.56 292 MET A O 1
ATOM 2355 N N . HIS A 1 293 ? 53.986 5.479 -92.039 1.00 55.22 293 HIS A N 1
ATOM 2356 C CA . HIS A 1 293 ? 53.383 6.426 -92.986 1.00 55.22 293 HIS A CA 1
ATOM 2357 C C . HIS A 1 293 ? 52.808 5.660 -94.199 1.00 55.22 293 HIS A C 1
ATOM 2359 O O . HIS A 1 293 ? 53.430 4.682 -94.622 1.00 55.22 293 HIS A O 1
ATOM 2365 N N . PRO A 1 294 ? 51.675 6.088 -94.799 1.00 60.25 294 PRO A N 1
ATOM 2366 C CA . PRO A 1 294 ? 50.999 5.360 -95.885 1.00 60.25 294 PRO A CA 1
ATOM 2367 C C . PRO A 1 294 ? 51.915 4.892 -97.030 1.00 60.25 294 PRO A C 1
ATOM 2369 O O . PRO A 1 294 ? 51.668 3.856 -97.644 1.00 60.25 294 PRO A O 1
ATOM 2372 N N . ASN A 1 295 ? 53.022 5.602 -97.257 1.00 58.28 295 ASN A N 1
ATOM 2373 C CA . ASN A 1 295 ? 54.025 5.292 -98.275 1.00 58.28 295 ASN A CA 1
ATOM 2374 C C . ASN A 1 295 ? 54.890 4.057 -97.947 1.00 58.28 295 ASN A C 1
ATOM 2376 O O . ASN A 1 295 ? 55.385 3.402 -98.855 1.00 58.28 295 ASN A O 1
ATOM 2380 N N . VAL A 1 296 ? 55.063 3.709 -96.670 1.00 58.72 296 VAL A N 1
ATOM 2381 C CA . VAL A 1 296 ? 55.875 2.562 -96.225 1.00 58.72 296 VAL A CA 1
ATOM 2382 C C . VAL A 1 296 ? 55.024 1.288 -96.107 1.00 58.72 296 VAL A C 1
ATOM 2384 O O . VAL A 1 296 ? 55.505 0.183 -96.348 1.00 58.72 296 VAL A O 1
ATOM 2387 N N . VAL A 1 297 ? 53.721 1.432 -95.839 1.00 55.22 297 VAL A N 1
ATOM 2388 C CA . VAL A 1 297 ? 52.750 0.321 -95.869 1.00 55.22 297 VAL A CA 1
ATOM 2389 C C . VAL A 1 297 ? 52.543 -0.207 -97.293 1.00 55.22 297 VAL A C 1
ATOM 2391 O O . VAL A 1 297 ? 52.385 -1.413 -97.472 1.00 55.22 297 VAL A O 1
ATOM 2394 N N . ALA A 1 298 ? 52.602 0.663 -98.310 1.00 55.38 298 ALA A N 1
ATOM 2395 C CA . ALA A 1 298 ? 52.586 0.247 -99.714 1.00 55.38 298 ALA A CA 1
ATOM 2396 C C . ALA A 1 298 ? 53.765 -0.686 -100.058 1.00 55.38 298 ALA A C 1
ATOM 2398 O O . ALA A 1 298 ? 53.584 -1.637 -100.804 1.00 55.38 298 ALA A O 1
ATOM 2399 N N . PHE A 1 299 ? 54.933 -0.479 -99.439 1.00 53.66 299 PHE A N 1
ATOM 2400 C CA . PHE A 1 299 ? 56.129 -1.296 -99.663 1.00 53.66 299 PHE A CA 1
ATOM 2401 C C . PHE A 1 299 ? 56.083 -2.657 -98.941 1.00 53.66 299 PHE A C 1
ATOM 2403 O O . PHE A 1 299 ? 56.579 -3.653 -99.456 1.00 53.66 299 PHE A O 1
ATOM 2410 N N . MET A 1 300 ? 55.464 -2.733 -97.756 1.00 52.22 300 MET A N 1
ATOM 2411 C CA . MET A 1 300 ? 55.340 -3.999 -97.010 1.00 52.22 300 MET A CA 1
ATOM 2412 C C . MET A 1 300 ? 54.163 -4.879 -97.462 1.00 52.22 300 MET A C 1
ATOM 2414 O O . MET A 1 300 ? 54.215 -6.100 -97.277 1.00 52.22 300 MET A O 1
ATOM 2418 N N . LYS A 1 301 ? 53.120 -4.294 -98.074 1.00 53.03 301 LYS A N 1
ATOM 2419 C CA . LYS A 1 301 ? 51.989 -5.046 -98.652 1.00 53.03 301 LYS A CA 1
ATOM 2420 C C . LYS A 1 301 ? 52.422 -6.014 -99.754 1.00 53.03 301 LYS A C 1
ATOM 2422 O O . LYS A 1 301 ? 51.843 -7.092 -99.843 1.00 53.03 301 LYS A O 1
ATOM 2427 N N . ASP A 1 302 ? 53.478 -5.683 -100.490 1.00 53.41 302 ASP A N 1
ATOM 2428 C CA . ASP A 1 302 ? 53.995 -6.531 -101.567 1.00 53.41 302 ASP A CA 1
ATOM 2429 C C . ASP A 1 302 ? 54.900 -7.675 -101.062 1.00 53.41 302 ASP A C 1
ATOM 2431 O O . ASP A 1 302 ? 55.257 -8.560 -101.835 1.00 53.41 302 ASP A O 1
ATOM 2435 N N . GLY A 1 303 ? 55.250 -7.703 -99.765 1.00 53.75 303 GLY A N 1
ATOM 2436 C CA . GLY A 1 303 ? 56.247 -8.642 -99.231 1.00 53.75 303 GLY A CA 1
ATOM 2437 C C . GLY A 1 303 ? 55.807 -9.588 -98.108 1.00 53.75 303 GLY A C 1
ATOM 2438 O O . GLY A 1 303 ? 56.395 -10.658 -97.983 1.00 53.75 303 GLY A O 1
ATOM 2439 N N . VAL A 1 304 ? 54.835 -9.234 -97.249 1.00 54.28 304 VAL A N 1
ATOM 2440 C CA . VAL A 1 304 ? 54.673 -9.949 -95.950 1.00 54.28 304 VAL A CA 1
ATOM 2441 C C . VAL A 1 304 ? 53.218 -10.319 -95.590 1.00 54.28 304 VAL A C 1
ATOM 2443 O O . VAL A 1 304 ? 52.949 -10.882 -94.528 1.00 54.28 304 VAL A O 1
ATOM 2446 N N . SER A 1 305 ? 52.251 -10.092 -96.485 1.00 55.62 305 SER A N 1
ATOM 2447 C CA . SER A 1 305 ? 50.813 -10.216 -96.174 1.00 55.62 305 SER A CA 1
ATOM 2448 C C . SER A 1 305 ? 50.282 -11.641 -95.914 1.00 55.62 305 SER A C 1
ATOM 2450 O O . SER A 1 305 ? 49.129 -11.773 -95.511 1.00 55.62 305 SER A O 1
ATOM 2452 N N . THR A 1 306 ? 51.057 -12.706 -96.121 1.00 55.91 306 THR A N 1
ATOM 2453 C CA . THR A 1 306 ? 50.568 -14.089 -95.934 1.00 55.91 306 THR A CA 1
ATOM 2454 C C . THR A 1 306 ? 51.158 -14.806 -94.720 1.00 55.91 306 THR A C 1
ATOM 2456 O O . THR A 1 306 ? 50.503 -15.675 -94.165 1.00 55.91 306 THR A O 1
ATOM 2459 N N . ILE A 1 307 ? 52.342 -14.424 -94.231 1.00 56.66 307 ILE A N 1
ATOM 2460 C CA . ILE A 1 307 ? 53.040 -15.195 -93.180 1.00 56.66 307 ILE A CA 1
ATOM 2461 C C . ILE A 1 307 ? 52.720 -14.672 -91.768 1.00 56.66 307 ILE A C 1
ATOM 2463 O O . ILE A 1 307 ? 52.629 -15.437 -90.808 1.00 56.66 307 ILE A O 1
ATOM 2467 N N . VAL A 1 308 ? 52.508 -13.362 -91.616 1.00 56.84 308 VAL A N 1
ATOM 2468 C CA . VAL A 1 308 ? 52.299 -12.737 -90.296 1.00 56.84 308 VAL A CA 1
ATOM 2469 C C . VAL A 1 308 ? 50.852 -12.881 -89.809 1.00 56.84 308 VAL A C 1
ATOM 2471 O O . VAL A 1 308 ? 50.617 -13.001 -88.607 1.00 56.84 308 VAL A O 1
ATOM 2474 N N . SER A 1 309 ? 49.881 -12.948 -90.723 1.00 56.53 309 SER A N 1
ATOM 2475 C CA . SER A 1 309 ? 48.460 -13.097 -90.383 1.00 56.53 309 SER A CA 1
ATOM 2476 C C . SER A 1 309 ? 48.109 -14.478 -89.821 1.00 56.53 309 SER A C 1
ATOM 2478 O O . SER A 1 309 ? 47.256 -14.556 -88.937 1.00 56.53 309 SER A O 1
ATOM 2480 N N . ASP A 1 310 ? 48.796 -15.537 -90.256 1.00 54.53 310 ASP A N 1
ATOM 2481 C CA . ASP A 1 310 ? 48.554 -16.900 -89.766 1.00 54.53 310 ASP A CA 1
ATOM 2482 C C . ASP A 1 310 ? 49.298 -17.173 -88.446 1.00 54.53 310 ASP A C 1
ATOM 2484 O O . ASP A 1 310 ? 48.723 -17.737 -87.511 1.00 54.53 310 ASP A O 1
ATOM 2488 N N . CYS A 1 311 ? 50.526 -16.662 -88.292 1.00 56.28 311 CYS A N 1
ATOM 2489 C CA . CYS A 1 311 ? 51.297 -16.785 -87.048 1.00 56.28 311 CYS A CA 1
ATOM 2490 C C . CYS A 1 311 ? 50.720 -15.959 -85.883 1.00 56.28 311 CYS A C 1
ATOM 2492 O O . CYS A 1 311 ? 50.736 -16.418 -84.740 1.00 56.28 311 CYS A O 1
ATOM 2494 N N . LEU A 1 312 ? 50.188 -14.756 -86.139 1.00 57.31 312 LEU A N 1
ATOM 2495 C CA . LEU A 1 312 ? 49.546 -13.948 -85.092 1.00 57.31 312 LEU A CA 1
ATOM 2496 C C . LEU A 1 312 ? 48.184 -14.518 -84.677 1.00 57.31 312 LEU A C 1
ATOM 2498 O O . LEU A 1 312 ? 47.849 -14.476 -83.495 1.00 57.31 312 LEU A O 1
ATOM 2502 N N . ARG A 1 313 ? 47.427 -15.105 -85.614 1.00 54.75 313 ARG A N 1
ATOM 2503 C CA . ARG A 1 313 ? 46.140 -15.750 -85.315 1.00 54.75 313 ARG A CA 1
ATOM 2504 C C . ARG A 1 313 ? 46.320 -16.990 -84.436 1.00 54.75 313 ARG A C 1
ATOM 2506 O O . ARG A 1 313 ? 45.564 -17.157 -83.486 1.00 54.75 313 ARG A O 1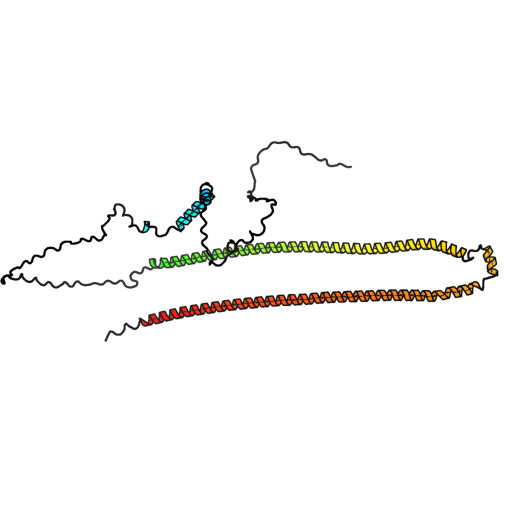
ATOM 2513 N N . ALA A 1 314 ? 47.353 -17.798 -84.681 1.00 58.22 314 ALA A N 1
ATOM 2514 C CA . ALA A 1 314 ? 47.666 -18.966 -83.855 1.00 58.22 314 ALA A CA 1
ATOM 2515 C C . ALA A 1 314 ? 48.155 -18.598 -82.439 1.00 58.22 314 ALA A C 1
ATOM 2517 O O . ALA A 1 314 ? 47.826 -19.286 -81.478 1.00 58.22 314 ALA A O 1
ATOM 2518 N N . ARG A 1 315 ? 48.913 -17.501 -82.295 1.00 56.19 315 ARG A N 1
ATOM 2519 C CA . ARG A 1 315 ? 49.526 -17.101 -81.015 1.00 56.19 315 ARG A CA 1
ATOM 2520 C C . ARG A 1 315 ? 48.607 -16.286 -80.103 1.00 56.19 315 ARG A C 1
ATOM 2522 O O . ARG A 1 315 ? 48.790 -16.306 -78.891 1.00 56.19 315 ARG A O 1
ATOM 2529 N N . LEU A 1 316 ? 47.648 -15.553 -80.670 1.00 56.66 316 LEU A N 1
ATOM 2530 C CA . LEU A 1 316 ? 46.664 -14.795 -79.890 1.00 56.66 316 LEU A CA 1
ATOM 2531 C C . LEU A 1 316 ? 45.515 -15.687 -79.406 1.00 56.66 316 LEU A C 1
ATOM 2533 O O . LEU A 1 316 ? 45.045 -15.502 -78.291 1.00 56.66 316 LEU A O 1
ATOM 2537 N N . LEU A 1 317 ? 45.099 -16.687 -80.191 1.00 56.84 317 LEU A N 1
ATOM 2538 C CA . LEU A 1 317 ? 43.991 -17.573 -79.814 1.00 56.84 317 LEU A CA 1
ATOM 2539 C C . LEU A 1 317 ? 44.374 -18.653 -78.786 1.00 56.84 317 LEU A C 1
ATOM 2541 O O . LEU A 1 317 ? 43.498 -19.101 -78.056 1.00 56.84 317 LEU A O 1
ATOM 2545 N N . SER A 1 318 ? 45.651 -19.040 -78.664 1.00 59.38 318 SER A N 1
ATOM 2546 C CA . SER A 1 318 ? 46.061 -20.113 -77.739 1.00 59.38 318 SER A CA 1
ATOM 2547 C C . SER A 1 318 ? 45.954 -19.745 -76.256 1.00 59.38 318 SER A C 1
ATOM 2549 O O . SER A 1 318 ? 45.826 -20.631 -75.422 1.00 59.38 318 SER A O 1
ATOM 2551 N N . ASN A 1 319 ? 46.003 -18.453 -75.912 1.00 59.88 319 ASN A N 1
ATOM 2552 C CA . ASN A 1 319 ? 46.092 -18.015 -74.514 1.00 59.88 319 ASN A CA 1
ATOM 2553 C C . ASN A 1 319 ? 44.752 -17.530 -73.936 1.00 59.88 319 ASN A C 1
ATOM 2555 O O . ASN A 1 319 ? 44.644 -17.377 -72.722 1.00 59.88 319 ASN A O 1
ATOM 2559 N N . HIS A 1 320 ? 43.740 -17.269 -74.772 1.00 60.53 320 HIS A N 1
ATOM 2560 C CA . HIS A 1 320 ? 42.455 -16.740 -74.302 1.00 60.53 320 HIS A CA 1
ATOM 2561 C C . HIS A 1 320 ? 41.624 -17.798 -73.568 1.00 60.53 320 HIS A C 1
ATOM 2563 O O . HIS A 1 320 ? 41.120 -17.509 -72.488 1.00 60.53 320 HIS A O 1
ATOM 2569 N N . GLU A 1 321 ? 41.560 -19.032 -74.076 1.00 61.22 321 GLU A N 1
ATOM 2570 C CA . GLU A 1 321 ? 40.788 -20.107 -73.431 1.00 61.22 321 GLU A CA 1
ATOM 2571 C C . GLU A 1 321 ? 41.357 -20.502 -72.056 1.00 61.22 321 GLU A C 1
ATOM 2573 O O . GLU A 1 321 ? 40.607 -20.803 -71.128 1.00 61.22 321 GLU A O 1
ATOM 2578 N N . GLU A 1 322 ? 42.684 -20.487 -71.895 1.00 64.94 322 GLU A N 1
ATOM 2579 C CA . GLU A 1 322 ? 43.336 -20.777 -70.610 1.00 64.94 322 GLU A CA 1
ATOM 2580 C C . GLU A 1 322 ? 43.147 -19.635 -69.601 1.00 64.94 322 GLU A C 1
ATOM 2582 O O . GLU A 1 322 ? 42.932 -19.882 -68.412 1.00 64.94 322 GLU A O 1
ATOM 2587 N N . GLN A 1 323 ? 43.176 -18.380 -70.062 1.00 61.66 323 GLN A N 1
ATOM 2588 C CA . GLN A 1 323 ? 42.922 -17.216 -69.211 1.00 61.66 323 GLN A CA 1
ATOM 2589 C C . GLN A 1 323 ? 41.456 -17.118 -68.780 1.00 61.66 323 GLN A C 1
ATOM 2591 O O . GLN A 1 323 ? 41.194 -16.775 -67.628 1.00 61.66 323 GLN A O 1
ATOM 2596 N N . GLU A 1 324 ? 40.508 -17.450 -69.659 1.00 63.81 324 GLU A N 1
ATOM 2597 C CA . GLU A 1 324 ? 39.082 -17.496 -69.322 1.00 63.81 324 GLU A CA 1
ATOM 2598 C C . GLU A 1 324 ? 38.800 -18.569 -68.266 1.00 63.81 324 GLU A C 1
ATOM 2600 O O . GLU A 1 324 ? 38.203 -18.252 -67.238 1.00 63.81 324 GLU A O 1
ATOM 2605 N N . LYS A 1 325 ? 39.343 -19.784 -68.427 1.00 71.88 325 LYS A N 1
ATOM 2606 C CA . LYS A 1 325 ? 39.220 -20.854 -67.420 1.00 71.88 325 LYS A CA 1
ATOM 2607 C C . LYS A 1 325 ? 39.830 -20.469 -66.071 1.00 71.88 325 LYS A C 1
ATOM 2609 O O . LYS A 1 325 ? 39.199 -20.659 -65.039 1.00 71.88 325 LYS A O 1
ATOM 2614 N N . MET A 1 326 ? 41.012 -19.850 -66.058 1.00 75.25 326 MET A N 1
ATOM 2615 C CA . MET A 1 326 ? 41.649 -19.368 -64.821 1.00 75.25 326 MET A CA 1
ATOM 2616 C C . MET A 1 326 ? 40.819 -18.294 -64.103 1.00 75.25 326 MET A C 1
ATOM 2618 O O . MET A 1 326 ? 40.774 -18.251 -62.871 1.00 75.25 326 MET A O 1
ATOM 2622 N N . VAL A 1 327 ? 40.165 -17.408 -64.857 1.00 73.38 327 VAL A N 1
ATOM 2623 C CA . VAL A 1 327 ? 39.280 -16.379 -64.297 1.00 73.38 327 VAL A CA 1
ATOM 2624 C C . VAL A 1 327 ? 37.987 -17.004 -63.767 1.00 73.38 327 VAL A C 1
ATOM 2626 O O . VAL A 1 327 ? 37.550 -16.638 -62.673 1.00 73.38 327 VAL A O 1
ATOM 2629 N N . GLU A 1 328 ? 37.401 -17.957 -64.490 1.00 73.62 328 GLU A N 1
ATOM 2630 C CA . GLU A 1 328 ? 36.218 -18.707 -64.057 1.00 73.62 328 GLU A CA 1
ATOM 2631 C C . GLU A 1 328 ? 36.493 -19.521 -62.785 1.00 73.62 328 GLU A C 1
ATOM 2633 O O . GLU A 1 328 ? 35.743 -19.400 -61.812 1.00 73.62 328 GLU A O 1
ATOM 2638 N N . ASP A 1 329 ? 37.611 -20.247 -62.724 1.00 77.81 329 ASP A N 1
ATOM 2639 C CA . ASP A 1 329 ? 38.031 -21.013 -61.546 1.00 77.81 329 ASP A CA 1
ATOM 2640 C C . ASP A 1 329 ? 38.259 -20.097 -60.333 1.00 77.81 329 ASP A C 1
ATOM 2642 O O . ASP A 1 329 ? 37.774 -20.369 -59.230 1.00 77.81 329 ASP A O 1
ATOM 2646 N N . ALA A 1 330 ? 38.903 -18.941 -60.529 1.00 77.62 330 ALA A N 1
ATOM 2647 C CA . ALA A 1 330 ? 39.089 -17.951 -59.469 1.00 77.62 330 ALA A CA 1
ATOM 2648 C C . ALA A 1 330 ? 37.756 -17.346 -58.978 1.00 77.62 330 ALA A C 1
ATOM 2650 O O . ALA A 1 330 ? 37.598 -17.072 -57.779 1.00 77.62 330 ALA A O 1
ATOM 2651 N N . MET A 1 331 ? 36.776 -17.141 -59.868 1.00 73.94 331 MET A N 1
ATOM 2652 C CA . MET A 1 331 ? 35.433 -16.692 -59.481 1.00 73.94 331 MET A CA 1
ATOM 2653 C C . MET A 1 331 ? 34.678 -17.770 -58.700 1.00 73.94 331 MET A C 1
ATOM 2655 O O . MET A 1 331 ? 34.074 -17.456 -57.667 1.00 73.94 331 MET A O 1
ATOM 2659 N N . MET A 1 332 ? 34.750 -19.026 -59.141 1.00 77.44 332 MET A N 1
ATOM 2660 C CA . MET A 1 332 ? 34.098 -20.161 -58.486 1.00 77.44 332 MET A CA 1
ATOM 2661 C C . MET A 1 332 ? 34.695 -20.441 -57.105 1.00 77.44 332 MET A C 1
ATOM 2663 O O . MET A 1 332 ? 33.948 -20.619 -56.138 1.00 77.44 332 MET A O 1
ATOM 2667 N N . GLU A 1 333 ? 36.018 -20.364 -56.948 1.00 80.38 333 GLU A N 1
ATOM 2668 C CA . GLU A 1 333 ? 36.660 -20.468 -55.637 1.00 80.38 333 GLU A CA 1
ATOM 2669 C C . GLU A 1 333 ? 36.246 -19.336 -54.694 1.00 80.38 333 GLU A C 1
ATOM 2671 O O . GLU A 1 333 ? 35.934 -19.576 -53.522 1.00 80.38 333 GLU A O 1
ATOM 2676 N N . LYS A 1 334 ? 36.228 -18.089 -55.176 1.00 81.94 334 LYS A N 1
ATOM 2677 C CA . LYS A 1 334 ? 35.826 -16.935 -54.364 1.00 81.94 334 LYS A CA 1
ATOM 2678 C C . LYS A 1 334 ? 34.366 -17.053 -53.923 1.00 81.94 334 LYS A C 1
ATOM 2680 O O . LYS A 1 334 ? 34.058 -1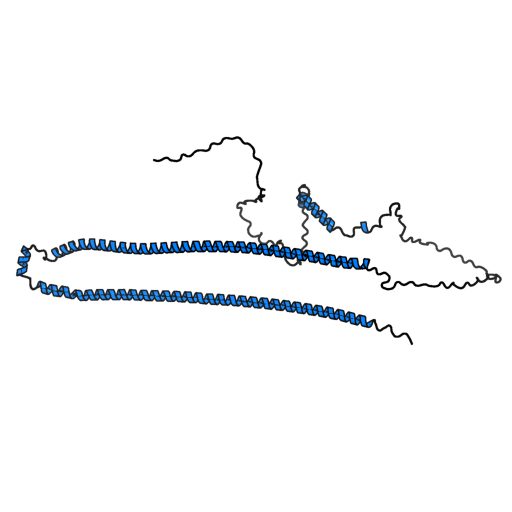6.784 -52.759 1.00 81.94 334 LYS A O 1
ATOM 2685 N N . HIS A 1 335 ? 33.487 -17.495 -54.822 1.00 78.81 335 HIS A N 1
ATOM 2686 C CA . HIS A 1 335 ? 32.085 -17.751 -54.515 1.00 78.81 335 HIS A CA 1
ATOM 2687 C C . HIS A 1 335 ? 31.934 -18.870 -53.473 1.00 78.81 335 HIS A C 1
ATOM 2689 O O . HIS A 1 335 ? 31.221 -18.696 -52.483 1.00 78.81 335 HIS A O 1
ATOM 2695 N N . GLY A 1 336 ? 32.680 -19.968 -53.621 1.00 82.44 336 GLY A N 1
ATOM 2696 C CA . GLY A 1 336 ? 32.706 -21.067 -52.655 1.00 82.44 336 GLY A CA 1
ATOM 2697 C C . GLY A 1 336 ? 33.185 -20.637 -51.264 1.00 82.44 336 GLY A C 1
ATOM 2698 O O . GLY A 1 336 ? 32.552 -20.967 -50.259 1.00 82.44 336 GLY A O 1
ATOM 2699 N N . ARG A 1 337 ? 34.256 -19.834 -51.175 1.00 81.19 337 ARG A N 1
ATOM 2700 C CA . ARG A 1 337 ? 34.744 -19.271 -49.899 1.00 81.19 337 ARG A CA 1
ATOM 2701 C C . ARG A 1 337 ? 33.693 -18.374 -49.239 1.00 81.19 337 ARG A C 1
ATOM 2703 O O . ARG A 1 337 ? 33.472 -18.473 -48.033 1.00 81.19 337 ARG A O 1
ATOM 2710 N N . GLN A 1 338 ? 33.006 -17.543 -50.022 1.00 77.62 338 GLN A N 1
ATOM 2711 C CA . GLN A 1 338 ? 31.951 -16.663 -49.519 1.00 77.62 338 GLN A CA 1
ATOM 2712 C C . GLN A 1 338 ? 30.740 -17.448 -48.989 1.00 77.62 338 GLN A C 1
ATOM 2714 O O . GLN A 1 338 ? 30.194 -17.099 -47.941 1.00 77.62 338 GLN A O 1
ATOM 2719 N N . GLN A 1 339 ? 30.335 -18.524 -49.670 1.00 75.44 339 GLN A N 1
ATOM 2720 C CA . GLN A 1 339 ? 29.258 -19.399 -49.200 1.00 75.44 339 GLN A CA 1
ATOM 2721 C C . GLN A 1 339 ? 29.623 -20.119 -47.894 1.00 75.44 339 GLN A C 1
ATOM 2723 O O . GLN A 1 339 ? 28.802 -20.155 -46.977 1.00 75.44 339 GLN A O 1
ATOM 2728 N N . ARG A 1 340 ? 30.858 -20.628 -47.764 1.00 82.25 340 ARG A N 1
ATOM 2729 C CA . ARG A 1 340 ? 31.336 -21.288 -46.533 1.00 82.25 340 ARG A CA 1
ATOM 2730 C C . ARG A 1 340 ? 31.312 -20.349 -45.329 1.00 82.25 340 ARG A C 1
ATOM 2732 O O . ARG A 1 340 ? 30.738 -20.702 -44.305 1.00 82.25 340 ARG A O 1
ATOM 2739 N N . LEU A 1 341 ? 31.831 -19.128 -45.481 1.00 84.94 341 LEU A N 1
ATOM 2740 C CA . LEU A 1 341 ? 31.784 -18.110 -44.423 1.00 84.94 341 LEU A CA 1
ATOM 2741 C C . LEU A 1 341 ? 30.344 -17.774 -44.013 1.00 84.94 341 LEU A C 1
ATOM 2743 O O . LEU A 1 341 ? 30.053 -17.607 -42.831 1.00 84.94 341 LEU A O 1
ATOM 2747 N N . ARG A 1 342 ? 29.417 -17.708 -44.977 1.00 82.19 342 ARG A N 1
ATOM 2748 C CA . ARG A 1 342 ? 27.997 -17.456 -44.699 1.00 82.19 342 ARG A CA 1
ATOM 2749 C C . ARG A 1 342 ? 27.355 -18.599 -43.908 1.00 82.19 342 ARG A C 1
ATOM 2751 O O . ARG A 1 342 ? 26.585 -18.332 -42.988 1.00 82.19 342 ARG A O 1
ATOM 2758 N N . LEU A 1 343 ? 27.674 -19.850 -44.241 1.00 86.06 343 LEU A N 1
ATOM 2759 C CA . LEU A 1 343 ? 27.192 -21.025 -43.509 1.00 86.06 343 LEU A CA 1
ATOM 2760 C C . LEU A 1 343 ? 27.760 -21.081 -42.085 1.00 86.06 343 LEU A C 1
ATOM 2762 O O . LEU A 1 343 ? 27.005 -21.337 -41.149 1.00 86.06 343 LEU A O 1
ATOM 2766 N N . GLU A 1 344 ? 29.043 -20.766 -41.894 1.00 83.94 344 GLU A N 1
ATOM 2767 C CA . GLU A 1 344 ? 29.641 -20.679 -40.555 1.00 83.94 344 GLU A CA 1
ATOM 2768 C C . GLU A 1 344 ? 29.014 -19.570 -39.708 1.00 83.94 344 GLU A C 1
ATOM 2770 O O . GLU A 1 344 ? 28.684 -19.796 -38.547 1.00 83.94 344 GLU A O 1
ATOM 2775 N N . GLN A 1 345 ? 28.752 -18.394 -40.284 1.00 82.94 345 GLN A N 1
ATOM 2776 C CA . GLN A 1 345 ? 28.057 -17.317 -39.573 1.00 82.94 345 GLN A CA 1
ATOM 2777 C C . GLN A 1 345 ? 26.645 -17.722 -39.133 1.00 82.94 345 GLN A C 1
ATOM 2779 O O . GLN A 1 345 ? 26.218 -17.363 -38.036 1.00 82.94 345 GLN A O 1
ATOM 2784 N N . ILE A 1 346 ? 25.912 -18.465 -39.970 1.00 85.06 346 ILE A N 1
ATOM 2785 C CA . ILE A 1 346 ? 24.590 -18.999 -39.611 1.00 85.06 346 ILE A CA 1
ATOM 2786 C C . ILE A 1 346 ? 24.724 -20.029 -38.485 1.00 85.06 346 ILE A C 1
ATOM 2788 O O . ILE A 1 346 ? 23.966 -19.966 -37.519 1.00 85.06 346 ILE A O 1
ATOM 2792 N N . ARG A 1 347 ? 25.710 -20.931 -38.564 1.00 88.75 347 ARG A N 1
ATOM 2793 C CA . ARG A 1 347 ? 25.984 -21.929 -37.524 1.00 88.75 347 ARG A CA 1
ATOM 2794 C C . ARG A 1 347 ? 26.283 -21.274 -36.174 1.00 88.75 347 ARG A C 1
ATOM 2796 O O . ARG A 1 347 ? 25.601 -21.580 -35.202 1.00 88.75 347 ARG A O 1
ATOM 2803 N N . VAL A 1 348 ? 27.214 -20.320 -36.132 1.00 90.38 348 VAL A N 1
ATOM 2804 C CA . VAL A 1 348 ? 27.586 -19.594 -34.905 1.00 90.38 348 VAL A CA 1
ATOM 2805 C C . VAL A 1 348 ? 26.391 -18.825 -34.334 1.00 90.38 348 VAL A C 1
ATOM 2807 O O . VAL A 1 348 ? 26.136 -18.876 -33.133 1.00 90.38 348 VAL A O 1
ATOM 2810 N N . LYS A 1 349 ? 25.591 -18.158 -35.178 1.00 84.62 349 LYS A N 1
ATOM 2811 C CA . LYS A 1 349 ? 24.365 -17.475 -34.726 1.00 84.62 349 LYS A CA 1
ATOM 2812 C C . LYS A 1 349 ? 23.342 -18.441 -34.126 1.00 84.62 349 LYS A C 1
ATOM 2814 O O . LYS A 1 349 ? 22.707 -18.100 -33.129 1.00 84.62 349 LYS A O 1
ATOM 2819 N N . ASN A 1 350 ? 23.181 -19.624 -34.713 1.00 83.62 350 ASN A N 1
ATOM 2820 C CA . ASN A 1 350 ? 22.269 -20.646 -34.205 1.00 83.62 350 ASN A CA 1
ATOM 2821 C C . ASN A 1 350 ? 22.764 -21.236 -32.876 1.00 83.62 350 ASN A C 1
ATOM 2823 O O . ASN A 1 350 ? 21.956 -21.426 -31.971 1.00 83.62 350 ASN A O 1
ATOM 2827 N N . GLU A 1 351 ? 24.072 -21.455 -32.725 1.00 87.00 351 GLU A N 1
ATOM 2828 C CA . GLU A 1 351 ? 24.687 -21.909 -31.470 1.00 87.00 351 GLU A CA 1
ATOM 2829 C C . GLU A 1 351 ? 24.499 -20.878 -30.341 1.00 87.00 351 GLU A C 1
ATOM 2831 O O . GLU A 1 351 ? 24.065 -21.240 -29.246 1.00 87.00 351 GLU A O 1
ATOM 2836 N N . ILE A 1 352 ? 24.716 -19.585 -30.619 1.00 84.25 352 ILE A N 1
ATOM 2837 C CA . ILE A 1 352 ? 24.472 -18.494 -29.657 1.00 84.25 352 ILE A CA 1
ATOM 2838 C C . ILE A 1 352 ? 22.988 -18.425 -29.273 1.00 84.25 352 ILE A C 1
ATOM 2840 O O . ILE A 1 352 ? 22.657 -18.353 -28.091 1.00 84.25 352 ILE A O 1
ATOM 2844 N N . ARG A 1 353 ? 22.075 -18.499 -30.251 1.00 82.75 353 ARG A N 1
ATOM 2845 C CA . ARG A 1 353 ? 20.626 -18.481 -29.995 1.00 82.75 353 ARG A CA 1
ATOM 2846 C C . ARG A 1 353 ? 20.179 -19.679 -29.151 1.00 82.75 353 ARG A C 1
ATOM 2848 O O . ARG A 1 353 ? 19.355 -19.512 -28.259 1.00 82.75 353 ARG A O 1
ATOM 2855 N N . ALA A 1 354 ? 20.729 -20.867 -29.402 1.00 84.75 354 ALA A N 1
ATOM 2856 C CA . ALA A 1 354 ? 20.431 -22.065 -28.622 1.00 84.75 354 ALA A CA 1
ATOM 2857 C C . ALA A 1 354 ? 20.959 -21.976 -27.182 1.00 84.75 354 ALA A C 1
ATOM 2859 O O . ALA A 1 354 ? 20.320 -22.498 -26.273 1.00 84.75 354 ALA A O 1
ATOM 2860 N N . ARG A 1 355 ? 22.104 -21.316 -26.968 1.00 86.69 355 ARG A N 1
ATOM 2861 C CA . ARG A 1 355 ? 22.653 -21.069 -25.631 1.00 86.69 355 ARG A CA 1
ATOM 2862 C C . ARG A 1 355 ? 21.787 -20.094 -24.831 1.00 86.69 355 ARG A C 1
ATOM 2864 O O . ARG A 1 355 ? 21.438 -20.411 -23.706 1.00 86.69 355 ARG A O 1
ATOM 2871 N N . ILE A 1 356 ? 21.382 -18.975 -25.435 1.00 82.81 356 ILE A N 1
ATOM 2872 C CA . ILE A 1 356 ? 20.485 -17.999 -24.791 1.00 82.81 356 ILE A CA 1
ATOM 2873 C C . ILE A 1 356 ? 19.147 -18.649 -24.426 1.00 82.81 356 ILE A C 1
ATOM 2875 O O . ILE A 1 356 ? 18.616 -18.390 -23.355 1.00 82.81 356 ILE A O 1
ATOM 2879 N N . LYS A 1 357 ? 18.613 -19.513 -25.300 1.00 84.75 357 LYS A N 1
ATOM 2880 C CA . LYS A 1 357 ? 17.370 -20.232 -25.016 1.00 84.75 357 LYS A CA 1
ATOM 2881 C C . LYS A 1 357 ? 17.515 -21.159 -23.802 1.00 84.75 357 LYS A C 1
ATOM 2883 O O . LYS A 1 357 ? 16.685 -21.086 -22.915 1.00 84.75 357 LYS A O 1
ATOM 2888 N N . ARG A 1 358 ? 18.597 -21.946 -23.729 1.00 83.06 358 ARG A N 1
ATOM 2889 C CA . ARG A 1 358 ? 18.887 -22.816 -22.574 1.00 83.06 358 ARG A CA 1
ATOM 2890 C C . ARG A 1 358 ? 19.052 -22.032 -21.272 1.00 83.06 358 ARG A C 1
ATOM 2892 O O . ARG A 1 358 ? 18.414 -22.370 -20.290 1.00 83.06 358 ARG A O 1
ATOM 2899 N N . GLU A 1 359 ? 19.833 -20.952 -21.294 1.00 79.81 359 GLU A N 1
ATOM 2900 C CA . GLU A 1 359 ? 20.004 -20.076 -20.124 1.00 79.81 359 GLU A CA 1
ATOM 2901 C C . GLU A 1 359 ? 18.678 -19.410 -19.699 1.00 79.81 359 GLU A C 1
ATOM 2903 O O . GLU A 1 359 ? 18.490 -19.114 -18.524 1.00 79.81 359 GLU A O 1
ATOM 2908 N N . GLY A 1 360 ? 17.759 -19.156 -20.638 1.00 83.56 360 GLY A N 1
ATOM 2909 C CA . GLY A 1 360 ? 16.414 -18.650 -20.348 1.00 83.56 360 GLY A CA 1
ATOM 2910 C C . GLY A 1 360 ? 15.481 -19.712 -19.763 1.00 83.56 360 GLY A C 1
ATOM 2911 O O . GLY A 1 360 ? 14.797 -19.432 -18.784 1.00 83.56 360 GLY A O 1
ATOM 2912 N N . ASP A 1 361 ? 15.490 -20.920 -20.331 1.00 80.06 361 ASP A N 1
ATOM 2913 C CA . ASP A 1 361 ? 14.687 -22.054 -19.863 1.00 80.06 361 ASP A CA 1
ATOM 2914 C C . ASP A 1 361 ? 15.115 -22.463 -18.430 1.00 80.06 361 ASP A C 1
ATOM 2916 O O . ASP A 1 361 ? 14.267 -22.609 -17.557 1.00 80.06 361 ASP A O 1
ATOM 2920 N N . GLU A 1 362 ? 16.424 -22.515 -18.139 1.00 83.12 362 GLU A N 1
ATOM 2921 C CA . GLU A 1 362 ? 16.967 -22.802 -16.794 1.00 83.12 362 GLU A CA 1
ATOM 2922 C C . GLU A 1 362 ? 16.570 -21.742 -15.748 1.00 83.12 362 GLU A C 1
ATOM 2924 O O . GLU A 1 362 ? 16.275 -22.072 -14.600 1.00 83.12 362 GLU A O 1
ATOM 2929 N N . ARG A 1 363 ? 16.533 -20.455 -16.126 1.00 79.50 363 ARG A N 1
ATOM 2930 C CA . ARG A 1 363 ? 16.078 -19.378 -15.226 1.00 79.50 363 ARG A CA 1
ATOM 2931 C C . ARG A 1 363 ? 14.588 -19.480 -14.929 1.00 79.50 363 ARG A C 1
ATOM 2933 O O . ARG A 1 363 ? 14.203 -19.327 -13.777 1.00 79.50 363 ARG A O 1
ATOM 2940 N N . ALA A 1 364 ? 13.778 -19.775 -15.943 1.00 81.19 364 ALA A N 1
ATOM 2941 C CA . ALA A 1 364 ? 12.344 -19.968 -15.768 1.00 81.19 364 ALA A CA 1
ATOM 2942 C C . ALA A 1 364 ? 12.037 -21.179 -14.870 1.00 81.19 364 ALA A C 1
ATOM 2944 O O . ALA A 1 364 ? 11.115 -21.121 -14.062 1.00 81.19 364 ALA A O 1
ATOM 2945 N N . GLU A 1 365 ? 12.822 -22.256 -14.971 1.00 82.62 365 GLU A N 1
ATOM 2946 C CA . GLU A 1 365 ? 12.708 -23.415 -14.079 1.00 82.62 365 GLU A CA 1
ATOM 2947 C C . GLU A 1 365 ? 13.087 -23.079 -12.629 1.00 82.62 365 GLU A C 1
ATOM 2949 O O . GLU A 1 365 ? 12.381 -23.504 -11.715 1.00 82.62 365 GLU A O 1
ATOM 2954 N N . MET A 1 366 ? 14.142 -22.285 -12.399 1.00 72.31 366 MET A N 1
ATOM 2955 C CA . MET A 1 366 ? 14.493 -21.830 -11.044 1.00 72.31 366 MET A CA 1
ATOM 2956 C C . MET A 1 366 ? 13.429 -20.897 -10.452 1.00 72.31 366 MET A C 1
ATOM 2958 O O . MET A 1 366 ? 13.005 -21.111 -9.324 1.00 72.31 366 MET A O 1
ATOM 2962 N N . GLU A 1 367 ? 12.921 -19.930 -11.218 1.00 77.50 367 GLU A N 1
ATOM 2963 C CA . GLU A 1 367 ? 11.842 -19.033 -10.769 1.00 77.50 367 GLU A CA 1
ATOM 2964 C C . GLU A 1 367 ? 10.537 -19.804 -10.469 1.00 77.50 367 GLU A C 1
ATOM 2966 O O . GLU A 1 367 ? 9.822 -19.513 -9.504 1.00 77.50 367 GLU A O 1
ATOM 2971 N N . ALA A 1 368 ? 10.228 -20.836 -11.262 1.00 79.94 368 ALA A N 1
ATOM 2972 C CA . ALA A 1 368 ? 9.100 -21.728 -11.003 1.00 79.94 368 ALA A CA 1
ATOM 2973 C C . ALA A 1 368 ? 9.309 -22.585 -9.739 1.00 79.94 368 ALA A C 1
ATOM 2975 O O . ALA A 1 368 ? 8.354 -22.846 -9.009 1.00 79.94 368 ALA A O 1
ATOM 2976 N N . ALA A 1 369 ? 10.541 -23.014 -9.453 1.00 81.81 369 ALA A N 1
ATOM 2977 C CA . ALA A 1 369 ? 10.864 -23.739 -8.228 1.00 81.81 369 ALA A CA 1
ATOM 2978 C C . ALA A 1 369 ? 10.767 -22.835 -6.987 1.00 81.81 369 ALA A C 1
ATOM 2980 O O . ALA A 1 369 ? 10.125 -23.223 -6.012 1.00 81.81 369 ALA A O 1
ATOM 2981 N N . ASP A 1 370 ? 11.316 -21.619 -7.053 1.00 75.31 370 ASP A N 1
ATOM 2982 C CA . ASP A 1 370 ? 11.274 -20.638 -5.964 1.00 75.31 370 ASP A CA 1
ATOM 2983 C C . ASP A 1 370 ? 9.825 -20.264 -5.607 1.00 75.31 370 ASP A C 1
ATOM 2985 O O . ASP A 1 370 ? 9.443 -20.284 -4.437 1.00 75.31 370 ASP A O 1
ATOM 2989 N N . SER A 1 371 ? 8.974 -20.023 -6.611 1.00 77.25 371 SER A N 1
ATOM 2990 C CA . SER A 1 371 ? 7.548 -19.732 -6.389 1.00 77.25 371 SER A CA 1
ATOM 2991 C C . SER A 1 371 ? 6.776 -20.912 -5.783 1.00 77.25 371 SER A C 1
ATOM 2993 O O . SER A 1 371 ? 5.922 -20.712 -4.918 1.00 77.25 371 SER A O 1
ATOM 2995 N N . LEU A 1 372 ? 7.091 -22.156 -6.159 1.00 80.62 372 LEU A N 1
ATOM 2996 C CA . LEU A 1 372 ? 6.514 -23.347 -5.520 1.00 80.62 372 LEU A CA 1
ATOM 2997 C C . LEU A 1 372 ? 6.990 -23.520 -4.070 1.00 80.62 372 LEU A C 1
ATOM 2999 O O . LEU A 1 372 ? 6.217 -23.959 -3.216 1.00 80.62 372 LEU A O 1
ATOM 3003 N N . GLU A 1 373 ? 8.246 -23.188 -3.770 1.00 76.88 373 GLU A N 1
ATOM 3004 C CA . GLU A 1 373 ? 8.759 -23.194 -2.399 1.00 76.88 373 GLU A CA 1
ATOM 3005 C C . GLU A 1 373 ? 8.108 -22.115 -1.530 1.00 76.88 373 GLU A C 1
ATOM 3007 O O . GLU A 1 373 ? 7.823 -22.373 -0.359 1.00 76.88 373 GLU A O 1
ATOM 3012 N N . GLU A 1 374 ? 7.839 -20.931 -2.079 1.00 79.12 374 GLU A N 1
ATOM 3013 C CA . GLU A 1 374 ? 7.106 -19.868 -1.385 1.00 79.12 374 GLU A CA 1
ATOM 3014 C C . GLU A 1 374 ? 5.676 -20.292 -1.038 1.00 79.12 374 GLU A C 1
ATOM 3016 O O . GLU A 1 374 ? 5.253 -20.125 0.108 1.00 79.12 374 GLU A O 1
ATOM 3021 N N . VAL A 1 375 ? 4.964 -20.927 -1.976 1.00 85.25 375 VAL A N 1
ATOM 3022 C CA . VAL A 1 375 ? 3.620 -21.473 -1.723 1.00 85.25 375 VAL A CA 1
ATOM 3023 C C . VAL A 1 375 ? 3.660 -22.543 -0.631 1.00 85.25 375 VAL A C 1
ATOM 3025 O O . VAL A 1 375 ? 2.878 -22.479 0.312 1.00 85.25 375 VAL A O 1
ATOM 3028 N N . ARG A 1 376 ? 4.622 -23.475 -0.675 1.00 83.19 376 ARG A N 1
ATOM 3029 C CA . ARG A 1 376 ? 4.779 -24.502 0.374 1.00 83.19 376 ARG A CA 1
ATOM 3030 C C . ARG A 1 376 ? 5.091 -23.910 1.748 1.00 83.19 376 ARG A C 1
ATOM 3032 O O . ARG A 1 376 ? 4.611 -24.424 2.755 1.00 83.19 376 ARG A O 1
ATOM 3039 N N . LYS A 1 377 ? 5.902 -22.848 1.811 1.00 82.75 377 LYS A N 1
ATOM 3040 C CA . LYS A 1 377 ? 6.193 -22.130 3.066 1.00 82.75 377 LYS A CA 1
ATOM 3041 C C . LYS A 1 377 ? 4.942 -21.451 3.617 1.00 82.75 377 LYS A C 1
ATOM 3043 O O . LYS A 1 377 ? 4.730 -21.489 4.826 1.00 82.75 377 LYS A O 1
ATOM 3048 N N . TRP A 1 378 ? 4.121 -20.865 2.749 1.00 83.00 378 TRP A N 1
ATOM 3049 C CA . TRP A 1 378 ? 2.853 -20.251 3.130 1.00 83.00 378 TRP A CA 1
ATOM 3050 C C . TRP A 1 378 ? 1.844 -21.292 3.637 1.00 83.00 378 TRP A C 1
ATOM 3052 O O . TRP A 1 378 ? 1.327 -21.136 4.740 1.00 83.00 378 TRP A O 1
ATOM 3062 N N . GLU A 1 379 ? 1.662 -22.403 2.917 1.00 81.50 379 GLU A N 1
ATOM 3063 C CA . GLU A 1 379 ? 0.797 -23.516 3.339 1.00 81.50 379 GLU A CA 1
ATOM 3064 C C . GLU A 1 379 ? 1.243 -24.112 4.686 1.00 81.50 379 GLU A C 1
ATOM 3066 O O . GLU A 1 379 ? 0.415 -24.381 5.557 1.00 81.50 379 GLU A O 1
ATOM 3071 N N . ALA A 1 380 ? 2.553 -24.276 4.904 1.00 82.94 380 ALA A N 1
ATOM 3072 C CA . ALA A 1 380 ? 3.094 -24.756 6.176 1.00 82.94 380 ALA A CA 1
ATOM 3073 C C . ALA A 1 380 ? 2.881 -23.757 7.328 1.00 82.94 380 ALA A C 1
ATOM 3075 O O . ALA A 1 380 ? 2.590 -24.169 8.452 1.00 82.94 380 ALA A O 1
ATOM 3076 N N . ALA A 1 381 ? 3.009 -22.454 7.062 1.00 83.94 381 ALA A N 1
ATOM 3077 C CA . ALA A 1 381 ? 2.743 -21.410 8.047 1.00 83.94 381 ALA A CA 1
ATOM 3078 C C . ALA A 1 381 ? 1.253 -21.342 8.418 1.00 83.94 381 ALA A C 1
ATOM 3080 O O . ALA A 1 381 ? 0.919 -21.188 9.592 1.00 83.94 381 ALA A O 1
ATOM 3081 N N . GLU A 1 382 ? 0.356 -21.507 7.445 1.00 84.00 382 GLU A N 1
ATOM 3082 C CA . GLU A 1 382 ? -1.084 -21.510 7.695 1.00 84.00 382 GLU A CA 1
ATOM 3083 C C . GLU A 1 382 ? -1.541 -22.772 8.438 1.00 84.00 382 GLU A C 1
ATOM 3085 O O . GLU A 1 382 ? -2.312 -22.674 9.393 1.00 84.00 382 GLU A O 1
ATOM 3090 N N . ALA A 1 383 ? -0.986 -23.941 8.102 1.00 83.50 383 ALA A N 1
ATOM 3091 C CA . ALA A 1 383 ? -1.211 -25.170 8.861 1.00 83.50 383 ALA A CA 1
ATOM 3092 C C . ALA A 1 383 ? -0.719 -25.058 10.317 1.00 83.50 383 ALA A C 1
ATOM 3094 O O . ALA A 1 383 ? -1.393 -25.530 11.231 1.00 83.50 383 ALA A O 1
ATOM 3095 N N . ALA A 1 384 ? 0.423 -24.400 10.553 1.00 85.38 384 ALA A N 1
ATOM 3096 C CA . ALA A 1 384 ? 0.921 -24.140 11.904 1.00 85.38 384 ALA A CA 1
ATOM 3097 C C . ALA A 1 384 ? 0.005 -23.185 12.689 1.00 85.38 384 ALA A C 1
ATOM 3099 O O . ALA A 1 384 ? -0.218 -23.403 13.878 1.00 85.38 384 ALA A O 1
ATOM 3100 N N . ARG A 1 385 ? -0.564 -22.167 12.028 1.00 87.06 385 ARG A N 1
ATOM 3101 C CA . ARG A 1 385 ? -1.534 -21.250 12.645 1.00 87.06 385 ARG A CA 1
ATOM 3102 C C . ARG A 1 385 ? -2.807 -21.986 13.066 1.00 87.06 385 ARG A C 1
ATOM 3104 O O . ARG A 1 385 ? -3.240 -21.839 14.201 1.00 87.06 385 ARG A O 1
ATOM 3111 N N . LEU A 1 386 ? -3.358 -22.815 12.177 1.00 86.88 386 LEU A N 1
ATOM 3112 C CA . LEU A 1 386 ? -4.530 -23.653 12.459 1.00 86.88 386 LEU A CA 1
ATOM 3113 C C . LEU A 1 386 ? -4.274 -24.648 13.600 1.00 86.88 386 LEU A C 1
ATOM 3115 O O . LEU A 1 386 ? -5.156 -24.882 14.419 1.00 86.88 386 LEU A O 1
ATOM 3119 N N . ALA A 1 387 ? -3.068 -25.216 13.682 1.00 86.31 387 ALA A N 1
ATOM 3120 C CA . ALA A 1 387 ? -2.694 -26.102 14.781 1.00 86.31 387 ALA A CA 1
ATOM 3121 C C . ALA A 1 387 ? -2.614 -25.363 16.129 1.00 86.31 387 ALA A C 1
ATOM 3123 O O . ALA A 1 387 ? -3.065 -25.901 17.135 1.00 86.31 387 ALA A O 1
ATOM 3124 N N . GLN A 1 388 ? -2.083 -24.135 16.148 1.00 84.00 388 GLN A N 1
ATOM 3125 C CA . GLN A 1 388 ? -2.058 -23.294 17.352 1.00 84.00 388 GLN A CA 1
ATOM 3126 C C . GLN A 1 388 ? -3.469 -22.908 17.805 1.00 84.00 388 GLN A C 1
ATOM 3128 O O . GLN A 1 388 ? -3.769 -22.996 18.989 1.00 84.00 388 GLN A O 1
ATOM 3133 N N . GLU A 1 389 ? -4.340 -22.540 16.866 1.00 86.19 389 GLU A N 1
ATOM 3134 C CA . GLU A 1 389 ? -5.743 -22.214 17.138 1.00 86.19 389 GLU A CA 1
ATOM 3135 C C . GLU A 1 389 ? -6.488 -23.420 17.737 1.00 86.19 389 GLU A C 1
ATOM 3137 O O . GLU A 1 389 ? -7.121 -23.296 18.781 1.00 86.19 389 GLU A O 1
ATOM 3142 N N . ALA A 1 390 ? -6.298 -24.618 17.174 1.00 85.69 390 ALA A N 1
ATOM 3143 C CA . ALA A 1 390 ? -6.873 -25.851 17.715 1.00 85.69 390 ALA A CA 1
ATOM 3144 C C . ALA A 1 390 ? -6.331 -26.222 19.111 1.00 85.69 390 ALA A C 1
ATOM 3146 O O . ALA A 1 390 ? -7.066 -26.767 19.933 1.00 85.69 390 ALA A O 1
ATOM 3147 N N . GLU A 1 391 ? -5.053 -25.950 19.392 1.00 84.06 391 GLU A N 1
ATOM 3148 C CA . GLU A 1 391 ? -4.451 -26.187 20.711 1.00 84.06 391 GLU A CA 1
ATOM 3149 C C . GLU A 1 391 ? -4.960 -25.188 21.764 1.00 84.06 391 GLU A C 1
ATOM 3151 O O . GLU A 1 391 ? -5.156 -25.553 22.926 1.00 84.06 391 GLU A O 1
ATOM 3156 N N . GLU A 1 392 ? -5.200 -23.935 21.373 1.00 84.50 392 GLU A N 1
ATOM 3157 C CA . GLU A 1 392 ? -5.846 -22.945 22.236 1.00 84.50 392 GLU A CA 1
ATOM 3158 C C . GLU A 1 392 ? -7.308 -23.295 22.507 1.00 84.50 392 GLU A C 1
ATOM 3160 O O . GLU A 1 392 ? -7.739 -23.226 23.656 1.00 84.50 392 GLU A O 1
ATOM 3165 N N . ASP A 1 393 ? -8.058 -23.719 21.492 1.00 85.94 393 ASP A N 1
ATOM 3166 C CA . ASP A 1 393 ? -9.451 -24.136 21.658 1.00 85.94 393 ASP A CA 1
ATOM 3167 C C . ASP A 1 393 ? -9.569 -25.392 22.534 1.00 85.94 393 ASP A C 1
ATOM 3169 O O . ASP A 1 393 ? -10.457 -25.468 23.383 1.00 85.94 393 ASP A O 1
ATOM 3173 N N . ALA A 1 394 ? -8.639 -26.345 22.407 1.00 85.38 394 ALA A N 1
ATOM 3174 C CA . ALA A 1 394 ? -8.560 -27.499 23.303 1.00 85.38 394 ALA A CA 1
ATOM 3175 C C . ALA A 1 394 ? -8.276 -27.080 24.755 1.00 85.38 394 ALA A C 1
ATOM 3177 O O . ALA A 1 394 ? -8.929 -27.576 25.670 1.00 85.38 394 ALA A O 1
ATOM 3178 N N . ARG A 1 395 ? -7.362 -26.123 24.973 1.00 87.56 395 ARG A N 1
ATOM 3179 C CA . ARG A 1 395 ? -7.094 -25.569 26.311 1.00 87.56 395 ARG A CA 1
ATOM 3180 C C . ARG A 1 395 ? -8.308 -24.863 26.905 1.00 87.56 395 ARG A C 1
ATOM 3182 O O . ARG A 1 395 ? -8.611 -25.078 28.073 1.00 87.56 395 ARG A O 1
ATOM 3189 N N . ARG A 1 396 ? -9.026 -24.066 26.109 1.00 85.75 396 ARG A N 1
ATOM 3190 C CA . ARG A 1 396 ? -10.270 -23.415 26.551 1.00 85.75 396 ARG A CA 1
ATOM 3191 C C . ARG A 1 396 ? -11.333 -24.448 26.926 1.00 85.75 396 ARG A C 1
ATOM 3193 O O . ARG A 1 396 ? -11.966 -24.304 27.964 1.00 85.75 396 ARG A O 1
ATOM 3200 N N . ALA A 1 397 ? -11.482 -25.515 26.140 1.00 86.12 397 ALA A N 1
ATOM 3201 C CA . ALA A 1 397 ? -12.417 -26.598 26.443 1.00 86.12 397 ALA A CA 1
ATOM 3202 C C . ALA A 1 397 ? -12.043 -27.369 27.726 1.00 86.12 397 ALA A C 1
ATOM 3204 O O . ALA A 1 397 ? -12.924 -27.748 28.496 1.00 86.12 397 ALA A O 1
ATOM 3205 N N . GLU A 1 398 ? -10.749 -27.588 27.986 1.00 84.38 398 GLU A N 1
ATOM 3206 C CA . GLU A 1 398 ? -10.272 -28.186 29.241 1.00 84.38 398 GLU A CA 1
ATOM 3207 C C . GLU A 1 398 ? -10.537 -27.277 30.453 1.00 84.38 398 GLU A C 1
ATOM 3209 O O . GLU A 1 398 ? -10.996 -27.758 31.491 1.00 84.38 398 GLU A O 1
ATOM 3214 N N . GLU A 1 399 ? -10.301 -25.968 30.327 1.00 84.25 399 GLU A N 1
ATOM 3215 C CA . GLU A 1 399 ? -10.614 -24.986 31.374 1.00 84.25 399 GLU A CA 1
ATOM 3216 C C . GLU A 1 399 ? -12.123 -24.913 31.657 1.00 84.25 399 GLU A C 1
ATOM 3218 O O . GLU A 1 399 ? -12.533 -24.921 32.820 1.00 84.25 399 GLU A O 1
ATOM 3223 N N . GLU A 1 400 ? -12.962 -24.913 30.619 1.00 84.81 400 GLU A N 1
ATOM 3224 C CA . GLU A 1 400 ? -14.421 -24.960 30.765 1.00 84.81 400 GLU A CA 1
ATOM 3225 C C . GLU A 1 400 ? -14.888 -26.249 31.456 1.00 84.81 400 GLU A C 1
ATOM 3227 O O . GLU A 1 400 ? -15.708 -26.188 32.375 1.00 84.81 400 GLU A O 1
ATOM 3232 N N . ALA A 1 401 ? -14.325 -27.404 31.091 1.00 82.44 401 ALA A N 1
ATOM 3233 C CA . ALA A 1 401 ? -14.652 -28.682 31.720 1.00 82.44 401 ALA A CA 1
ATOM 3234 C C . ALA A 1 401 ? -14.255 -28.728 33.207 1.00 82.44 401 ALA A C 1
ATOM 3236 O O . ALA A 1 401 ? -14.977 -29.307 34.022 1.00 82.44 401 ALA A O 1
ATOM 3237 N N . LEU A 1 402 ? -13.134 -28.101 33.586 1.00 83.75 402 LEU A N 1
ATOM 3238 C CA . LEU A 1 402 ? -12.719 -27.976 34.987 1.00 83.75 402 LEU A CA 1
ATOM 3239 C C . LEU A 1 402 ? -13.675 -27.085 35.786 1.00 83.75 402 LEU A C 1
ATOM 3241 O O . LEU A 1 402 ? -14.086 -27.462 36.883 1.00 83.75 402 LEU A O 1
ATOM 3245 N N . LEU A 1 403 ? -14.078 -25.944 35.223 1.00 83.12 403 LEU A N 1
ATOM 3246 C CA . LEU A 1 403 ? -15.055 -25.048 35.848 1.00 83.12 403 LEU A CA 1
ATOM 3247 C C . LEU A 1 403 ? -16.431 -25.714 35.992 1.00 83.12 403 LEU A C 1
ATOM 3249 O O . LEU A 1 403 ? -17.131 -25.507 36.986 1.00 83.12 403 LEU A O 1
ATOM 3253 N N . GLU A 1 404 ? -16.836 -26.532 35.022 1.00 81.69 404 GLU A N 1
ATOM 3254 C CA . GLU A 1 404 ? -18.088 -27.284 35.083 1.00 81.69 404 GLU A CA 1
ATOM 3255 C C . GLU A 1 404 ? -18.026 -28.430 36.106 1.00 81.69 404 GLU A C 1
ATOM 3257 O O . GLU A 1 404 ? -18.987 -28.650 36.849 1.00 81.69 404 GLU A O 1
ATOM 3262 N N . ALA A 1 405 ? -16.879 -29.105 36.230 1.00 78.00 405 ALA A N 1
ATOM 3263 C CA . ALA A 1 405 ? -16.634 -30.082 37.288 1.00 78.00 405 ALA A CA 1
ATOM 3264 C C . ALA A 1 405 ? -16.666 -29.437 38.684 1.00 78.00 405 ALA A C 1
ATOM 3266 O O . ALA A 1 405 ? -17.263 -30.001 39.600 1.00 78.00 405 ALA A O 1
ATOM 3267 N N . GLU A 1 406 ? -16.098 -28.240 38.844 1.00 76.75 406 GLU A N 1
ATOM 3268 C CA . GLU A 1 406 ? -16.138 -27.475 40.096 1.00 76.75 406 GLU A CA 1
ATOM 3269 C C . GLU A 1 406 ? -17.568 -27.029 40.445 1.00 76.75 406 GLU A C 1
ATOM 3271 O O . GLU A 1 406 ? -18.012 -27.169 41.585 1.00 76.75 406 GLU A O 1
ATOM 3276 N N . ARG A 1 407 ? -18.352 -26.582 39.453 1.00 75.31 407 ARG A N 1
ATOM 3277 C CA . ARG A 1 407 ? -19.785 -26.286 39.634 1.00 75.31 407 ARG A CA 1
ATOM 3278 C C . ARG A 1 407 ? -20.592 -27.517 40.040 1.00 75.31 407 ARG A C 1
ATOM 3280 O O . ARG A 1 407 ? -21.455 -27.408 40.909 1.00 75.31 407 ARG A O 1
ATOM 3287 N N . ASN A 1 408 ? -20.325 -28.674 39.438 1.00 77.38 408 ASN A N 1
ATOM 3288 C CA . ASN A 1 408 ? -21.000 -29.923 39.790 1.00 77.38 408 ASN A CA 1
ATOM 3289 C C . ASN A 1 408 ? -20.585 -30.437 41.175 1.00 77.38 408 ASN A C 1
ATOM 3291 O O . ASN A 1 408 ? -21.440 -30.924 41.909 1.00 77.38 408 ASN A O 1
ATOM 3295 N N . ALA A 1 409 ? -19.319 -30.277 41.570 1.00 72.50 409 ALA A N 1
ATOM 3296 C CA . ALA A 1 409 ? -18.857 -30.592 42.921 1.00 72.50 409 ALA A CA 1
ATOM 3297 C C . ALA A 1 409 ? -19.527 -29.696 43.975 1.00 72.50 409 ALA A C 1
ATOM 3299 O O . ALA A 1 409 ? -19.967 -30.192 45.007 1.00 72.50 409 ALA A O 1
ATOM 3300 N N . ASN A 1 410 ? -19.686 -28.401 43.686 1.00 69.19 410 ASN A N 1
ATOM 3301 C CA . ASN A 1 410 ? -20.396 -27.475 44.570 1.00 69.19 410 ASN A CA 1
ATOM 3302 C C . ASN A 1 410 ? -21.904 -27.768 44.655 1.00 69.19 410 ASN A C 1
ATOM 3304 O O . ASN A 1 410 ? -22.482 -27.6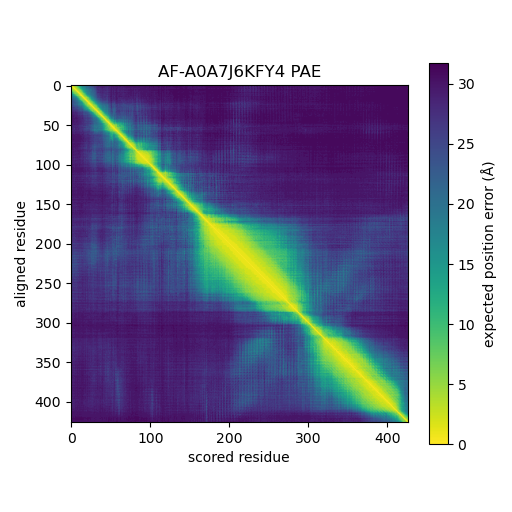14 45.724 1.00 69.19 410 ASN A O 1
ATOM 3308 N N . ARG A 1 411 ? -22.544 -28.239 43.573 1.00 67.06 411 ARG A N 1
ATOM 3309 C CA . ARG A 1 411 ? -23.931 -28.742 43.637 1.00 67.06 411 ARG A CA 1
ATOM 3310 C C . ARG A 1 411 ? -24.043 -30.006 44.489 1.00 67.06 411 ARG A C 1
ATOM 3312 O O . ARG A 1 411 ? -24.894 -30.062 45.361 1.00 67.06 411 ARG A O 1
ATOM 3319 N N . ALA A 1 412 ? -23.146 -30.971 44.295 1.00 63.03 412 ALA A N 1
ATOM 3320 C CA . ALA A 1 412 ? -23.134 -32.205 45.080 1.00 63.03 412 ALA A CA 1
ATOM 3321 C C . ALA A 1 412 ? -22.832 -31.969 46.573 1.00 63.03 412 ALA A C 1
ATOM 3323 O O . ALA A 1 412 ? -23.287 -32.739 47.411 1.00 63.03 412 ALA A O 1
ATOM 3324 N N . ALA A 1 413 ? -22.078 -30.917 46.909 1.00 59.31 413 ALA A N 1
ATOM 3325 C CA . ALA A 1 413 ? -21.864 -30.493 48.291 1.00 59.31 413 ALA A CA 1
ATOM 3326 C C . ALA A 1 413 ? -23.099 -29.799 48.895 1.00 59.31 413 ALA A C 1
ATOM 3328 O O . ALA A 1 413 ? -23.332 -29.941 50.087 1.00 59.31 413 ALA A O 1
ATOM 3329 N N . GLY A 1 414 ? -23.905 -29.102 48.086 1.00 55.66 414 GLY A N 1
ATOM 3330 C CA . GLY A 1 414 ? -25.178 -28.516 48.523 1.00 55.66 414 GLY A CA 1
ATOM 3331 C C . GLY A 1 414 ? -26.279 -29.551 48.781 1.00 55.66 414 GLY A C 1
ATOM 3332 O O . GLY A 1 414 ? -27.067 -29.373 49.700 1.00 55.66 414 GLY A O 1
ATOM 3333 N N . ASP A 1 415 ? -26.288 -30.662 48.038 1.00 50.94 415 ASP A N 1
ATOM 3334 C CA . ASP A 1 415 ? -27.282 -31.742 48.194 1.00 50.94 415 ASP A CA 1
ATOM 3335 C C . ASP A 1 415 ? -27.012 -32.662 49.413 1.00 50.94 415 ASP A C 1
ATOM 3337 O O . ASP A 1 415 ? -27.824 -33.530 49.734 1.00 50.94 415 ASP A O 1
ATOM 3341 N N . LEU A 1 416 ? -25.871 -32.506 50.099 1.00 46.28 416 LEU A N 1
ATOM 3342 C CA . LEU A 1 416 ? -25.511 -33.266 51.310 1.00 46.28 416 LEU A CA 1
ATOM 3343 C C . LEU A 1 416 ? -25.966 -32.587 52.611 1.00 46.28 416 LEU A C 1
ATOM 3345 O O . LEU A 1 416 ? -26.091 -33.270 53.624 1.00 46.28 416 LEU A O 1
ATOM 3349 N N . ASP A 1 417 ? -26.280 -31.290 52.572 1.00 47.50 417 ASP A N 1
ATOM 3350 C CA . ASP A 1 417 ? -26.780 -30.534 53.729 1.00 47.50 417 ASP A CA 1
ATOM 3351 C C . ASP A 1 417 ? -28.321 -30.614 53.869 1.00 47.50 417 ASP A C 1
ATOM 3353 O O . ASP A 1 417 ? -28.882 -30.153 54.863 1.00 47.50 417 ASP A O 1
ATOM 3357 N N . GLU A 1 418 ? -29.023 -31.226 52.904 1.00 45.03 418 GLU A N 1
ATOM 3358 C CA . GLU A 1 418 ? -30.497 -31.305 52.872 1.00 45.03 418 GLU A CA 1
ATOM 3359 C C . GLU A 1 418 ? -31.073 -32.609 53.478 1.00 45.03 418 GLU A C 1
ATOM 3361 O O . GLU A 1 418 ? -32.288 -32.764 53.559 1.00 45.03 418 GLU A O 1
ATOM 3366 N N . TYR A 1 419 ? -30.233 -33.531 53.976 1.00 46.12 419 TYR A N 1
ATOM 3367 C CA . TYR A 1 419 ? -30.666 -34.835 54.521 1.00 46.12 419 TYR A CA 1
ATOM 3368 C C . TYR A 1 419 ? -30.163 -35.161 55.945 1.00 46.12 419 TYR A C 1
ATOM 3370 O O . TYR A 1 419 ? -30.082 -36.333 56.307 1.00 46.12 419 TYR A O 1
ATOM 3378 N N . GLU A 1 420 ? -29.848 -34.164 56.780 1.00 44.47 420 GLU A N 1
ATOM 3379 C CA . GLU A 1 420 ? -29.542 -34.387 58.215 1.00 44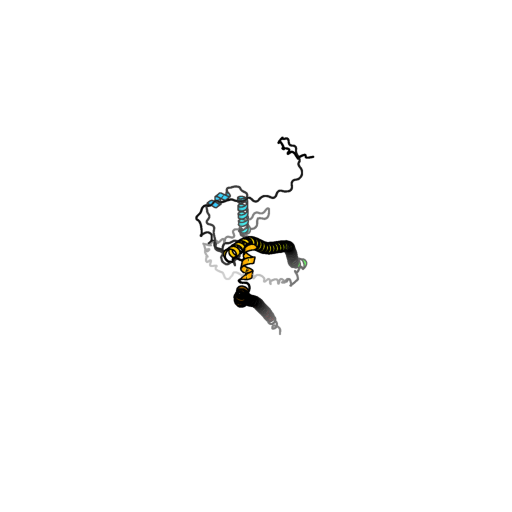.47 420 GLU A CA 1
ATOM 3380 C C . GLU A 1 420 ? -30.594 -33.811 59.191 1.00 44.47 420 GLU A C 1
ATOM 3382 O O . GLU A 1 420 ? -30.382 -33.839 60.399 1.00 44.47 420 GLU A O 1
ATOM 3387 N N . ASN A 1 421 ? -31.759 -33.349 58.711 1.00 44.00 421 ASN A N 1
ATOM 3388 C CA . ASN A 1 421 ? -32.805 -32.738 59.555 1.00 44.00 421 ASN A CA 1
ATOM 3389 C C . ASN A 1 421 ? -34.178 -33.444 59.504 1.00 44.00 421 ASN A C 1
ATOM 3391 O O . ASN A 1 421 ? -35.207 -32.789 59.651 1.00 44.00 421 ASN A O 1
ATOM 3395 N N . GLU A 1 422 ? -34.225 -34.764 59.316 1.00 43.69 422 GLU A N 1
ATOM 3396 C CA . GLU A 1 422 ? -35.475 -35.541 59.412 1.00 43.69 422 GLU A CA 1
ATOM 3397 C C . GLU A 1 422 ? -35.256 -36.871 60.153 1.00 43.69 422 GLU A C 1
ATOM 3399 O O . GLU A 1 422 ? -35.432 -37.929 59.571 1.00 43.69 422 GLU A O 1
ATOM 3404 N N . ASP A 1 423 ? -34.846 -36.840 61.426 1.00 43.56 423 ASP A N 1
ATOM 3405 C CA . ASP A 1 423 ? -34.885 -38.021 62.315 1.00 43.56 423 ASP A CA 1
ATOM 3406 C C . ASP A 1 423 ? -35.013 -37.598 63.800 1.00 43.56 423 ASP A C 1
ATOM 3408 O O . ASP A 1 423 ? -34.291 -38.062 64.679 1.00 43.56 423 ASP A O 1
ATOM 3412 N N . GLU A 1 424 ? -35.948 -36.697 64.111 1.00 44.81 424 GLU A N 1
ATOM 3413 C CA . GLU A 1 424 ? -36.447 -36.489 65.481 1.00 44.81 424 GLU A CA 1
ATOM 3414 C C . GLU A 1 424 ? -37.953 -36.193 65.438 1.00 44.81 424 GLU A C 1
ATOM 3416 O O . GLU A 1 424 ? -38.347 -35.040 65.531 1.00 44.81 424 GLU A O 1
ATOM 3421 N N . GLU A 1 425 ? -38.794 -37.217 65.251 1.00 40.59 425 GLU A N 1
ATOM 3422 C CA . GLU A 1 425 ? -40.174 -37.295 65.776 1.00 40.59 425 GLU A CA 1
ATOM 3423 C C . GLU A 1 425 ? -40.821 -38.645 65.387 1.00 40.59 425 GLU A C 1
ATOM 3425 O O . GLU A 1 425 ? -41.379 -38.785 64.303 1.00 40.59 425 GLU A O 1
ATOM 3430 N N . GLU A 1 426 ? -40.697 -39.654 66.265 1.00 38.41 426 GLU A N 1
ATOM 3431 C CA . GLU A 1 426 ? -41.772 -40.556 66.759 1.00 38.41 426 GLU A CA 1
ATOM 3432 C C . GLU A 1 426 ? -41.251 -41.583 67.783 1.00 38.41 426 GLU A C 1
ATOM 3434 O O . GLU A 1 426 ? -40.256 -42.293 67.504 1.00 38.41 426 GLU A O 1
#

Organism: Toxoplasma gondii (NCBI:txid5811)

Sequence (426 aa):
MYRQPQYGTRGKGPWGVSSKADQPPSIKRVRAFGDNEVNGSESATSALSNLLTDKHVYGSSLISRDTRPKFSQSFLSRLNHGGAEARRIKRRLQKAKEATADPFKPERLLTPAPVSGRQHIQLQTEEHLIELTQHAREFMAETQTEPWMDKPPTPMFRPHREEVHVATQILDGDLFDFEEEVVPILEVIVGKVLEQSITEVLEEEELAAIQKQQDEFDRARMLELIEVQRLEAAEKRRQEETERRLAQAQAWQEIKLTTYRKMLAMDFAAVQRRGCSQMALRELAESANLFMHPNVVAFMKDGVSTIVSDCLRARLLSNHEEQEKMVEDAMMEKHGRQQRLRLEQIRVKNEIRARIKREGDERAEMEAADSLEEVRKWEAAEAARLAQEAEEDARRAEEEALLEAERNANRAAGDLDEYENEDEEE

Mean predicted aligned error: 24.17 Å